Protein AF-A0A367J5D7-F1 (afdb_monomer_lite)

Radius of gyration: 29.41 Å; chains: 1; bounding box: 61×72×72 Å

Structure (mmCIF, N/CA/C/O backbone):
data_AF-A0A367J5D7-F1
#
_entry.id   AF-A0A367J5D7-F1
#
loop_
_atom_site.group_PDB
_atom_site.id
_atom_site.type_symbol
_atom_site.label_atom_id
_atom_site.label_alt_id
_atom_site.label_comp_id
_atom_site.label_asym_id
_atom_site.label_entity_id
_atom_site.label_seq_id
_atom_site.pdbx_PDB_ins_code
_atom_site.Cartn_x
_atom_site.Cartn_y
_atom_site.Cartn_z
_atom_site.occupancy
_atom_site.B_iso_or_equiv
_atom_site.auth_seq_id
_atom_site.auth_comp_id
_atom_site.auth_asym_id
_atom_site.auth_atom_id
_atom_site.pdbx_PDB_model_num
ATOM 1 N N . ASP A 1 1 ? -7.515 -23.662 38.109 1.00 44.34 1 ASP A N 1
ATOM 2 C CA . ASP A 1 1 ? -6.950 -22.324 37.866 1.00 44.34 1 ASP A CA 1
ATOM 3 C C . ASP A 1 1 ? -7.869 -21.268 38.439 1.00 44.34 1 ASP A C 1
ATOM 5 O O . ASP A 1 1 ? -8.990 -21.111 37.974 1.00 44.34 1 ASP A O 1
ATOM 9 N N . GLN A 1 2 ? -7.453 -20.647 39.543 1.00 42.06 2 GLN A N 1
ATOM 10 C CA . GLN A 1 2 ? -8.165 -19.498 40.099 1.00 42.06 2 GLN A CA 1
ATOM 11 C C . GLN A 1 2 ? -7.836 -18.271 39.236 1.00 42.06 2 GLN A C 1
ATOM 13 O O . GLN A 1 2 ? -6.663 -18.088 38.908 1.00 42.06 2 GLN A O 1
ATOM 18 N N . PRO A 1 3 ? -8.825 -17.446 38.852 1.00 50.94 3 PRO A N 1
ATOM 19 C CA . PRO A 1 3 ? -8.561 -16.214 38.120 1.00 50.94 3 PRO A CA 1
ATOM 20 C C . PRO A 1 3 ? -7.666 -15.308 38.971 1.00 50.94 3 PRO A C 1
ATOM 22 O O . PRO A 1 3 ? -7.971 -15.041 40.135 1.00 50.94 3 PRO A O 1
ATOM 25 N N . THR A 1 4 ? -6.545 -14.866 38.403 1.00 60.91 4 THR A N 1
ATOM 26 C CA . THR A 1 4 ? -5.667 -13.874 39.028 1.00 60.91 4 THR A CA 1
ATOM 27 C C . THR A 1 4 ? -6.478 -12.611 39.325 1.00 60.91 4 THR A C 1
ATOM 29 O O . THR A 1 4 ? -7.105 -12.079 38.405 1.00 60.91 4 THR A O 1
ATOM 32 N N . PRO A 1 5 ? -6.510 -12.129 40.580 1.00 58.34 5 PRO A N 1
ATOM 33 C CA . PRO A 1 5 ? -7.235 -10.914 40.916 1.00 58.34 5 PRO A CA 1
ATOM 34 C C . PRO A 1 5 ? -6.602 -9.730 40.177 1.00 58.34 5 PRO A C 1
ATOM 36 O O . PRO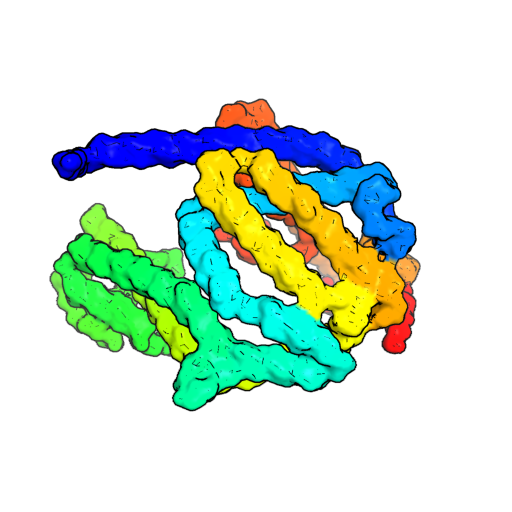 A 1 5 ? -5.398 -9.505 40.275 1.00 58.34 5 PRO A O 1
ATOM 39 N N . PHE A 1 6 ? -7.412 -8.993 39.415 1.00 57.31 6 PHE A N 1
ATOM 40 C CA . PHE A 1 6 ? -6.984 -7.773 38.735 1.00 57.31 6 PHE A CA 1
ATOM 41 C C . PHE A 1 6 ? -6.660 -6.702 39.782 1.00 57.31 6 PHE A C 1
ATOM 43 O O . PHE A 1 6 ? -7.541 -6.267 40.525 1.00 57.31 6 PHE A O 1
ATOM 50 N N . VAL A 1 7 ? -5.393 -6.295 39.850 1.00 73.25 7 VAL A N 1
ATOM 51 C CA . VAL A 1 7 ? -4.919 -5.202 40.705 1.00 73.25 7 VAL A CA 1
ATOM 52 C C . VAL A 1 7 ? -4.482 -4.064 39.776 1.00 73.25 7 VAL A C 1
ATOM 54 O O . VAL A 1 7 ? -3.451 -4.211 39.119 1.00 73.25 7 VAL A O 1
ATOM 57 N N . PRO A 1 8 ? -5.240 -2.951 39.688 1.00 71.62 8 PRO A N 1
ATOM 58 C CA . PRO A 1 8 ? -5.015 -1.896 38.694 1.00 71.62 8 PRO A CA 1
ATOM 59 C C . PRO A 1 8 ? -3.586 -1.337 38.675 1.00 71.62 8 PRO A C 1
ATOM 61 O O . PRO A 1 8 ? -3.011 -1.137 37.608 1.00 71.62 8 PRO A O 1
ATOM 64 N N . ASP A 1 9 ? -2.985 -1.141 39.851 1.00 74.94 9 ASP A N 1
ATOM 65 C CA . ASP A 1 9 ? -1.627 -0.598 39.970 1.00 74.94 9 ASP A CA 1
ATOM 66 C C . ASP A 1 9 ? -0.560 -1.576 39.463 1.00 74.94 9 ASP A C 1
ATOM 68 O O . ASP A 1 9 ? 0.440 -1.166 38.871 1.00 74.94 9 ASP A O 1
ATOM 72 N N . GLN A 1 10 ? -0.788 -2.877 39.659 1.00 76.81 10 GLN A N 1
ATOM 73 C CA . GLN A 1 10 ? 0.133 -3.925 39.238 1.00 76.81 10 GLN A CA 1
ATOM 74 C C . GLN A 1 10 ? 0.025 -4.188 37.732 1.00 76.81 10 GLN A C 1
ATOM 76 O O . GLN A 1 10 ? 1.051 -4.266 37.067 1.00 76.81 10 GLN A O 1
ATOM 81 N N . ASP A 1 11 ? -1.190 -4.189 37.171 1.00 77.25 11 ASP A N 1
ATOM 82 C CA . ASP A 1 11 ? -1.410 -4.257 35.717 1.00 77.25 11 ASP A CA 1
ATOM 83 C C . ASP A 1 11 ? -0.808 -3.036 34.998 1.00 77.25 11 ASP A C 1
ATOM 85 O O . ASP A 1 11 ? -0.134 -3.177 33.979 1.00 77.25 11 ASP A O 1
ATOM 89 N N . CYS A 1 12 ? -0.967 -1.831 35.557 1.00 75.25 12 CYS A N 1
ATOM 90 C CA . CYS A 1 12 ? -0.351 -0.612 35.025 1.00 75.25 12 CYS A CA 1
ATOM 91 C C . CYS A 1 12 ? 1.186 -0.686 35.040 1.00 75.25 12 CYS A C 1
ATOM 93 O O . CYS A 1 12 ? 1.841 -0.317 34.060 1.00 75.25 12 CYS A O 1
ATOM 95 N N . PHE A 1 13 ? 1.771 -1.185 36.134 1.00 80.25 13 PHE A N 1
ATOM 96 C CA . PHE A 1 13 ? 3.214 -1.387 36.243 1.00 80.25 13 PHE A CA 1
ATOM 97 C C . PHE A 1 13 ? 3.724 -2.436 35.247 1.00 80.25 13 PHE A C 1
ATOM 99 O O . PHE A 1 13 ? 4.722 -2.198 34.565 1.00 80.25 13 PHE A O 1
ATOM 106 N N . ASP A 1 14 ? 3.021 -3.561 35.122 1.00 76.94 14 ASP A N 1
ATOM 107 C CA . ASP A 1 14 ? 3.382 -4.647 34.215 1.00 76.94 14 ASP A CA 1
ATOM 108 C C . ASP A 1 14 ? 3.273 -4.214 32.745 1.00 76.94 14 ASP A C 1
ATOM 110 O O . ASP A 1 14 ? 4.181 -4.501 31.963 1.00 76.94 14 ASP A O 1
ATOM 114 N N . ARG A 1 15 ? 2.247 -3.430 32.376 1.00 77.81 15 ARG A N 1
ATOM 115 C CA . ARG A 1 15 ? 2.135 -2.808 31.043 1.00 77.81 15 ARG A CA 1
ATOM 116 C C . ARG A 1 15 ? 3.274 -1.838 30.773 1.00 77.81 15 ARG A C 1
ATOM 118 O O . ARG A 1 15 ? 3.954 -1.992 29.767 1.00 77.81 15 ARG A O 1
ATOM 125 N N . LYS A 1 16 ? 3.567 -0.913 31.695 1.00 76.44 16 LYS A N 1
ATOM 126 C CA . LYS A 1 16 ? 4.712 0.007 31.553 1.00 76.44 16 LYS A CA 1
ATOM 127 C C . LYS A 1 16 ? 6.033 -0.735 31.391 1.00 76.44 16 LYS A C 1
ATOM 129 O O . LYS A 1 16 ? 6.879 -0.318 30.606 1.00 76.44 16 LYS A O 1
ATOM 134 N N . LYS A 1 17 ? 6.228 -1.823 32.136 1.00 79.00 17 LYS A N 1
ATOM 135 C CA . LYS A 1 17 ? 7.427 -2.656 32.035 1.00 79.00 17 LYS A CA 1
ATOM 136 C C . LYS A 1 17 ? 7.499 -3.370 30.684 1.00 79.00 17 LYS A C 1
ATOM 138 O O . LYS A 1 17 ? 8.566 -3.375 30.079 1.00 79.00 17 LYS A O 1
ATOM 143 N N . ALA A 1 18 ? 6.389 -3.933 30.208 1.00 73.06 18 ALA A N 1
ATOM 144 C CA . ALA A 1 18 ? 6.308 -4.581 28.902 1.00 73.06 18 ALA A CA 1
ATOM 145 C C . ALA A 1 18 ? 6.503 -3.584 27.747 1.00 73.06 18 ALA A C 1
ATOM 147 O O . ALA A 1 18 ? 7.207 -3.889 26.790 1.00 73.06 18 ALA A O 1
ATOM 148 N N . ASP A 1 19 ? 5.932 -2.384 27.840 1.00 74.88 19 ASP A N 1
ATOM 149 C CA . ASP A 1 19 ? 6.116 -1.301 26.865 1.00 74.88 19 ASP A CA 1
ATOM 150 C C . ASP A 1 19 ? 7.576 -0.853 26.821 1.00 74.88 19 ASP A C 1
ATOM 152 O O . ASP A 1 19 ? 8.158 -0.737 25.745 1.00 74.88 19 ASP A O 1
ATOM 156 N N . LYS A 1 20 ? 8.207 -0.697 27.991 1.00 75.75 20 LYS A N 1
ATOM 157 C CA . LYS A 1 20 ? 9.628 -0.359 28.084 1.00 75.75 20 LYS A CA 1
ATOM 158 C C . LYS A 1 20 ? 10.516 -1.441 27.466 1.00 75.75 20 LYS A C 1
ATOM 160 O O . LYS A 1 20 ? 11.418 -1.120 26.706 1.00 75.75 20 LYS A O 1
ATOM 165 N N . GLN A 1 21 ? 10.246 -2.714 27.754 1.00 74.06 21 GLN A N 1
ATOM 166 C CA . GLN A 1 21 ? 10.983 -3.832 27.156 1.00 74.06 21 GLN A CA 1
ATOM 167 C C . GLN A 1 21 ? 10.821 -3.873 25.635 1.00 74.06 21 GLN A C 1
ATOM 169 O O . GLN A 1 21 ? 11.812 -4.039 24.931 1.00 74.06 21 GLN A O 1
ATOM 174 N N . ARG A 1 22 ? 9.603 -3.654 25.122 1.00 67.50 22 ARG A N 1
ATOM 175 C CA . ARG A 1 22 ? 9.342 -3.565 23.677 1.00 67.50 22 ARG A CA 1
ATOM 176 C C . ARG A 1 22 ? 10.128 -2.432 23.024 1.00 67.50 22 ARG A C 1
ATOM 178 O O . ARG A 1 22 ? 10.723 -2.643 21.971 1.00 67.50 22 ARG A O 1
ATOM 185 N N . PHE A 1 23 ? 10.164 -1.264 23.661 1.00 69.75 23 PHE A N 1
ATOM 186 C CA . PHE A 1 23 ? 10.916 -0.114 23.167 1.00 69.75 23 PHE A CA 1
ATOM 187 C C . PHE A 1 23 ? 12.429 -0.379 23.166 1.00 69.75 23 PHE A C 1
ATOM 189 O O . PHE A 1 23 ? 13.080 -0.197 22.143 1.00 69.75 23 PHE A O 1
ATOM 196 N N . GLU A 1 24 ? 12.975 -0.908 24.266 1.00 73.81 24 GLU A N 1
ATOM 197 C CA . GLU A 1 24 ? 14.397 -1.269 24.379 1.00 73.81 24 GLU A CA 1
ATOM 198 C C . GLU A 1 24 ? 14.800 -2.363 23.363 1.00 73.81 24 GLU A C 1
ATOM 200 O O . GLU A 1 24 ? 15.888 -2.321 22.789 1.00 73.81 24 GLU A O 1
ATOM 205 N N . GLU A 1 25 ? 13.938 -3.355 23.111 1.00 68.38 25 GLU A N 1
ATOM 206 C CA . GLU A 1 25 ? 14.156 -4.378 22.077 1.00 68.38 25 GLU A CA 1
ATOM 207 C C . GLU A 1 25 ? 14.100 -3.796 20.660 1.00 68.38 25 GLU A C 1
ATOM 209 O O . GLU A 1 25 ? 14.860 -4.226 19.783 1.00 68.38 25 GLU A O 1
ATOM 214 N N . GLN A 1 26 ? 13.210 -2.829 20.424 1.00 65.19 26 GLN A N 1
ATOM 215 C CA . GLN A 1 26 ? 13.093 -2.127 19.151 1.00 65.19 26 GLN A CA 1
ATOM 216 C C . GLN A 1 26 ? 14.323 -1.267 18.870 1.00 65.19 26 GLN A C 1
ATOM 218 O O . GLN A 1 26 ? 14.846 -1.323 17.759 1.00 65.19 26 GLN A O 1
ATOM 223 N N . GLU A 1 27 ? 14.805 -0.525 19.863 1.00 67.25 27 GLU A N 1
ATOM 224 C CA . GLU A 1 27 ? 15.982 0.332 19.743 1.00 67.25 27 GLU A CA 1
ATOM 225 C C . GLU A 1 27 ? 17.240 -0.497 19.455 1.00 67.25 27 GLU A C 1
ATOM 227 O O . GLU A 1 27 ? 17.909 -0.262 18.452 1.00 67.25 27 GLU A O 1
ATOM 232 N N . LYS A 1 28 ? 17.478 -1.568 20.225 1.00 71.25 28 LYS A N 1
ATOM 233 C CA . LYS A 1 28 ? 18.594 -2.501 19.976 1.00 71.25 28 LYS A CA 1
ATOM 234 C C . LYS A 1 28 ? 18.518 -3.147 18.595 1.00 71.25 28 LYS A C 1
ATOM 236 O O . LYS A 1 28 ? 19.514 -3.231 17.885 1.00 71.25 28 LYS A O 1
ATOM 241 N N . SER A 1 29 ? 17.322 -3.576 18.187 1.00 63.62 29 SER A N 1
ATOM 242 C CA . SER A 1 29 ? 17.093 -4.149 16.854 1.00 63.62 29 SER A CA 1
ATOM 243 C C . SER A 1 29 ? 17.395 -3.150 15.733 1.00 63.62 29 SER A C 1
ATOM 245 O O . SER A 1 29 ? 17.897 -3.536 14.678 1.00 63.62 29 SER A O 1
ATOM 247 N N . GLN A 1 30 ? 17.041 -1.880 15.938 1.00 64.88 30 GLN A N 1
ATOM 248 C CA . GLN A 1 30 ? 17.276 -0.805 14.983 1.00 64.88 30 GLN A CA 1
ATOM 249 C C . GLN A 1 30 ? 18.761 -0.444 14.913 1.00 64.88 30 GLN A C 1
ATOM 251 O O . GLN A 1 30 ? 19.272 -0.217 13.821 1.00 64.88 30 GLN A O 1
ATOM 256 N N . GLU A 1 31 ? 19.460 -0.428 16.046 1.00 70.19 31 GLU A N 1
ATOM 257 C CA . GLU A 1 31 ? 20.895 -0.158 16.123 1.00 70.19 31 GLU A CA 1
ATOM 258 C C . GLU A 1 31 ? 21.712 -1.254 15.420 1.00 70.19 31 GLU A C 1
ATOM 260 O O . GLU A 1 31 ? 22.493 -0.952 14.517 1.00 70.19 31 GLU A O 1
ATOM 265 N N . GLU A 1 32 ? 21.438 -2.532 15.714 1.00 68.00 32 GLU A N 1
ATOM 266 C CA . GLU A 1 32 ? 22.062 -3.676 15.030 1.00 68.00 32 GLU A CA 1
ATOM 267 C C . GLU A 1 32 ? 21.833 -3.643 13.509 1.00 68.00 32 GLU A C 1
ATOM 269 O O . GLU A 1 32 ? 22.708 -4.013 12.718 1.00 68.00 32 GLU A O 1
ATOM 274 N N . LEU A 1 33 ? 20.649 -3.195 13.076 1.00 66.25 33 LEU A N 1
ATOM 275 C CA . LEU A 1 33 ? 20.338 -3.025 11.662 1.00 66.25 33 LEU A CA 1
ATOM 276 C C . LEU A 1 33 ? 21.086 -1.841 11.059 1.00 66.25 33 LEU A C 1
ATOM 278 O O . LEU A 1 33 ? 21.666 -1.992 9.987 1.00 66.25 33 LEU A O 1
ATOM 282 N N . ASN A 1 34 ? 21.094 -0.689 11.729 1.00 66.19 34 ASN A N 1
ATOM 283 C CA . ASN A 1 34 ? 21.786 0.506 11.263 1.00 66.19 34 ASN A CA 1
ATOM 284 C C . ASN A 1 34 ? 23.273 0.217 11.058 1.00 66.19 34 ASN A C 1
ATOM 286 O O . ASN A 1 34 ? 23.825 0.612 10.035 1.00 66.19 34 ASN A O 1
ATOM 290 N N . GLU A 1 35 ? 23.909 -0.531 11.960 1.00 71.31 35 GLU A N 1
ATOM 291 C CA . GLU A 1 35 ? 25.297 -0.961 11.787 1.00 71.31 35 GLU A CA 1
ATOM 292 C C . GLU A 1 35 ? 25.484 -1.858 10.555 1.00 71.31 35 GLU A C 1
ATOM 294 O O . GLU A 1 35 ? 26.348 -1.581 9.717 1.00 71.31 35 GLU A O 1
ATOM 299 N N . ARG A 1 36 ? 24.646 -2.893 10.388 1.00 67.19 36 ARG A N 1
ATOM 300 C CA . ARG A 1 36 ? 24.725 -3.807 9.229 1.00 67.19 36 ARG A CA 1
ATOM 301 C C . ARG A 1 36 ? 24.447 -3.101 7.903 1.00 67.19 36 ARG A C 1
ATOM 303 O O . ARG A 1 36 ? 25.122 -3.347 6.906 1.00 67.19 36 ARG A O 1
ATOM 310 N N . VAL A 1 37 ? 23.455 -2.220 7.881 1.00 66.56 37 VAL A N 1
ATOM 311 C CA . VAL A 1 37 ? 23.028 -1.477 6.694 1.00 66.56 37 VAL A CA 1
ATOM 312 C C . VAL A 1 37 ? 24.035 -0.381 6.344 1.00 66.56 37 VAL A C 1
ATOM 314 O O . VAL A 1 37 ? 24.286 -0.149 5.165 1.00 66.56 37 VAL A O 1
ATOM 317 N N . LYS A 1 38 ? 24.687 0.245 7.330 1.00 69.38 38 LYS A N 1
ATOM 318 C CA . LYS A 1 38 ? 25.751 1.238 7.111 1.00 69.38 38 LYS A CA 1
ATOM 319 C C . LYS A 1 38 ? 26.972 0.647 6.403 1.00 69.38 38 LYS A C 1
ATOM 321 O O . LYS A 1 38 ? 27.526 1.307 5.525 1.00 69.38 38 LYS A O 1
ATOM 326 N N . ASP A 1 39 ? 27.365 -0.585 6.728 1.00 68.56 39 ASP A N 1
ATOM 327 C CA . ASP A 1 39 ? 28.465 -1.263 6.024 1.00 68.56 39 ASP A CA 1
ATOM 328 C C . ASP A 1 39 ? 28.098 -1.600 4.565 1.00 68.56 39 ASP A C 1
ATOM 330 O O . ASP A 1 39 ? 28.911 -1.455 3.647 1.00 68.56 39 ASP A O 1
ATOM 334 N N . LEU A 1 40 ? 26.830 -1.953 4.324 1.00 68.25 40 LEU A N 1
ATOM 335 C CA . LEU A 1 40 ? 26.301 -2.194 2.980 1.00 68.25 40 LEU A CA 1
ATOM 336 C C . LEU A 1 40 ? 26.128 -0.898 2.167 1.00 68.25 40 LEU A C 1
ATOM 338 O O . LEU A 1 40 ? 26.391 -0.904 0.966 1.00 68.25 40 LEU A O 1
ATOM 342 N N . HIS A 1 41 ? 25.775 0.228 2.799 1.00 68.06 41 HIS A N 1
ATOM 343 C CA . HIS A 1 41 ? 25.604 1.524 2.127 1.00 68.06 41 HIS A CA 1
ATOM 344 C C . HIS A 1 41 ? 26.873 2.004 1.425 1.00 68.06 41 HIS A C 1
ATOM 346 O O . HIS A 1 41 ? 26.815 2.390 0.261 1.00 68.06 41 HIS A O 1
ATOM 352 N N . LYS A 1 42 ? 28.038 1.883 2.073 1.00 68.94 42 LYS A N 1
ATOM 353 C CA . LYS A 1 42 ? 29.319 2.271 1.460 1.00 68.94 42 LYS A CA 1
ATOM 354 C C . LYS A 1 42 ? 29.584 1.539 0.138 1.00 68.94 42 LYS A C 1
ATOM 356 O O . LYS A 1 42 ? 30.301 2.038 -0.720 1.00 68.94 42 LYS A O 1
ATOM 361 N N . GLN A 1 43 ? 29.034 0.337 -0.007 1.00 67.12 43 GLN A N 1
ATOM 362 C CA . GLN A 1 43 ? 29.204 -0.515 -1.181 1.00 67.12 43 GLN A CA 1
ATOM 363 C C . GLN A 1 43 ? 28.090 -0.290 -2.217 1.00 67.12 43 GLN A C 1
ATOM 365 O O . GLN A 1 43 ? 28.288 -0.577 -3.396 1.00 67.12 43 GLN A O 1
ATOM 370 N N . LEU A 1 44 ? 26.944 0.250 -1.788 1.00 76.06 44 LEU A N 1
ATOM 371 C CA . LEU A 1 44 ? 25.856 0.695 -2.655 1.00 76.06 44 LEU A CA 1
ATOM 372 C C . LEU A 1 44 ? 26.134 2.037 -3.325 1.00 76.06 44 LEU A C 1
ATOM 374 O O . LEU A 1 44 ? 25.652 2.242 -4.433 1.00 76.06 44 LEU A O 1
ATOM 378 N N . ASP A 1 45 ? 26.923 2.921 -2.711 1.00 78.62 45 ASP A N 1
ATOM 379 C CA . ASP A 1 45 ? 27.261 4.227 -3.295 1.00 78.62 45 ASP A CA 1
ATOM 380 C C . ASP A 1 45 ? 27.896 4.101 -4.685 1.00 78.62 45 ASP A C 1
ATOM 382 O O . ASP A 1 45 ? 27.614 4.893 -5.588 1.00 78.62 45 ASP A O 1
ATOM 386 N N . ASP A 1 46 ? 28.737 3.086 -4.879 1.00 78.62 46 ASP A N 1
ATOM 387 C CA . ASP A 1 46 ? 29.380 2.827 -6.165 1.00 78.62 46 ASP A CA 1
ATOM 388 C C . ASP A 1 46 ? 28.374 2.312 -7.204 1.00 78.62 46 ASP A C 1
ATOM 390 O O . ASP A 1 46 ? 28.397 2.754 -8.352 1.00 78.62 46 ASP A O 1
ATOM 394 N N . LEU A 1 47 ? 27.429 1.462 -6.790 1.00 82.06 47 LEU A N 1
ATOM 395 C CA . LEU A 1 47 ? 26.339 0.988 -7.646 1.00 82.06 47 LEU A CA 1
ATOM 396 C C . LEU A 1 47 ? 25.344 2.111 -7.981 1.00 82.06 47 LEU A C 1
ATOM 398 O O . LEU A 1 47 ? 24.899 2.210 -9.120 1.00 82.06 47 LEU A O 1
ATOM 402 N N . LYS A 1 48 ? 25.042 3.006 -7.031 1.00 82.50 48 LYS A N 1
ATOM 403 C CA . LYS A 1 48 ? 24.222 4.204 -7.266 1.00 82.50 48 LYS A CA 1
ATOM 404 C C . LYS A 1 48 ? 24.873 5.087 -8.329 1.00 82.50 48 LYS A C 1
ATOM 406 O O . LYS A 1 48 ? 24.207 5.489 -9.278 1.00 82.50 48 LYS A O 1
ATOM 411 N N . LYS A 1 49 ? 26.180 5.347 -8.215 1.00 82.50 49 LYS A N 1
ATOM 412 C CA . LYS A 1 49 ? 26.933 6.102 -9.231 1.00 82.50 49 LYS A CA 1
ATOM 413 C C . LYS A 1 49 ? 26.933 5.404 -10.587 1.00 82.50 49 LYS A C 1
ATOM 415 O O . LYS A 1 49 ? 26.855 6.089 -11.597 1.00 82.50 49 LYS A O 1
ATOM 420 N N . GLU A 1 50 ? 27.037 4.078 -10.616 1.00 82.62 50 GLU A N 1
ATOM 421 C CA . GLU A 1 50 ? 26.998 3.302 -11.857 1.00 82.62 50 GLU A CA 1
ATOM 422 C C . GLU A 1 50 ? 25.625 3.384 -12.536 1.00 82.62 50 GLU A C 1
ATOM 424 O O . GLU A 1 50 ? 25.570 3.604 -13.741 1.00 82.62 50 GLU A O 1
ATOM 429 N N . ILE A 1 51 ? 24.529 3.282 -11.776 1.00 84.50 51 ILE A N 1
ATOM 430 C CA . ILE A 1 51 ? 23.154 3.375 -12.295 1.00 84.50 51 ILE A CA 1
ATOM 431 C C . ILE A 1 51 ? 22.822 4.784 -12.794 1.00 84.50 51 ILE A C 1
ATOM 433 O O . ILE A 1 51 ? 22.162 4.918 -13.820 1.00 84.50 51 ILE A O 1
ATOM 437 N N . LEU A 1 52 ? 23.261 5.820 -12.071 1.00 82.31 52 LEU A N 1
ATOM 438 C CA . LEU A 1 52 ? 22.971 7.221 -12.400 1.00 82.31 52 LEU A CA 1
ATOM 439 C C . LEU A 1 52 ? 23.761 7.748 -13.603 1.00 82.31 52 LEU A C 1
ATOM 441 O O . LEU A 1 52 ? 23.425 8.807 -14.129 1.00 82.31 52 LEU A O 1
ATOM 445 N N . GLN A 1 53 ? 24.817 7.054 -14.028 1.00 85.38 53 GLN A N 1
ATOM 446 C CA . GLN A 1 53 ? 25.521 7.415 -15.255 1.00 85.38 53 GLN A CA 1
ATOM 447 C C . GLN A 1 53 ? 24.634 7.162 -16.485 1.00 85.38 53 GLN A C 1
ATOM 449 O O . GLN A 1 53 ? 23.856 6.207 -16.479 1.00 85.38 53 GLN A O 1
ATOM 454 N N . PRO A 1 54 ? 24.790 7.941 -17.571 1.00 82.19 54 PRO A N 1
ATOM 455 C CA . PRO A 1 54 ? 24.074 7.701 -18.823 1.00 82.19 54 PRO A CA 1
ATOM 456 C C . PRO A 1 54 ? 24.255 6.258 -19.328 1.00 82.19 54 PRO A C 1
ATOM 458 O O . PRO A 1 54 ? 25.385 5.773 -19.474 1.00 82.19 54 PRO A O 1
ATOM 461 N N . GLY A 1 55 ? 23.151 5.546 -19.577 1.00 83.44 55 GLY A N 1
ATOM 462 C CA . GLY A 1 55 ? 23.149 4.130 -19.957 1.00 83.44 55 GLY A CA 1
ATOM 463 C C . GLY A 1 55 ? 23.509 3.154 -18.829 1.00 83.44 55 GLY A C 1
ATOM 464 O O . GLY A 1 55 ? 23.676 1.958 -19.082 1.00 83.44 55 GLY A O 1
ATOM 465 N N . GLY A 1 56 ? 23.674 3.630 -17.595 1.00 85.44 56 GLY A N 1
ATOM 466 C CA . GLY A 1 56 ? 24.018 2.832 -16.420 1.00 85.44 56 GLY A CA 1
ATOM 467 C C . GLY A 1 56 ? 22.922 1.843 -16.048 1.00 85.44 56 GLY A C 1
ATOM 468 O O . GLY A 1 56 ? 23.181 0.653 -15.853 1.00 85.44 56 GLY A O 1
ATOM 469 N N . LEU A 1 57 ? 21.673 2.311 -16.047 1.00 84.38 57 LEU A N 1
ATOM 470 C CA . LEU A 1 57 ? 20.508 1.475 -15.778 1.00 84.38 57 LEU A CA 1
ATOM 471 C C . LEU A 1 57 ? 20.362 0.365 -16.831 1.00 84.38 57 LEU A C 1
ATOM 473 O O . LEU A 1 57 ? 20.107 -0.790 -16.487 1.00 84.38 57 LEU A O 1
ATOM 477 N N . ILE A 1 58 ? 20.597 0.696 -18.105 1.00 86.38 58 ILE A N 1
ATOM 478 C CA . ILE A 1 58 ? 20.562 -0.266 -19.218 1.00 86.38 58 ILE A CA 1
ATOM 479 C C . ILE A 1 58 ? 21.587 -1.383 -18.991 1.00 86.38 58 ILE A C 1
ATOM 481 O O . ILE A 1 58 ? 21.233 -2.558 -19.074 1.00 86.38 58 ILE A O 1
ATOM 485 N N . LYS A 1 59 ? 22.828 -1.041 -18.613 1.00 87.50 59 LYS A N 1
ATOM 486 C CA . LYS A 1 59 ? 23.879 -2.031 -18.314 1.00 87.50 59 LYS A CA 1
ATOM 487 C C . LYS A 1 59 ? 23.487 -2.975 -17.181 1.00 87.50 59 LYS A C 1
ATOM 489 O O . LYS A 1 59 ? 23.725 -4.175 -17.286 1.00 87.50 59 LYS A O 1
ATOM 494 N N . VAL A 1 60 ? 22.884 -2.457 -16.109 1.00 87.50 60 VAL A N 1
ATOM 495 C CA . VAL A 1 60 ? 22.437 -3.287 -14.979 1.00 87.50 60 VAL A CA 1
ATOM 496 C C . VAL A 1 60 ? 21.382 -4.297 -15.425 1.00 87.50 60 VAL A C 1
ATOM 498 O O . VAL A 1 60 ? 21.502 -5.485 -15.118 1.00 87.50 60 VAL A O 1
ATOM 501 N N . PHE A 1 61 ? 20.382 -3.864 -16.194 1.00 83.00 61 PHE A N 1
ATOM 502 C CA . PHE A 1 61 ? 19.371 -4.782 -16.719 1.00 83.00 61 PHE A CA 1
ATOM 503 C C . PHE A 1 61 ? 19.940 -5.760 -17.749 1.00 83.00 61 PHE A C 1
ATOM 505 O O . PHE A 1 61 ? 19.532 -6.919 -17.759 1.00 83.00 61 PHE A O 1
ATOM 512 N N . ASP A 1 62 ? 20.916 -5.353 -18.560 1.00 87.06 62 ASP A N 1
ATOM 513 C CA . ASP A 1 62 ? 21.614 -6.263 -19.468 1.00 87.06 62 ASP A CA 1
ATOM 514 C C . ASP A 1 62 ? 22.393 -7.341 -18.703 1.00 87.06 62 ASP A C 1
ATOM 516 O O . ASP A 1 62 ? 22.354 -8.509 -19.090 1.00 87.06 62 ASP A O 1
ATOM 520 N N . ILE A 1 63 ? 23.035 -7.006 -17.580 1.00 89.25 63 ILE A N 1
ATOM 521 C CA . ILE A 1 63 ? 23.667 -8.004 -16.705 1.00 89.25 63 ILE A CA 1
ATOM 522 C C . ILE A 1 63 ? 22.622 -8.998 -16.190 1.00 89.25 63 ILE A C 1
ATOM 524 O O . ILE A 1 63 ? 22.842 -10.207 -16.273 1.00 89.25 63 ILE A O 1
ATOM 528 N N . ILE A 1 64 ? 21.475 -8.509 -15.704 1.00 87.69 64 ILE A N 1
ATOM 529 C CA . ILE A 1 64 ? 20.381 -9.362 -15.214 1.00 87.69 64 ILE A CA 1
ATOM 530 C C . ILE A 1 64 ? 19.886 -10.289 -16.332 1.00 87.69 64 ILE A C 1
ATOM 532 O O . ILE A 1 64 ? 19.772 -11.489 -16.109 1.00 87.69 64 ILE A O 1
ATOM 536 N N . LYS A 1 65 ? 19.689 -9.788 -17.560 1.00 86.12 65 LYS A N 1
ATOM 537 C CA . LYS A 1 65 ? 19.269 -10.600 -18.722 1.00 86.12 65 LYS A CA 1
ATOM 538 C C . LYS A 1 65 ? 20.210 -11.772 -19.018 1.00 86.12 65 LYS A C 1
ATOM 540 O O . LYS A 1 65 ? 19.761 -12.833 -19.446 1.00 86.12 65 LYS A O 1
ATOM 545 N N . HIS A 1 66 ? 21.509 -11.608 -18.786 1.00 89.31 66 HIS A N 1
ATOM 546 C CA . HIS A 1 66 ? 22.508 -12.644 -19.070 1.00 89.31 66 HIS A CA 1
ATOM 547 C C . HIS A 1 66 ? 22.854 -13.514 -17.857 1.00 89.31 66 HIS A C 1
ATOM 549 O O . HIS A 1 66 ? 23.608 -14.478 -17.992 1.00 89.31 66 HIS A O 1
ATOM 555 N N . THR A 1 67 ? 22.286 -13.218 -16.688 1.00 91.94 67 THR A N 1
ATOM 556 C CA . THR A 1 67 ? 22.622 -13.889 -15.431 1.00 91.94 67 THR A CA 1
ATOM 557 C C . THR A 1 67 ? 21.375 -14.543 -14.854 1.00 91.94 67 THR A C 1
ATOM 559 O O . THR A 1 67 ? 20.533 -13.871 -14.274 1.00 91.94 67 THR A O 1
ATOM 562 N N . ARG A 1 68 ? 21.229 -15.862 -15.012 1.00 89.38 68 ARG A N 1
ATOM 563 C CA . ARG A 1 68 ? 20.025 -16.582 -14.559 1.00 89.38 68 ARG A CA 1
ATOM 564 C C . ARG A 1 68 ? 19.987 -16.831 -13.051 1.00 89.38 68 ARG A C 1
ATOM 566 O O . ARG A 1 68 ? 18.912 -16.819 -12.460 1.00 89.38 68 ARG A O 1
ATOM 573 N N . ASP A 1 69 ? 21.135 -17.084 -12.435 1.00 91.69 69 ASP A N 1
ATOM 574 C CA . ASP A 1 69 ? 21.229 -17.333 -10.997 1.00 91.69 69 ASP A CA 1
ATOM 575 C C . ASP A 1 69 ? 21.659 -16.054 -10.273 1.00 91.69 69 ASP A C 1
ATOM 577 O O . ASP A 1 69 ? 22.622 -15.397 -10.674 1.00 91.69 69 ASP A O 1
ATOM 581 N N . ILE A 1 70 ? 20.982 -15.708 -9.176 1.00 91.44 70 ILE A N 1
ATOM 582 C CA . ILE A 1 70 ? 21.368 -14.561 -8.348 1.00 91.44 70 ILE A CA 1
ATOM 583 C C . ILE A 1 70 ? 22.803 -14.712 -7.810 1.00 91.44 70 ILE A C 1
ATOM 585 O O . ILE A 1 70 ? 23.516 -13.727 -7.601 1.00 91.44 70 ILE A O 1
ATOM 589 N N . GLN A 1 71 ? 23.263 -15.954 -7.626 1.00 91.12 71 GLN A N 1
ATOM 590 C CA . GLN A 1 71 ? 24.611 -16.279 -7.170 1.00 91.12 71 GLN A CA 1
ATOM 591 C C . GLN A 1 71 ? 25.684 -16.053 -8.235 1.00 91.12 71 GLN A C 1
ATOM 593 O O . GLN A 1 71 ? 26.865 -16.052 -7.888 1.00 91.12 71 GLN A O 1
ATOM 598 N N . ASP A 1 72 ? 25.318 -15.784 -9.485 1.00 93.44 72 ASP A N 1
ATOM 599 C CA . ASP A 1 72 ? 26.260 -15.474 -10.564 1.00 93.44 72 ASP A CA 1
ATOM 600 C C . ASP A 1 72 ? 26.387 -13.963 -10.817 1.00 93.44 72 ASP A C 1
ATOM 602 O O . ASP A 1 72 ? 27.250 -13.527 -11.577 1.00 93.44 72 ASP A O 1
ATOM 606 N N . LEU A 1 73 ? 25.595 -13.137 -10.119 1.00 91.81 73 LEU A N 1
ATOM 607 C CA . LEU A 1 73 ? 25.640 -11.682 -10.261 1.00 91.81 73 LEU A CA 1
ATOM 608 C C . LEU A 1 73 ? 27.010 -11.083 -9.881 1.00 91.81 73 LEU A C 1
ATOM 610 O O . LEU A 1 73 ? 27.716 -11.607 -9.003 1.00 91.81 73 LEU A O 1
ATOM 614 N N . PRO A 1 74 ? 27.380 -9.935 -10.475 1.00 91.12 74 PRO A N 1
ATOM 615 C CA . PRO A 1 74 ? 28.530 -9.156 -10.039 1.00 91.12 74 PRO A CA 1
ATOM 616 C C . PRO A 1 74 ? 28.465 -8.808 -8.543 1.00 91.12 74 PRO A C 1
ATOM 618 O O . PRO A 1 74 ? 27.371 -8.648 -7.993 1.00 91.12 74 PRO A O 1
ATOM 621 N N . PRO A 1 75 ? 29.619 -8.636 -7.870 1.00 87.69 75 PRO A N 1
ATOM 622 C CA . PRO A 1 75 ? 29.659 -8.353 -6.437 1.00 87.69 75 PRO A CA 1
ATOM 623 C C . PRO A 1 75 ? 28.815 -7.146 -6.011 1.00 87.69 75 PRO A C 1
ATOM 625 O O . PRO A 1 75 ? 28.179 -7.209 -4.964 1.00 87.69 75 PRO A O 1
ATOM 628 N N . SER A 1 76 ? 28.783 -6.072 -6.809 1.00 84.94 76 SER A N 1
ATOM 629 C CA . SER A 1 76 ? 27.982 -4.870 -6.536 1.00 84.94 76 SER A CA 1
ATOM 630 C C . SER A 1 76 ? 26.483 -5.184 -6.479 1.00 84.94 76 SER A C 1
ATOM 632 O O . SER A 1 76 ? 25.818 -4.850 -5.500 1.00 84.94 76 SER A O 1
ATOM 634 N N . LEU A 1 77 ? 25.965 -5.912 -7.471 1.00 87.56 77 LEU A N 1
ATOM 635 C CA . LEU A 1 77 ? 24.557 -6.307 -7.531 1.00 87.56 77 LEU A CA 1
ATOM 636 C C . LEU A 1 77 ? 24.194 -7.325 -6.446 1.00 87.56 77 LEU A C 1
ATOM 638 O O . LEU A 1 77 ? 23.157 -7.177 -5.806 1.00 87.56 77 LEU A O 1
ATOM 642 N N . LYS A 1 78 ? 25.060 -8.304 -6.152 1.00 89.38 78 LYS A N 1
ATOM 643 C CA . LYS A 1 78 ? 24.840 -9.243 -5.03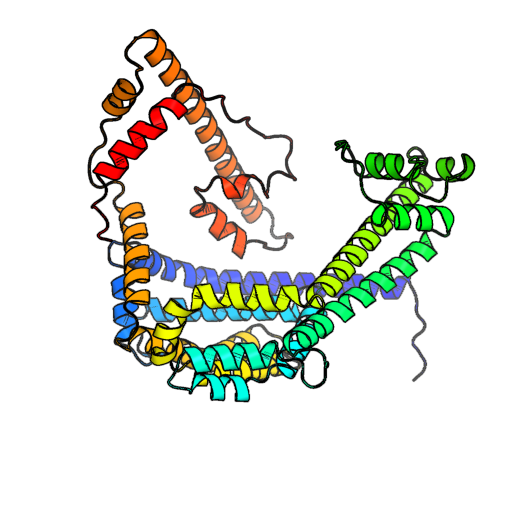2 1.00 89.38 78 LYS A CA 1
ATOM 644 C C . LYS A 1 78 ? 24.659 -8.529 -3.699 1.00 89.38 78 LYS A C 1
ATOM 646 O O . LYS A 1 78 ? 23.769 -8.877 -2.930 1.00 89.38 78 LYS A O 1
ATOM 651 N N . LYS A 1 79 ? 25.492 -7.520 -3.440 1.00 86.25 79 LYS A N 1
ATOM 652 C CA . LYS A 1 79 ? 25.416 -6.701 -2.225 1.00 86.25 79 LYS A CA 1
ATOM 653 C C . LYS A 1 79 ? 24.136 -5.874 -2.179 1.00 86.25 79 LYS A C 1
ATOM 655 O O . LYS A 1 79 ? 23.548 -5.740 -1.112 1.00 86.25 79 LYS A O 1
ATOM 660 N N . ALA A 1 80 ? 23.665 -5.382 -3.326 1.00 86.25 80 ALA A N 1
ATOM 661 C CA . ALA A 1 80 ? 22.380 -4.695 -3.409 1.00 86.25 80 ALA A CA 1
ATOM 662 C C . ALA A 1 80 ? 21.197 -5.618 -3.085 1.00 86.25 80 ALA A C 1
ATOM 664 O O . ALA A 1 80 ? 20.311 -5.231 -2.324 1.00 86.25 80 ALA A O 1
ATOM 665 N N . PHE A 1 81 ? 21.210 -6.855 -3.584 1.00 89.25 81 PHE A N 1
ATOM 666 C CA . PHE A 1 81 ? 20.213 -7.863 -3.217 1.00 89.25 81 PHE A CA 1
ATOM 667 C C . PHE A 1 81 ? 20.294 -8.249 -1.734 1.00 89.25 81 PHE A C 1
ATOM 669 O O . PHE A 1 81 ? 19.266 -8.314 -1.064 1.00 89.25 81 PHE A O 1
ATOM 676 N N . GLU A 1 82 ? 21.498 -8.404 -1.179 1.00 88.81 82 GLU A N 1
ATOM 677 C CA . GLU A 1 82 ? 21.690 -8.648 0.254 1.00 88.81 82 GLU A CA 1
ATOM 678 C C . GLU A 1 82 ? 21.150 -7.505 1.125 1.00 88.81 82 GLU A C 1
ATOM 680 O O . GLU A 1 82 ? 20.446 -7.758 2.107 1.00 88.81 82 GLU A O 1
ATOM 685 N N . TRP A 1 83 ? 21.420 -6.257 0.745 1.00 86.25 83 TRP A N 1
ATOM 686 C CA . TRP A 1 83 ? 20.856 -5.078 1.395 1.00 86.25 83 TRP A CA 1
ATOM 687 C C . TRP A 1 83 ? 19.327 -5.063 1.304 1.00 86.25 83 TRP A C 1
ATOM 689 O O . TRP A 1 83 ? 18.646 -4.908 2.320 1.00 86.25 83 TRP A O 1
ATOM 699 N N . GLY A 1 84 ? 18.776 -5.316 0.113 1.00 87.44 84 GLY A N 1
ATOM 700 C CA . GLY A 1 84 ? 17.333 -5.394 -0.111 1.00 87.44 84 GLY A CA 1
ATOM 701 C C . GLY A 1 84 ? 16.678 -6.487 0.734 1.00 87.44 84 GLY A C 1
ATOM 702 O O . GLY A 1 84 ? 15.637 -6.255 1.346 1.00 87.44 84 GLY A O 1
ATOM 703 N N . ARG A 1 85 ? 17.324 -7.651 0.852 1.00 90.69 85 ARG A N 1
ATOM 704 C CA . ARG A 1 85 ? 16.882 -8.768 1.694 1.00 90.69 85 ARG A CA 1
ATOM 705 C C . ARG A 1 85 ? 16.788 -8.373 3.165 1.00 90.69 85 ARG A C 1
ATOM 707 O O . ARG A 1 85 ? 15.777 -8.667 3.799 1.00 90.69 85 ARG A O 1
ATOM 714 N N . ILE A 1 86 ? 17.824 -7.732 3.708 1.00 85.75 86 ILE A N 1
ATOM 715 C CA . ILE A 1 86 ? 17.856 -7.314 5.119 1.00 85.75 86 ILE A CA 1
ATOM 716 C C . ILE A 1 86 ? 16.775 -6.264 5.389 1.00 85.75 86 ILE A C 1
ATOM 718 O O . ILE A 1 86 ? 16.018 -6.399 6.351 1.00 85.75 86 ILE A O 1
ATOM 722 N N . ASN A 1 87 ? 16.639 -5.269 4.510 1.00 84.94 87 ASN A N 1
ATOM 723 C CA . ASN A 1 87 ? 15.629 -4.224 4.668 1.00 84.94 87 ASN A CA 1
ATOM 724 C C . ASN A 1 87 ? 14.207 -4.758 4.544 1.00 84.94 87 ASN A C 1
ATOM 726 O O . ASN A 1 87 ? 13.344 -4.404 5.346 1.00 84.94 87 ASN A O 1
ATOM 730 N N . PHE A 1 88 ? 13.953 -5.644 3.582 1.00 89.94 88 PHE A N 1
ATOM 731 C CA . PHE A 1 88 ? 12.633 -6.240 3.427 1.00 89.94 88 PHE A CA 1
ATOM 732 C C . PHE A 1 88 ? 12.274 -7.129 4.622 1.00 89.94 88 PHE A C 1
ATOM 734 O O . PHE A 1 88 ? 11.166 -7.038 5.145 1.00 89.94 88 PHE A O 1
ATOM 741 N N . ALA A 1 89 ? 13.223 -7.926 5.124 1.00 88.94 89 ALA A N 1
ATOM 742 C CA . ALA A 1 89 ? 13.037 -8.717 6.339 1.00 88.94 89 ALA A CA 1
ATOM 743 C C . ALA A 1 89 ? 12.687 -7.840 7.552 1.00 88.94 89 ALA A C 1
ATOM 745 O O . ALA A 1 89 ? 11.772 -8.164 8.312 1.00 88.94 89 ALA A O 1
ATOM 746 N N . PHE A 1 90 ? 13.372 -6.706 7.708 1.00 84.50 90 PHE A N 1
ATOM 747 C CA . PHE A 1 90 ? 13.063 -5.748 8.760 1.00 84.50 90 PHE A CA 1
ATOM 748 C C . PHE A 1 90 ? 11.679 -5.123 8.593 1.00 84.50 90 PHE A C 1
ATOM 750 O O . PHE A 1 90 ? 10.925 -5.072 9.560 1.00 84.50 90 PHE A O 1
ATOM 757 N N . ALA A 1 91 ? 11.312 -4.705 7.380 1.00 86.56 91 ALA A N 1
ATOM 758 C CA . ALA A 1 91 ? 9.990 -4.152 7.103 1.00 86.56 91 ALA A CA 1
ATOM 759 C C . ALA A 1 91 ? 8.874 -5.149 7.460 1.00 86.56 91 ALA A C 1
ATOM 761 O O . ALA A 1 91 ? 7.899 -4.774 8.111 1.00 86.56 91 ALA A O 1
ATOM 762 N N . LEU A 1 92 ? 9.047 -6.433 7.123 1.00 90.56 92 LEU A N 1
ATOM 763 C CA . LEU A 1 92 ? 8.109 -7.499 7.491 1.00 90.56 92 LEU A CA 1
ATOM 764 C C . LEU A 1 92 ? 8.010 -7.675 9.009 1.00 90.56 92 LEU A C 1
ATOM 766 O O . LEU A 1 92 ? 6.906 -7.703 9.554 1.00 90.56 92 LEU A O 1
ATOM 770 N N . ARG A 1 93 ? 9.148 -7.762 9.707 1.00 86.75 93 ARG A N 1
ATOM 771 C CA . ARG A 1 93 ? 9.170 -7.878 11.171 1.00 86.75 93 ARG A CA 1
ATOM 772 C C . ARG A 1 93 ? 8.515 -6.662 11.821 1.00 86.75 93 ARG A C 1
ATOM 774 O O . ARG A 1 93 ? 7.646 -6.810 12.673 1.00 86.75 93 ARG A O 1
ATOM 781 N N . LYS A 1 94 ? 8.858 -5.452 11.380 1.00 84.00 94 LYS A N 1
ATOM 782 C CA . LYS A 1 94 ? 8.249 -4.214 11.870 1.00 84.00 94 LYS A CA 1
ATOM 783 C C . LYS A 1 94 ? 6.727 -4.275 11.733 1.00 84.00 94 LYS A C 1
ATOM 785 O O . LYS A 1 94 ? 6.027 -4.164 12.738 1.00 84.00 94 LYS A O 1
ATOM 790 N N . GLN A 1 95 ? 6.236 -4.556 10.526 1.00 86.69 95 GLN A N 1
ATOM 791 C CA . GLN A 1 95 ? 4.809 -4.566 10.204 1.00 86.69 95 GLN A CA 1
ATOM 792 C C . GLN A 1 95 ? 4.003 -5.618 10.980 1.00 86.69 95 GLN A C 1
ATOM 794 O O . GLN A 1 95 ? 2.858 -5.356 11.351 1.00 86.69 95 GLN A O 1
ATOM 799 N N . PHE A 1 96 ? 4.576 -6.805 11.208 1.00 89.12 96 PHE A N 1
ATOM 800 C CA . PHE A 1 96 ? 3.848 -7.953 11.761 1.00 89.12 96 PHE A CA 1
ATOM 801 C C . PHE A 1 96 ? 4.236 -8.344 13.191 1.00 89.12 96 PHE A C 1
ATOM 803 O O . PHE A 1 96 ? 3.593 -9.227 13.762 1.00 89.12 96 PHE A O 1
ATOM 810 N N . THR A 1 97 ? 5.249 -7.714 13.796 1.00 84.00 97 THR A N 1
ATOM 811 C CA . THR A 1 97 ? 5.633 -7.997 15.190 1.00 84.00 97 THR A CA 1
ATOM 812 C C . THR A 1 97 ? 5.923 -6.772 16.049 1.00 84.00 97 THR A C 1
ATOM 814 O O . THR A 1 97 ? 5.783 -6.891 17.261 1.00 84.00 97 THR A O 1
ATOM 817 N N . MET A 1 98 ? 6.366 -5.642 15.483 1.00 78.88 98 MET A N 1
ATOM 818 C CA . MET A 1 98 ? 6.869 -4.516 16.295 1.00 78.88 98 MET A CA 1
ATOM 819 C C . MET A 1 98 ? 5.857 -3.381 16.462 1.00 78.88 98 MET A C 1
ATOM 821 O O . MET A 1 98 ? 5.799 -2.785 17.528 1.00 78.88 98 MET A O 1
ATOM 825 N N . VAL A 1 99 ? 5.078 -3.067 15.423 1.00 79.25 99 VAL A N 1
ATOM 826 C CA . VAL A 1 99 ? 4.079 -1.986 15.480 1.00 79.25 99 VAL A CA 1
ATOM 827 C C . VAL A 1 99 ? 2.883 -2.413 16.338 1.00 79.25 99 VAL A C 1
ATOM 829 O O . VAL A 1 99 ? 2.510 -3.583 16.339 1.00 79.25 99 VAL A O 1
ATOM 832 N N . ASP A 1 100 ? 2.228 -1.470 17.018 1.00 75.94 100 ASP A N 1
ATOM 833 C CA . ASP A 1 100 ? 1.054 -1.749 17.864 1.00 75.94 100 ASP A CA 1
ATOM 834 C C . ASP A 1 100 ? -0.095 -2.434 17.103 1.00 75.94 100 ASP A C 1
ATOM 836 O O . ASP A 1 100 ? -0.804 -3.280 17.646 1.00 75.94 100 ASP A O 1
ATOM 840 N N . THR A 1 101 ? -0.231 -2.138 15.809 1.00 79.25 101 THR A N 1
ATOM 841 C CA . THR A 1 101 ? -1.220 -2.743 14.903 1.00 79.25 101 THR A CA 1
ATOM 842 C C . THR A 1 101 ? -0.787 -4.098 14.334 1.00 79.25 101 THR A C 1
ATOM 844 O O . THR A 1 101 ? -1.501 -4.680 13.519 1.00 79.25 101 THR A O 1
ATOM 847 N N . ALA A 1 102 ? 0.357 -4.652 14.754 1.00 85.06 102 ALA A N 1
ATOM 848 C CA . ALA A 1 102 ? 0.910 -5.902 14.228 1.00 85.06 102 ALA A CA 1
ATOM 849 C C . ALA A 1 102 ? -0.073 -7.081 14.288 1.00 85.06 102 ALA A C 1
ATOM 851 O O . ALA A 1 102 ? -0.164 -7.862 13.337 1.00 85.06 102 ALA A O 1
ATOM 852 N N . ALA A 1 103 ? -0.827 -7.207 15.385 1.00 86.25 103 ALA A N 1
ATOM 853 C CA . ALA A 1 103 ? -1.820 -8.268 15.542 1.00 86.25 103 ALA A CA 1
ATOM 854 C C . ALA A 1 103 ? -2.970 -8.134 14.529 1.00 86.25 103 ALA A C 1
ATOM 856 O O . ALA A 1 103 ? -3.380 -9.128 13.924 1.00 86.25 103 ALA A O 1
ATOM 857 N N . ASP A 1 104 ? -3.457 -6.915 14.298 1.00 84.12 104 ASP A N 1
ATOM 858 C CA . ASP A 1 104 ? -4.502 -6.642 13.310 1.00 84.12 104 ASP A CA 1
ATOM 859 C C . ASP A 1 104 ? -3.982 -6.840 11.882 1.00 84.12 104 ASP A C 1
ATOM 861 O O . ASP A 1 104 ? -4.619 -7.536 11.090 1.00 84.12 104 ASP A O 1
ATOM 865 N N . ASN A 1 105 ? -2.770 -6.361 11.582 1.00 88.69 105 ASN A N 1
ATOM 866 C CA . ASN A 1 105 ? -2.091 -6.585 10.303 1.00 88.69 105 ASN A CA 1
ATOM 867 C C . ASN A 1 105 ? -1.962 -8.081 9.986 1.00 88.69 105 ASN A C 1
ATOM 869 O O . ASN A 1 105 ? -2.267 -8.516 8.873 1.00 88.69 105 ASN A O 1
ATOM 873 N N . LEU A 1 106 ? -1.546 -8.885 10.970 1.00 90.62 106 LEU A N 1
ATOM 874 C CA . LEU A 1 106 ? -1.432 -10.336 10.836 1.00 90.62 106 LEU A CA 1
ATOM 875 C C . LEU A 1 106 ? -2.792 -10.982 10.548 1.00 90.62 106 LEU A C 1
ATOM 877 O O . LEU A 1 106 ? -2.904 -11.833 9.665 1.00 90.62 106 LEU A O 1
ATOM 881 N N . ASN A 1 107 ? -3.832 -10.588 11.284 1.00 88.88 107 ASN A N 1
ATOM 882 C CA . ASN A 1 107 ? -5.178 -11.127 11.107 1.00 88.88 107 ASN A CA 1
ATOM 883 C C . ASN A 1 107 ? -5.758 -10.778 9.728 1.00 88.88 107 ASN A C 1
ATOM 885 O O . ASN A 1 107 ? -6.334 -11.649 9.067 1.00 88.88 107 ASN A O 1
ATOM 889 N N . ASN A 1 108 ? -5.551 -9.545 9.265 1.00 89.31 108 ASN A N 1
ATOM 890 C CA . ASN A 1 108 ? -5.958 -9.085 7.938 1.00 89.31 108 ASN A CA 1
ATOM 891 C C . ASN A 1 108 ? -5.216 -9.842 6.829 1.00 89.31 108 ASN A C 1
ATOM 893 O O . ASN A 1 108 ? -5.838 -10.303 5.864 1.00 89.31 108 ASN A O 1
ATOM 897 N N . LEU A 1 109 ? -3.904 -10.059 6.995 1.00 92.50 109 LEU A N 1
ATOM 898 C CA . LEU A 1 109 ? -3.108 -10.874 6.080 1.00 92.50 109 LEU A CA 1
ATOM 899 C C . LEU A 1 109 ? -3.638 -12.312 6.019 1.00 92.50 109 LEU A C 1
ATOM 901 O O . LEU A 1 109 ? -3.901 -12.805 4.924 1.00 92.50 109 LEU A O 1
ATOM 905 N N . LYS A 1 110 ? -3.854 -12.971 7.168 1.00 92.69 110 LYS A N 1
ATOM 906 C CA . LYS A 1 110 ? -4.376 -14.350 7.231 1.00 92.69 110 LYS A CA 1
ATOM 907 C C . LYS A 1 110 ? -5.722 -14.484 6.526 1.00 92.69 110 LYS A C 1
ATOM 909 O O . LYS A 1 110 ? -5.904 -15.395 5.722 1.00 92.69 110 LYS A O 1
ATOM 914 N N . ARG A 1 111 ? -6.660 -13.571 6.788 1.00 90.56 111 ARG A N 1
ATOM 915 C CA . ARG A 1 111 ? -7.993 -13.576 6.163 1.00 90.56 111 ARG A CA 1
ATOM 916 C C . ARG A 1 111 ? -7.914 -13.387 4.661 1.00 90.56 111 ARG A C 1
ATOM 918 O O . ARG A 1 111 ? -8.427 -14.224 3.918 1.00 90.56 111 ARG A O 1
ATOM 925 N N . THR A 1 112 ? -7.229 -12.333 4.223 1.00 92.00 112 THR A N 1
ATOM 926 C CA . THR A 1 112 ? -7.059 -12.023 2.800 1.00 92.00 112 THR A CA 1
ATOM 927 C C . THR A 1 112 ? -6.390 -13.188 2.081 1.00 92.00 112 THR A C 1
ATOM 929 O O . THR A 1 112 ? -6.903 -13.665 1.071 1.00 92.00 112 THR A O 1
ATOM 932 N N . HIS A 1 113 ? -5.308 -13.721 2.651 1.00 94.38 113 HIS A N 1
ATOM 933 C CA . HIS A 1 113 ? -4.597 -14.870 2.110 1.00 94.38 113 HIS A CA 1
ATOM 934 C C . HIS A 1 113 ? -5.486 -16.123 2.030 1.00 94.38 113 HIS A C 1
ATOM 936 O O . HIS A 1 113 ? -5.492 -16.791 0.999 1.00 94.38 113 HIS A O 1
ATOM 942 N N . SER A 1 114 ? -6.287 -16.405 3.066 1.00 93.62 114 SER A N 1
ATOM 943 C CA . SER A 1 114 ? -7.189 -17.568 3.109 1.00 93.62 114 SER A CA 1
ATOM 944 C C . SER A 1 114 ? -8.321 -17.515 2.077 1.00 93.62 114 SER A C 1
ATOM 946 O O . SER A 1 114 ? -8.740 -18.549 1.560 1.00 93.62 114 SER A O 1
ATOM 948 N N . LEU A 1 115 ? -8.814 -16.313 1.763 1.00 93.19 115 LEU A N 1
ATOM 949 C CA . LEU A 1 115 ? -9.886 -16.104 0.789 1.00 93.19 115 LEU A CA 1
ATOM 950 C C . LEU A 1 115 ? -9.366 -16.104 -0.651 1.00 93.19 115 LEU A C 1
ATOM 952 O O . LEU A 1 115 ? -10.147 -16.304 -1.582 1.00 93.19 115 LEU A O 1
ATOM 956 N N . MET A 1 116 ? -8.067 -15.872 -0.849 1.00 94.25 116 MET A N 1
ATOM 957 C CA . MET A 1 116 ? -7.491 -15.658 -2.167 1.00 94.25 116 MET A CA 1
ATOM 958 C C . MET A 1 116 ? -7.404 -16.970 -2.973 1.00 94.25 116 MET A C 1
ATOM 960 O O . MET A 1 116 ? -6.666 -17.891 -2.612 1.00 94.25 116 MET A O 1
ATOM 964 N N . PRO A 1 117 ? -8.096 -17.086 -4.123 1.00 94.69 117 PRO A N 1
ATOM 965 C CA . PRO A 1 117 ? -8.164 -18.312 -4.916 1.00 94.69 117 PRO A CA 1
ATOM 966 C C . PRO A 1 117 ? -6.956 -18.434 -5.849 1.00 94.69 117 PRO A C 1
ATOM 968 O O . PRO A 1 117 ? -7.080 -18.547 -7.070 1.00 94.69 117 PRO A O 1
ATOM 971 N N . TYR A 1 118 ? -5.751 -18.404 -5.294 1.00 94.62 118 TYR A N 1
ATOM 972 C CA . TYR A 1 118 ? -4.552 -18.251 -6.102 1.00 94.62 118 TYR A CA 1
ATOM 973 C C . TYR A 1 118 ? -4.318 -19.369 -7.137 1.00 94.62 118 TYR A C 1
ATOM 975 O O . TYR A 1 118 ? -3.710 -19.128 -8.179 1.00 94.62 118 TYR A O 1
ATOM 983 N N . ARG A 1 119 ? -4.775 -20.603 -6.867 1.00 92.88 119 ARG A N 1
ATOM 984 C CA . ARG A 1 119 ? -4.714 -21.704 -7.849 1.00 92.88 119 ARG A CA 1
ATOM 985 C C . ARG A 1 119 ? -5.577 -21.395 -9.071 1.00 92.88 119 ARG A C 1
ATOM 987 O O . ARG A 1 119 ? -5.123 -21.586 -10.193 1.00 92.88 119 ARG A O 1
ATOM 994 N N . THR A 1 120 ?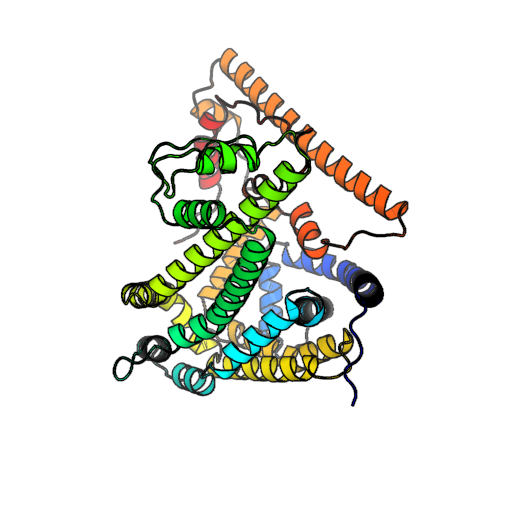 -6.785 -20.885 -8.849 1.00 92.88 120 THR A N 1
ATOM 995 C CA . THR A 1 120 ? -7.708 -20.474 -9.912 1.00 92.88 120 THR A CA 1
ATOM 996 C C . THR A 1 120 ? -7.137 -19.300 -10.697 1.00 92.88 120 THR A C 1
ATOM 998 O O . THR A 1 120 ? -7.146 -19.336 -11.921 1.00 92.88 120 THR A O 1
ATOM 1001 N N . ILE A 1 121 ? -6.557 -18.308 -10.014 1.00 91.56 121 ILE A N 1
ATOM 1002 C CA . ILE A 1 121 ? -5.893 -17.170 -10.668 1.00 91.56 121 ILE A CA 1
ATOM 1003 C C . ILE A 1 121 ? -4.736 -17.662 -11.544 1.00 91.56 121 ILE A C 1
ATOM 1005 O O . ILE A 1 121 ? -4.665 -17.314 -12.716 1.00 91.56 121 ILE A O 1
ATOM 1009 N N . SER A 1 122 ? -3.877 -18.534 -11.009 1.00 89.69 122 SER A N 1
ATOM 1010 C CA . SER A 1 122 ? -2.788 -19.162 -11.767 1.00 89.69 122 SER A CA 1
ATOM 1011 C C . SER A 1 122 ? -3.310 -19.906 -13.002 1.00 89.69 122 SER A C 1
ATOM 1013 O O . SER A 1 122 ? -2.740 -19.784 -14.080 1.00 89.69 122 SER A O 1
ATOM 1015 N N . MET A 1 123 ? -4.425 -20.633 -12.882 1.00 89.50 123 MET A N 1
ATOM 1016 C CA . MET A 1 123 ? -5.044 -21.340 -14.005 1.00 89.50 123 MET A CA 1
ATOM 1017 C C . MET A 1 123 ? -5.583 -20.386 -15.076 1.00 89.50 123 MET A C 1
ATOM 1019 O O . MET A 1 123 ? -5.366 -20.622 -16.261 1.00 89.50 123 MET A O 1
ATOM 1023 N N . ILE A 1 124 ? -6.245 -19.303 -14.667 1.00 88.81 124 ILE A N 1
ATOM 1024 C CA . ILE A 1 124 ? -6.763 -18.279 -15.578 1.00 88.81 124 ILE A CA 1
ATOM 1025 C C . ILE A 1 124 ? -5.615 -17.586 -16.318 1.00 88.81 124 ILE A C 1
ATOM 1027 O O . ILE A 1 124 ? -5.700 -17.396 -17.526 1.00 88.81 124 ILE A O 1
ATOM 1031 N N . LEU A 1 125 ? -4.517 -17.272 -15.628 1.00 84.50 125 LEU A N 1
ATOM 1032 C CA . LEU A 1 125 ? -3.341 -16.631 -16.227 1.00 84.50 125 LEU A CA 1
ATOM 1033 C C . LEU A 1 125 ? -2.603 -17.504 -17.248 1.00 84.50 125 LEU A C 1
ATOM 1035 O O . LEU A 1 125 ? -1.829 -16.984 -18.042 1.00 84.50 125 LEU A O 1
ATOM 1039 N N . LYS A 1 126 ? -2.837 -18.822 -17.258 1.00 83.06 126 LYS A N 1
ATOM 1040 C CA . LYS A 1 126 ? -2.301 -19.716 -18.298 1.00 83.06 126 LYS A CA 1
ATOM 1041 C C . LYS A 1 126 ? -3.070 -19.630 -19.617 1.00 83.06 126 LYS A C 1
ATOM 1043 O O . LYS A 1 126 ? -2.640 -20.223 -20.606 1.00 83.06 126 LYS A O 1
ATOM 1048 N N . LEU A 1 127 ? -4.210 -18.937 -19.654 1.00 78.75 127 LEU A N 1
ATOM 1049 C CA . LEU A 1 127 ? -4.968 -18.742 -20.885 1.00 78.75 127 LEU A CA 1
ATOM 1050 C C . LEU A 1 127 ? -4.160 -17.888 -21.866 1.00 78.75 127 LEU A C 1
ATOM 1052 O O . LEU A 1 127 ? -3.731 -16.785 -21.550 1.00 78.75 127 LEU A O 1
ATOM 1056 N N . SER A 1 128 ? -4.009 -18.371 -23.098 1.00 65.06 128 SER A N 1
ATOM 1057 C CA . SER A 1 128 ? -3.219 -17.677 -24.123 1.00 65.06 128 SER A CA 1
ATOM 1058 C C . SER A 1 128 ? -3.884 -16.409 -24.671 1.00 65.06 128 SER A C 1
ATOM 1060 O O . SER A 1 128 ? -3.219 -15.632 -25.349 1.00 65.06 128 SER A O 1
ATOM 1062 N N . ASN A 1 129 ? -5.186 -16.213 -24.422 1.00 81.38 129 ASN A N 1
ATOM 1063 C CA . ASN A 1 129 ? -5.936 -15.036 -24.860 1.00 81.38 129 ASN A CA 1
ATOM 1064 C C . ASN A 1 129 ? -6.069 -14.022 -23.705 1.00 81.38 129 ASN A C 1
ATOM 1066 O O . ASN A 1 129 ? -6.845 -14.283 -22.776 1.00 81.38 129 ASN A O 1
ATOM 1070 N N . PRO A 1 130 ? -5.401 -12.854 -23.779 1.00 76.75 130 PRO A N 1
ATOM 1071 C CA . PRO A 1 130 ? -5.438 -11.850 -22.719 1.00 76.75 130 PRO A CA 1
ATOM 1072 C C . PRO A 1 130 ? -6.841 -11.301 -22.423 1.00 76.75 130 PRO A C 1
ATOM 1074 O O . PRO A 1 130 ? -7.160 -11.066 -21.260 1.00 76.75 130 PRO A O 1
ATOM 1077 N N . MET A 1 131 ? -7.713 -11.159 -23.432 1.00 79.06 131 MET A N 1
ATOM 1078 C CA . MET A 1 131 ? -9.100 -10.705 -23.222 1.00 79.06 131 MET A CA 1
ATOM 1079 C C . MET A 1 131 ? -9.890 -11.707 -22.380 1.00 79.06 131 MET A C 1
ATOM 1081 O O . MET A 1 131 ? -10.564 -11.339 -21.419 1.00 79.06 131 MET A O 1
ATOM 1085 N N . SER A 1 132 ? -9.812 -12.992 -22.736 1.00 82.94 132 SER A N 1
ATOM 1086 C CA . SER A 1 132 ? -10.510 -14.058 -22.010 1.00 82.94 132 SER A CA 1
ATOM 1087 C C . SER A 1 132 ? -9.947 -14.243 -20.606 1.00 82.94 132 SER A C 1
ATOM 1089 O O . SER A 1 132 ? -10.713 -14.464 -19.671 1.00 82.94 132 SER A O 1
ATOM 1091 N N . MET A 1 133 ? -8.629 -14.117 -20.451 1.00 83.00 133 MET A N 1
ATOM 1092 C CA . MET A 1 133 ? -7.955 -14.134 -19.158 1.00 83.00 133 MET A CA 1
ATOM 1093 C C . MET A 1 133 ? -8.459 -13.003 -18.259 1.00 83.00 133 MET A C 1
ATOM 1095 O O . MET A 1 133 ? -8.920 -13.274 -17.155 1.00 83.00 133 MET A O 1
ATOM 1099 N N . MET A 1 134 ? -8.447 -11.758 -18.742 1.00 80.06 134 MET A N 1
ATOM 1100 C CA . MET A 1 134 ? -8.893 -10.604 -17.961 1.00 80.06 134 MET A CA 1
ATOM 1101 C C . MET A 1 134 ? -10.367 -10.715 -17.583 1.00 80.06 134 MET A C 1
ATOM 1103 O O . MET A 1 134 ? -10.715 -10.561 -16.416 1.00 80.06 134 MET A O 1
ATOM 1107 N N . LYS A 1 135 ? -11.228 -11.068 -18.545 1.00 83.88 135 LYS A N 1
ATOM 1108 C CA . LYS A 1 135 ? -12.644 -11.320 -18.267 1.00 83.88 135 LYS A CA 1
ATOM 1109 C C . LYS A 1 135 ? -12.815 -12.380 -17.180 1.00 83.88 135 LYS A C 1
ATOM 1111 O O . LYS A 1 135 ? -13.587 -12.177 -16.257 1.00 83.88 135 LYS A O 1
ATOM 1116 N N . SER A 1 136 ? -12.046 -13.464 -17.243 1.00 88.38 136 SER A N 1
ATOM 1117 C CA . SER A 1 136 ? -12.096 -14.527 -16.236 1.00 88.38 136 SER A CA 1
ATOM 1118 C C . SER A 1 136 ? -11.597 -14.065 -14.860 1.00 88.38 136 SER A C 1
ATOM 1120 O O . SER A 1 136 ? -12.145 -14.498 -13.851 1.00 88.38 136 SER A O 1
ATOM 1122 N N . ILE A 1 137 ? -10.590 -13.183 -14.792 1.00 87.44 137 ILE A N 1
ATOM 1123 C CA . ILE A 1 137 ? -10.137 -12.564 -13.532 1.00 87.44 137 ILE A CA 1
ATOM 1124 C C . ILE A 1 137 ? -11.234 -11.655 -12.969 1.00 87.44 137 ILE A C 1
ATOM 1126 O O . ILE A 1 137 ? -11.581 -11.775 -11.796 1.00 87.44 137 ILE A O 1
ATOM 1130 N N . LEU A 1 138 ? -11.808 -10.779 -13.795 1.00 87.06 138 LEU A N 1
ATOM 1131 C CA . LEU A 1 138 ? -12.899 -9.894 -13.389 1.00 87.06 138 LEU A CA 1
ATOM 1132 C C . LEU A 1 138 ? -14.106 -10.703 -12.910 1.00 87.06 138 LEU A C 1
ATOM 1134 O O . LEU A 1 138 ? -14.625 -10.430 -11.833 1.00 87.06 138 LEU A O 1
ATOM 1138 N N . ASP A 1 139 ? -14.497 -11.743 -13.644 1.00 88.12 139 ASP A N 1
ATOM 1139 C CA . ASP A 1 139 ? -15.584 -12.641 -13.260 1.00 88.12 139 ASP A CA 1
ATOM 1140 C C . ASP A 1 139 ? -15.257 -13.368 -11.944 1.00 88.12 139 ASP A C 1
ATOM 1142 O O . ASP A 1 139 ? -16.108 -13.459 -11.066 1.00 88.12 139 ASP A O 1
ATOM 1146 N N . LEU A 1 140 ? -14.016 -13.815 -11.726 1.00 91.19 140 LEU A N 1
ATOM 1147 C CA . LEU A 1 140 ? -13.616 -14.449 -10.464 1.00 91.19 140 LEU A CA 1
ATOM 1148 C C . LEU A 1 140 ? -13.787 -13.520 -9.249 1.00 91.19 140 LEU A C 1
ATOM 1150 O O . LEU A 1 140 ? -14.213 -13.976 -8.184 1.00 91.19 140 LEU A O 1
ATOM 1154 N N . PHE A 1 141 ? -13.453 -12.235 -9.391 1.00 89.25 141 PHE A N 1
ATOM 1155 C CA . PHE A 1 141 ? -13.516 -11.276 -8.286 1.00 89.25 141 PHE A CA 1
ATOM 1156 C C . PHE A 1 141 ? -14.884 -10.621 -8.114 1.00 89.25 141 PHE A C 1
ATOM 1158 O O . PHE A 1 141 ? -15.293 -10.370 -6.977 1.00 89.25 141 PHE A O 1
ATOM 1165 N N . LEU A 1 142 ? -15.588 -10.359 -9.214 1.00 88.50 142 LEU A N 1
ATOM 1166 C CA . LEU A 1 142 ? -16.793 -9.533 -9.249 1.00 88.50 142 LEU A CA 1
ATOM 1167 C C . LEU A 1 142 ? -18.082 -10.324 -9.474 1.00 88.50 142 LEU A C 1
ATOM 1169 O O . LEU A 1 142 ? -19.151 -9.773 -9.219 1.00 88.50 142 LEU A O 1
ATOM 1173 N N . ALA A 1 143 ? -18.029 -11.592 -9.901 1.00 87.38 143 ALA A N 1
ATOM 1174 C CA . ALA A 1 143 ? -19.250 -12.372 -10.081 1.00 87.38 143 ALA A CA 1
ATOM 1175 C C . ALA A 1 143 ? -20.009 -12.554 -8.759 1.00 87.38 143 ALA A C 1
ATOM 1177 O O . ALA A 1 143 ? -19.426 -12.798 -7.700 1.00 87.38 143 ALA A O 1
ATOM 1178 N N . GLN A 1 144 ? -21.335 -12.483 -8.863 1.00 88.06 144 GLN A N 1
ATOM 1179 C CA . GLN A 1 144 ? -22.287 -12.628 -7.764 1.00 88.06 144 GLN A CA 1
ATOM 1180 C C . GLN A 1 144 ? -23.222 -13.814 -8.047 1.00 88.06 144 GLN A C 1
ATOM 1182 O O . GLN A 1 144 ? -24.361 -13.630 -8.491 1.00 88.06 144 GLN A O 1
ATOM 1187 N N . PRO A 1 145 ? -22.758 -15.065 -7.865 1.00 82.31 145 PRO A N 1
ATOM 1188 C CA . PRO A 1 145 ? -23.579 -16.229 -8.174 1.00 82.31 145 PRO A CA 1
ATOM 1189 C C . PRO A 1 145 ? -24.810 -16.250 -7.262 1.00 82.31 145 PRO A C 1
ATOM 1191 O O . PRO A 1 145 ? -24.679 -16.154 -6.043 1.00 82.31 145 PRO A O 1
ATOM 1194 N N . PHE A 1 146 ? -26.004 -16.359 -7.850 1.00 82.31 146 PHE A N 1
ATOM 1195 C CA . PHE A 1 146 ? -27.289 -16.385 -7.131 1.00 82.31 146 PHE A CA 1
ATOM 1196 C C . PHE A 1 146 ? -27.526 -15.174 -6.208 1.00 82.31 146 PHE A C 1
ATOM 1198 O O . PHE A 1 146 ? -28.155 -15.306 -5.161 1.00 82.31 146 PHE A O 1
ATOM 1205 N N . GLY A 1 147 ? -26.989 -14.002 -6.569 1.00 77.75 147 GLY A N 1
ATOM 1206 C CA . GLY A 1 147 ? -27.094 -12.788 -5.751 1.00 77.75 147 GLY A CA 1
ATOM 1207 C C . GLY A 1 147 ? -26.238 -12.816 -4.479 1.00 77.75 147 GLY A C 1
ATOM 1208 O O . GLY A 1 147 ? -26.411 -11.976 -3.600 1.00 77.75 147 GLY A O 1
ATOM 1209 N N . SER A 1 148 ? -25.318 -13.780 -4.355 1.00 84.69 148 SER A N 1
ATOM 1210 C CA . SER A 1 148 ? -24.335 -13.793 -3.271 1.00 84.69 148 SER A CA 1
ATOM 1211 C C . SER A 1 148 ? -23.273 -12.708 -3.464 1.00 84.69 148 SER A C 1
ATOM 1213 O O . SER A 1 148 ? -23.008 -12.257 -4.578 1.00 84.69 148 SER A O 1
ATOM 1215 N N . ARG A 1 149 ? -22.639 -12.299 -2.361 1.00 85.81 149 ARG A N 1
ATOM 1216 C CA . ARG A 1 149 ? -21.551 -11.313 -2.376 1.00 85.81 149 ARG A CA 1
ATOM 1217 C C . ARG A 1 149 ? -20.381 -11.809 -3.226 1.00 85.81 149 ARG A C 1
ATOM 1219 O O . ARG A 1 149 ? -19.969 -12.968 -3.105 1.00 85.81 149 ARG A O 1
ATOM 1226 N N . SER A 1 150 ? -19.802 -10.911 -4.019 1.00 89.62 150 SER A N 1
ATOM 1227 C CA . SER A 1 150 ? -18.630 -11.228 -4.835 1.00 89.62 150 SER A CA 1
ATOM 1228 C C . SER A 1 150 ? -17.413 -11.571 -3.967 1.00 89.62 150 SER A C 1
ATOM 1230 O O . SER A 1 150 ? -17.397 -11.344 -2.753 1.00 89.62 150 SER A O 1
ATOM 1232 N N . LEU A 1 151 ? -16.373 -12.171 -4.552 1.00 89.75 151 LEU A N 1
ATOM 1233 C CA . LEU A 1 151 ? -15.135 -12.437 -3.813 1.00 89.75 151 LEU A CA 1
ATOM 1234 C C . LEU A 1 151 ? -14.481 -11.136 -3.324 1.00 89.75 151 LEU A C 1
ATOM 1236 O O . LEU A 1 151 ? -14.081 -11.068 -2.165 1.00 89.75 151 LEU A O 1
ATOM 1240 N N . PHE A 1 152 ? -14.436 -10.109 -4.174 1.00 87.88 152 PHE A N 1
ATOM 1241 C CA . PHE A 1 152 ? -13.932 -8.783 -3.820 1.00 87.88 152 PHE A CA 1
ATOM 1242 C C . PHE A 1 152 ? -14.673 -8.202 -2.611 1.00 87.88 152 PHE A C 1
ATOM 1244 O O . PHE A 1 152 ? -14.050 -7.834 -1.617 1.00 87.88 152 PHE A O 1
ATOM 1251 N N . GLN A 1 153 ? -16.010 -8.229 -2.649 1.00 87.25 153 GLN A N 1
ATOM 1252 C CA . GLN A 1 153 ? -16.842 -7.774 -1.537 1.00 87.25 153 GLN A CA 1
ATOM 1253 C C . GLN A 1 153 ? -16.553 -8.577 -0.264 1.00 87.25 153 GLN A C 1
ATOM 1255 O O . GLN A 1 153 ? -16.363 -7.997 0.798 1.00 87.25 153 GLN A O 1
ATOM 1260 N N . ARG A 1 154 ? -16.458 -9.910 -0.349 1.00 88.00 154 ARG A N 1
ATOM 1261 C CA . ARG A 1 154 ? -16.152 -10.762 0.813 1.00 88.00 154 ARG A CA 1
ATOM 1262 C C . ARG A 1 154 ? -14.803 -10.433 1.457 1.00 88.00 154 ARG A C 1
ATOM 1264 O O . ARG A 1 154 ? -14.739 -10.396 2.683 1.00 88.00 154 ARG A O 1
ATOM 1271 N N . ILE A 1 155 ? -13.761 -10.187 0.660 1.00 88.00 155 ILE A N 1
ATOM 1272 C CA . ILE A 1 155 ? -12.432 -9.811 1.167 1.00 88.00 155 ILE A CA 1
ATOM 1273 C C . ILE A 1 155 ? -12.500 -8.460 1.886 1.00 88.00 155 ILE A C 1
ATOM 1275 O O . ILE A 1 155 ? -12.052 -8.366 3.027 1.00 88.00 155 ILE A O 1
ATOM 1279 N N . LEU A 1 156 ? -13.114 -7.445 1.269 1.00 84.12 156 LEU A N 1
ATOM 1280 C CA . LEU A 1 156 ? -13.238 -6.119 1.879 1.00 84.12 156 LEU A CA 1
ATOM 1281 C C . LEU A 1 156 ? -14.017 -6.162 3.194 1.00 84.12 156 LEU A C 1
ATOM 1283 O O . LEU A 1 156 ? -13.514 -5.707 4.214 1.00 84.12 156 LEU A O 1
ATOM 1287 N N . ILE A 1 157 ? -15.184 -6.808 3.212 1.00 83.62 157 ILE A N 1
ATOM 1288 C CA . ILE A 1 157 ? -16.006 -6.952 4.425 1.00 83.62 157 ILE A CA 1
ATOM 1289 C C . ILE A 1 157 ? -15.234 -7.673 5.531 1.00 83.62 157 ILE A C 1
ATOM 1291 O O . ILE A 1 157 ? -15.355 -7.332 6.706 1.00 83.62 157 ILE A O 1
ATOM 1295 N N . SER A 1 158 ? -14.447 -8.691 5.177 1.00 83.69 158 SER A N 1
ATOM 1296 C CA . SER A 1 158 ? -13.686 -9.461 6.159 1.00 83.69 158 SER A CA 1
ATOM 1297 C C . SER A 1 158 ? -12.591 -8.642 6.850 1.00 83.69 158 SER A C 1
ATOM 1299 O O . SER A 1 158 ? -12.230 -8.983 7.979 1.00 83.69 158 SER A O 1
ATOM 1301 N N . ASN A 1 159 ? -12.059 -7.612 6.191 1.00 81.62 159 ASN A N 1
ATOM 1302 C CA . ASN A 1 159 ? -11.066 -6.709 6.771 1.00 81.62 159 ASN A CA 1
ATOM 1303 C C . ASN A 1 159 ? -11.753 -5.537 7.501 1.00 81.62 159 ASN A C 1
ATOM 1305 O O . ASN A 1 159 ? -11.447 -5.280 8.660 1.00 81.62 159 ASN A O 1
ATOM 1309 N N . LEU A 1 160 ? -12.774 -4.935 6.888 1.00 79.50 160 LEU A N 1
ATOM 1310 C CA . LEU A 1 160 ? -13.524 -3.786 7.418 1.00 79.50 160 LEU A CA 1
ATOM 1311 C C . LEU A 1 160 ? -14.375 -4.128 8.660 1.00 79.50 160 LEU A C 1
ATOM 1313 O O . LEU A 1 160 ? -14.448 -3.380 9.630 1.00 79.50 160 LEU A O 1
ATOM 1317 N N . SER A 1 161 ? -14.983 -5.316 8.716 1.00 76.69 161 SER A N 1
ATOM 1318 C CA . SER A 1 161 ? -15.869 -5.681 9.839 1.00 76.69 161 SER A CA 1
ATOM 1319 C C . SER A 1 161 ? -15.187 -5.748 11.213 1.00 76.69 161 SER A C 1
ATOM 1321 O O . SER A 1 161 ? -15.884 -5.712 12.227 1.00 76.69 161 SER A O 1
ATOM 1323 N N . GLN A 1 162 ? -13.857 -5.870 11.283 1.00 72.69 162 GLN A N 1
ATOM 1324 C CA . GLN A 1 162 ? -13.134 -5.852 12.558 1.00 72.69 162 GLN A CA 1
ATOM 1325 C C . GLN A 1 162 ? -12.866 -4.429 13.046 1.00 72.69 162 GLN A C 1
ATOM 1327 O O . GLN A 1 162 ? -13.053 -4.178 14.234 1.00 72.69 162 GLN A O 1
ATOM 1332 N N . GLU A 1 163 ? -12.508 -3.515 12.143 1.00 74.81 163 GLU A N 1
ATOM 1333 C CA . GLU A 1 163 ? -12.390 -2.087 12.461 1.00 74.81 163 GLU A CA 1
ATOM 1334 C C . GLU A 1 163 ? -13.732 -1.516 12.916 1.00 74.81 163 GLU A C 1
ATOM 1336 O O . GLU A 1 163 ? -13.810 -0.867 13.951 1.00 74.81 163 GLU A O 1
ATOM 1341 N N . SER A 1 164 ? -14.825 -1.864 12.234 1.00 80.62 164 SER A N 1
ATOM 1342 C CA . SER A 1 164 ? -16.171 -1.475 12.674 1.00 80.62 164 SER A CA 1
ATOM 1343 C C . SER A 1 164 ? -16.465 -1.903 14.123 1.00 80.62 164 SER A C 1
ATOM 1345 O O . SER A 1 164 ? -16.955 -1.107 14.922 1.00 80.62 164 SER A O 1
ATOM 1347 N N . LYS A 1 165 ? -16.096 -3.135 14.506 1.00 81.88 165 LYS A N 1
ATOM 1348 C CA . LYS A 1 165 ? -16.283 -3.630 15.881 1.00 81.88 165 LYS A CA 1
ATOM 1349 C C . LYS A 1 165 ? -15.387 -2.928 16.898 1.00 81.88 165 LYS A C 1
ATOM 1351 O O . LYS A 1 165 ? -15.814 -2.746 18.037 1.00 81.88 165 LYS A O 1
ATOM 1356 N N . SER A 1 166 ? -14.152 -2.580 16.532 1.00 81.00 166 SER A N 1
ATOM 1357 C CA . SER A 1 166 ? -13.258 -1.853 17.437 1.00 81.00 166 SER A CA 1
ATOM 1358 C C . SER A 1 166 ? -13.726 -0.412 17.639 1.00 81.00 166 SER A C 1
ATOM 1360 O O . SER A 1 166 ? -13.738 0.044 18.781 1.00 81.00 166 SER A O 1
ATOM 1362 N N . PHE A 1 167 ? -14.200 0.263 16.583 1.00 83.12 167 PHE A N 1
A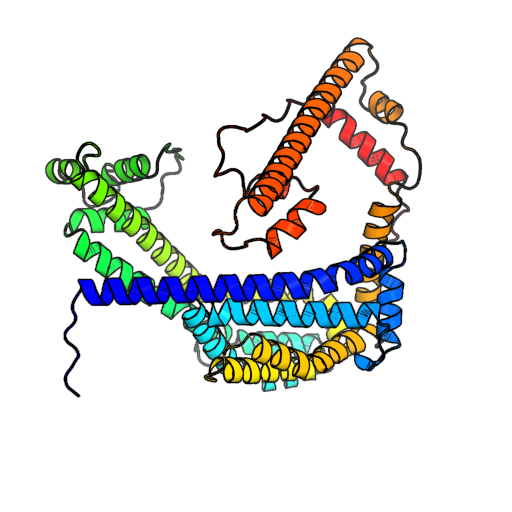TOM 1363 C CA . PHE A 1 167 ? -14.834 1.580 16.691 1.00 83.12 167 PHE A CA 1
ATOM 1364 C C . PHE A 1 167 ? -16.072 1.533 17.575 1.00 83.12 167 PHE A C 1
ATOM 1366 O O . PHE A 1 167 ? -16.186 2.337 18.493 1.00 83.12 167 PHE A O 1
ATOM 1373 N N . GLN A 1 168 ? -16.957 0.558 17.356 1.00 88.19 168 GLN A N 1
ATOM 1374 C CA . GLN A 1 168 ? -18.180 0.429 18.141 1.00 88.19 168 GLN A CA 1
ATOM 1375 C C . GLN A 1 168 ? -17.884 0.249 19.635 1.00 88.19 168 GLN A C 1
ATOM 1377 O O . GLN A 1 168 ? -18.477 0.934 20.460 1.00 88.19 168 GLN A O 1
ATOM 1382 N N . LYS A 1 169 ? -16.904 -0.590 19.984 1.00 88.56 169 LYS A N 1
ATOM 1383 C CA . LYS A 1 169 ? -16.488 -0.755 21.380 1.00 88.56 169 LYS A CA 1
ATOM 1384 C C . LYS A 1 169 ? -15.890 0.529 21.971 1.00 88.56 169 LYS A C 1
ATOM 1386 O O . LYS A 1 169 ? 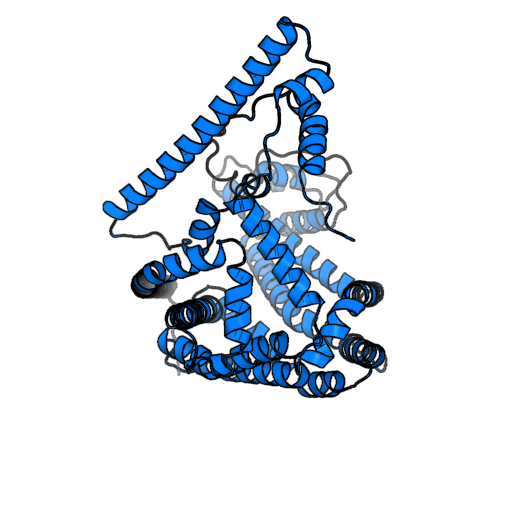-16.222 0.890 23.092 1.00 88.56 169 LYS A O 1
ATOM 1391 N N . ALA A 1 170 ? -15.027 1.224 21.228 1.00 87.56 170 ALA A N 1
ATOM 1392 C CA . ALA A 1 170 ? -14.428 2.477 21.690 1.00 87.56 170 ALA A CA 1
ATOM 1393 C C . ALA A 1 170 ? -15.477 3.584 21.902 1.00 87.56 170 ALA A C 1
ATOM 1395 O O . ALA A 1 170 ? -15.360 4.366 22.842 1.00 87.56 170 ALA A O 1
ATOM 1396 N N . ILE A 1 171 ? -16.503 3.631 21.048 1.00 92.94 171 ILE A N 1
ATOM 1397 C CA . ILE A 1 171 ? -17.657 4.523 21.192 1.00 92.94 171 ILE A CA 1
ATOM 1398 C C . ILE A 1 171 ? -18.429 4.172 22.465 1.00 92.94 171 ILE A C 1
ATOM 1400 O O . ILE A 1 171 ? -18.627 5.052 23.295 1.00 92.94 171 ILE A O 1
ATOM 1404 N N . GLU A 1 172 ? -18.793 2.901 22.661 1.00 93.62 172 GLU A N 1
ATOM 1405 C CA . GLU A 1 172 ? -19.522 2.441 23.853 1.00 93.62 172 GLU A CA 1
ATOM 1406 C C . GLU A 1 172 ? -18.771 2.768 25.157 1.00 93.62 172 GLU A C 1
ATOM 1408 O O . GLU A 1 172 ? -19.382 3.233 26.122 1.00 93.62 172 GLU A O 1
ATOM 1413 N N . ASP A 1 173 ? -17.448 2.573 25.181 1.00 91.19 173 ASP A N 1
ATOM 1414 C CA . ASP A 1 173 ? -16.600 2.906 26.330 1.00 91.19 173 ASP A CA 1
ATOM 1415 C C . ASP A 1 173 ? -16.590 4.433 26.591 1.00 91.19 173 ASP A C 1
ATOM 1417 O O . ASP A 1 173 ? -16.768 4.873 27.730 1.00 91.19 173 ASP A O 1
ATOM 1421 N N . LEU A 1 174 ? -16.457 5.261 25.544 1.00 91.38 174 LEU A N 1
ATOM 1422 C CA . LEU A 1 174 ? -16.484 6.728 25.659 1.00 91.38 174 LEU A CA 1
ATOM 1423 C C . LEU A 1 174 ? -17.853 7.265 26.098 1.00 91.38 174 LEU A C 1
ATOM 1425 O O . LEU A 1 174 ? -17.912 8.185 26.912 1.00 91.38 174 LEU A O 1
ATOM 1429 N N . GLU A 1 175 ? -18.953 6.706 25.594 1.00 92.81 175 GLU A N 1
ATOM 1430 C CA . GLU A 1 175 ? -20.307 7.095 26.005 1.00 92.81 175 GLU A CA 1
ATOM 1431 C C . GLU A 1 175 ? -20.552 6.815 27.491 1.00 92.81 175 GLU A C 1
ATOM 1433 O O . GLU A 1 175 ? -21.144 7.641 28.193 1.00 92.81 175 GLU A O 1
ATOM 1438 N N . GLN A 1 176 ? -20.050 5.680 27.990 1.00 92.50 176 GLN A N 1
ATOM 1439 C CA . GLN A 1 176 ? -20.108 5.341 29.412 1.00 92.50 176 GLN A CA 1
ATOM 1440 C C . GLN A 1 176 ? -19.265 6.293 30.266 1.00 92.50 176 GLN A C 1
ATOM 1442 O O . GLN A 1 176 ? -19.727 6.717 31.326 1.00 92.50 176 GLN A O 1
ATOM 1447 N N . GLU A 1 177 ? -18.061 6.660 29.814 1.00 89.94 177 GLU A N 1
ATOM 1448 C CA . GLU A 1 177 ? -17.204 7.630 30.509 1.00 89.94 177 GLU A CA 1
ATOM 1449 C C . GLU A 1 177 ? -17.805 9.042 30.538 1.00 89.94 177 GLU A C 1
ATOM 1451 O O . GLU A 1 177 ? -17.635 9.764 31.522 1.00 89.94 177 GLU A O 1
ATOM 1456 N N . ILE A 1 178 ? -18.493 9.452 29.469 1.00 91.88 178 ILE A N 1
ATOM 1457 C CA . ILE A 1 178 ? -19.141 10.765 29.374 1.00 91.88 178 ILE A CA 1
ATOM 1458 C C . ILE A 1 178 ? -20.394 10.820 30.253 1.00 91.88 178 ILE A C 1
ATOM 1460 O O . ILE A 1 178 ? -20.643 11.841 30.889 1.00 91.88 178 ILE A O 1
ATOM 1464 N N . GLY A 1 179 ? -21.202 9.755 30.290 1.00 88.25 179 GLY A N 1
ATOM 1465 C CA . GLY A 1 179 ? -22.362 9.646 31.184 1.00 88.25 179 GLY A CA 1
ATOM 1466 C C . GLY A 1 179 ? -23.521 10.614 30.893 1.00 88.25 179 GLY A C 1
ATOM 1467 O O . GLY A 1 179 ? -24.485 10.673 31.657 1.00 88.25 179 GLY A O 1
ATOM 1468 N N . HIS A 1 180 ? -23.462 11.360 29.786 1.00 90.31 180 HIS A N 1
ATOM 1469 C CA . HIS A 1 180 ? -24.456 12.355 29.378 1.00 90.31 180 HIS A CA 1
ATOM 1470 C C . HIS A 1 180 ? -25.037 12.015 27.998 1.00 90.31 180 HIS A C 1
ATOM 1472 O O . HIS A 1 180 ? -24.494 12.415 26.966 1.00 90.31 180 HIS A O 1
ATOM 1478 N N . ALA A 1 181 ? -26.170 11.305 27.982 1.00 89.69 181 ALA A N 1
ATOM 1479 C CA . ALA A 1 181 ? -26.796 10.797 26.756 1.00 89.69 181 ALA A CA 1
ATOM 1480 C C . ALA A 1 181 ? -27.123 11.898 25.731 1.00 89.69 181 ALA A C 1
ATOM 1482 O O . ALA A 1 181 ? -26.827 11.734 24.554 1.00 89.69 181 ALA A O 1
ATOM 1483 N N . ASN A 1 182 ? -27.642 13.049 26.174 1.00 91.31 182 ASN A N 1
ATOM 1484 C CA . ASN A 1 182 ? -28.005 14.151 25.274 1.00 91.31 182 ASN A CA 1
ATOM 1485 C C . ASN A 1 182 ? -26.784 14.763 24.566 1.00 91.31 182 ASN A C 1
ATOM 1487 O O . ASN A 1 182 ? -26.871 15.133 23.396 1.00 91.31 182 ASN A O 1
ATOM 1491 N N . LEU A 1 183 ? -25.636 14.847 25.253 1.00 90.50 183 LEU A N 1
ATOM 1492 C CA . LEU A 1 183 ? -24.386 15.327 24.656 1.00 90.50 183 LEU A CA 1
ATOM 1493 C C . LEU A 1 183 ? -23.846 14.313 23.639 1.00 90.50 183 LEU A C 1
ATOM 1495 O O . LEU A 1 183 ? -23.441 14.707 22.547 1.00 90.50 183 LEU A O 1
ATOM 1499 N N . CYS A 1 184 ? -23.898 13.018 23.966 1.00 93.25 184 CYS A N 1
ATOM 1500 C CA . CYS A 1 184 ? -23.485 11.944 23.057 1.00 93.25 184 CYS A CA 1
ATOM 1501 C C . CYS A 1 184 ? -24.368 11.906 21.800 1.00 93.25 184 CYS A C 1
ATOM 1503 O O . CYS A 1 184 ? -23.849 11.903 20.686 1.00 93.25 184 CYS A O 1
ATOM 1505 N N . GLU A 1 185 ? -25.694 11.974 21.967 1.00 92.94 185 GLU A N 1
ATOM 1506 C CA . GLU A 1 185 ? -26.662 11.995 20.866 1.00 92.94 185 GLU A CA 1
ATOM 1507 C C . GLU A 1 185 ? -26.477 13.229 19.976 1.00 92.94 185 GLU A C 1
ATOM 1509 O O . GLU A 1 185 ? -26.533 13.127 18.749 1.00 92.94 185 GLU A O 1
ATOM 1514 N N . LYS A 1 186 ? -26.195 14.398 20.568 1.00 92.69 186 LYS A N 1
ATOM 1515 C CA . LYS A 1 186 ? -25.951 15.614 19.785 1.00 92.69 186 LYS A CA 1
ATOM 1516 C C . LYS A 1 186 ? -24.715 15.483 18.910 1.00 92.69 186 LYS A C 1
ATOM 1518 O O . LYS A 1 186 ? -24.757 15.810 17.726 1.00 92.69 186 LYS A O 1
ATOM 1523 N N . VAL A 1 187 ? -23.627 14.976 19.480 1.00 92.44 187 VAL A N 1
ATOM 1524 C CA . VAL A 1 187 ? -22.378 14.741 18.751 1.00 92.44 187 VAL A CA 1
ATOM 1525 C C . VAL A 1 187 ? -22.561 13.673 17.667 1.00 92.44 187 VAL A C 1
ATOM 1527 O O . VAL A 1 187 ? -22.080 13.853 16.549 1.00 92.44 187 VAL A O 1
ATOM 1530 N N . TYR A 1 188 ? -23.314 12.605 17.939 1.00 93.38 188 TYR A N 1
ATOM 1531 C CA . TYR A 1 188 ? -23.686 11.607 16.933 1.00 93.38 188 TYR A CA 1
ATOM 1532 C C . TYR A 1 188 ? -24.440 12.244 15.755 1.00 93.38 188 TYR A C 1
ATOM 1534 O O . TYR A 1 188 ? -24.063 12.077 14.590 1.00 93.38 188 TYR A O 1
ATOM 1542 N N . ASN A 1 189 ? -25.474 13.034 16.047 1.00 92.44 189 ASN A N 1
ATOM 1543 C CA . ASN A 1 189 ? -26.279 13.706 15.030 1.00 92.44 189 ASN A CA 1
ATOM 1544 C C . ASN A 1 189 ? -25.481 14.761 14.259 1.00 92.44 189 ASN A C 1
ATOM 1546 O O . ASN A 1 189 ? -25.752 14.973 13.077 1.00 92.44 189 ASN A O 1
ATOM 1550 N N . ALA A 1 190 ? -24.469 15.377 14.871 1.00 90.38 190 ALA A N 1
ATOM 1551 C CA . ALA A 1 190 ? -23.587 16.323 14.192 1.00 90.38 190 ALA A CA 1
ATOM 1552 C C . ALA A 1 190 ? -22.832 15.688 13.021 1.00 90.38 190 ALA A C 1
ATOM 1554 O O . ALA A 1 190 ? -22.628 16.330 11.995 1.00 90.38 190 ALA A O 1
ATOM 1555 N N . VAL A 1 191 ? -22.455 14.412 13.142 1.00 90.25 191 VAL A N 1
ATOM 1556 C CA . VAL A 1 191 ? -21.824 13.667 12.045 1.00 90.25 191 VAL A CA 1
ATOM 1557 C C . VAL A 1 191 ? -22.846 13.316 10.959 1.00 90.25 191 VAL A C 1
ATOM 1559 O O . VAL A 1 191 ? -22.510 13.281 9.776 1.00 90.25 191 VAL A O 1
ATOM 1562 N N . HIS A 1 192 ? -24.098 13.040 11.326 1.00 87.44 192 HIS A N 1
ATOM 1563 C CA . HIS A 1 192 ? -25.136 12.556 10.405 1.00 87.44 192 HIS A CA 1
ATOM 1564 C C . HIS A 1 192 ? -25.893 13.672 9.679 1.00 87.44 192 HIS A C 1
ATOM 1566 O O . HIS A 1 192 ? -26.419 13.442 8.590 1.00 87.44 192 HIS A O 1
ATOM 1572 N N . THR A 1 193 ? -25.901 14.875 10.240 1.00 86.31 193 THR A N 1
ATOM 1573 C CA . THR A 1 193 ? -26.534 16.052 9.643 1.00 86.31 193 THR A CA 1
ATOM 1574 C C . THR A 1 193 ? -25.651 16.598 8.520 1.00 86.31 193 THR A C 1
ATOM 1576 O O . THR A 1 193 ? -24.433 16.692 8.660 1.00 86.31 193 THR A O 1
ATOM 1579 N N . SER A 1 194 ? -26.244 16.931 7.372 1.00 76.38 194 SER A N 1
ATOM 1580 C CA . SER A 1 194 ? -25.511 17.551 6.262 1.00 76.38 194 SER A CA 1
ATOM 1581 C C . SER A 1 194 ? -24.953 18.909 6.689 1.00 76.38 194 SER A C 1
ATOM 1583 O O . SER A 1 194 ? -25.702 19.727 7.224 1.00 76.38 194 SER A O 1
ATOM 1585 N N . LYS A 1 195 ? -23.664 19.163 6.429 1.00 72.62 195 LYS A N 1
ATOM 1586 C CA . LYS A 1 195 ? -23.068 20.488 6.643 1.00 72.62 195 LYS A CA 1
ATOM 1587 C C . LYS A 1 195 ? -23.766 21.522 5.748 1.00 72.62 195 LYS A C 1
ATOM 1589 O O . LYS A 1 195 ? -24.085 21.219 4.600 1.00 72.62 195 LYS A O 1
ATOM 1594 N N . SER A 1 196 ? -23.999 22.719 6.286 1.00 66.75 196 SER A N 1
ATOM 1595 C CA . SER A 1 196 ? -24.359 23.897 5.488 1.00 66.75 196 SER A CA 1
ATOM 1596 C C . SER A 1 196 ? -23.190 24.261 4.563 1.00 66.75 196 SER A C 1
ATOM 1598 O O . SER A 1 196 ? -22.036 24.031 4.926 1.00 66.75 196 SER A O 1
ATOM 1600 N N . ASP A 1 197 ? -23.471 24.840 3.393 1.00 59.88 197 ASP A N 1
ATOM 1601 C CA . ASP A 1 197 ? -22.454 25.256 2.408 1.00 59.88 197 ASP A CA 1
ATOM 1602 C C . ASP A 1 197 ? -21.533 26.387 2.918 1.00 59.88 197 ASP A C 1
ATOM 1604 O O . ASP A 1 197 ? -20.544 26.743 2.272 1.00 59.88 197 ASP A O 1
ATOM 1608 N N . GLU A 1 198 ? -21.836 26.964 4.082 1.00 64.50 198 GLU A N 1
ATOM 1609 C CA . GLU A 1 198 ? -21.021 27.984 4.735 1.00 64.50 198 GLU A CA 1
ATOM 1610 C C . GLU A 1 198 ? -19.836 27.351 5.478 1.00 64.50 198 GLU A C 1
ATOM 1612 O O . GLU A 1 198 ? -19.939 26.896 6.618 1.00 64.50 198 GLU A O 1
ATOM 1617 N N . TRP A 1 199 ? -18.679 27.339 4.817 1.00 55.97 199 TRP A N 1
ATOM 1618 C CA . TRP A 1 199 ? -17.409 26.934 5.415 1.00 55.97 199 TRP A CA 1
ATOM 1619 C C . TRP A 1 199 ? -16.943 27.980 6.436 1.00 55.97 199 TRP A C 1
ATOM 1621 O O . TRP A 1 199 ? -16.597 29.103 6.066 1.00 55.97 199 TRP A O 1
ATOM 1631 N N . GLN A 1 200 ? -16.917 27.610 7.718 1.00 69.69 200 GLN A N 1
ATOM 1632 C CA . GLN A 1 200 ? -16.265 28.383 8.776 1.00 69.69 200 GLN A CA 1
ATOM 1633 C C . GLN A 1 200 ? -14.957 27.708 9.180 1.00 69.69 200 GLN A C 1
ATOM 1635 O O . GLN A 1 200 ? -14.942 26.521 9.497 1.00 69.69 200 GLN A O 1
ATOM 1640 N N . ASP A 1 201 ? -13.874 28.482 9.175 1.00 70.69 201 ASP A N 1
ATOM 1641 C CA . ASP A 1 201 ? -12.574 28.048 9.678 1.00 70.69 201 ASP A CA 1
ATOM 1642 C C . ASP A 1 201 ? -12.524 28.304 11.189 1.00 70.69 201 ASP A C 1
ATOM 1644 O O . ASP A 1 201 ? -12.665 29.446 11.639 1.00 70.69 201 ASP A O 1
ATOM 1648 N N . TYR A 1 202 ? -12.355 27.244 11.978 1.00 77.69 202 TYR A N 1
ATOM 1649 C CA . TYR A 1 202 ? -12.208 27.342 13.430 1.00 77.69 202 TYR A CA 1
ATOM 1650 C C . TYR A 1 202 ? -10.728 27.327 13.810 1.00 77.69 202 TYR A C 1
ATOM 1652 O O . TYR A 1 202 ? -9.944 26.533 13.297 1.00 77.69 202 TYR A O 1
ATOM 1660 N N . THR A 1 203 ? -10.341 28.182 14.757 1.00 75.00 203 THR A N 1
ATOM 1661 C CA . THR A 1 203 ? -8.939 28.316 15.191 1.00 75.00 203 THR A CA 1
ATOM 1662 C C . THR A 1 203 ? -8.494 27.137 16.060 1.00 75.00 203 THR A C 1
ATOM 1664 O O . THR A 1 203 ? -7.302 26.849 16.164 1.00 75.00 203 THR A O 1
ATOM 1667 N N . SER A 1 204 ? -9.446 26.465 16.717 1.00 80.12 204 SER A N 1
ATOM 1668 C CA . SER A 1 204 ? -9.192 25.353 17.633 1.00 80.12 204 SER A CA 1
ATOM 1669 C C . SER A 1 204 ? -10.274 24.266 17.532 1.00 80.12 204 SER A C 1
ATOM 1671 O O . SER A 1 204 ? -11.459 24.603 17.460 1.00 80.12 204 SER A O 1
ATOM 1673 N N . PRO A 1 205 ? -9.913 22.972 17.672 1.00 78.38 205 PRO A N 1
ATOM 1674 C CA . PRO A 1 205 ? -10.867 21.857 17.748 1.00 78.38 205 PRO A CA 1
ATOM 1675 C C . PRO A 1 205 ? -11.943 22.020 18.834 1.00 78.38 205 PRO A C 1
ATOM 1677 O O . PRO A 1 205 ? -13.064 21.526 18.720 1.00 78.38 205 PRO A O 1
ATOM 1680 N N . THR A 1 206 ? -11.608 22.726 19.916 1.00 80.81 206 THR A N 1
ATOM 1681 C CA . THR A 1 206 ? -12.550 23.018 21.004 1.00 80.81 206 THR A CA 1
ATOM 1682 C C . THR A 1 206 ? -13.593 24.064 20.618 1.00 80.81 206 THR A C 1
ATOM 1684 O O . THR A 1 206 ? -14.733 23.969 21.066 1.00 80.81 206 THR A O 1
ATOM 1687 N N . GLU A 1 207 ? -13.225 25.054 19.804 1.00 82.25 207 GLU A N 1
ATOM 1688 C CA . GLU A 1 207 ? -14.156 26.074 19.308 1.00 82.25 207 GLU A CA 1
ATOM 1689 C C . GLU A 1 207 ? -15.149 25.455 18.328 1.00 82.25 207 GLU A C 1
ATOM 1691 O O . GLU A 1 207 ? -16.349 25.700 18.443 1.00 82.25 207 GLU A O 1
ATOM 1696 N N . GLU A 1 208 ? -14.656 24.590 17.440 1.00 85.62 208 GLU A N 1
ATOM 1697 C CA . GLU A 1 208 ? -15.476 23.834 16.495 1.00 85.62 208 GLU A CA 1
ATOM 1698 C C . GLU A 1 208 ? -16.510 22.964 17.224 1.00 85.62 208 GLU A C 1
ATOM 1700 O O . GLU A 1 208 ? -17.708 23.047 16.945 1.00 85.62 208 GLU A O 1
ATOM 1705 N N . LEU A 1 209 ? -16.083 22.190 18.229 1.00 86.69 209 LEU A N 1
ATOM 1706 C CA . LEU A 1 209 ? -17.007 21.364 19.006 1.00 86.69 209 LEU A CA 1
ATOM 1707 C C . LEU A 1 209 ? -18.065 22.209 19.730 1.00 86.69 209 LEU A C 1
ATOM 1709 O O . LEU A 1 209 ? -19.240 21.848 19.749 1.00 86.69 209 LEU A O 1
ATOM 1713 N N . LEU A 1 210 ? -17.681 23.339 20.328 1.00 85.81 210 LEU A N 1
ATOM 1714 C CA . LEU A 1 210 ? -18.639 24.215 21.008 1.00 85.81 210 LEU A CA 1
ATOM 1715 C C . LEU A 1 210 ? -19.637 24.847 20.032 1.00 85.81 210 LEU A C 1
ATOM 1717 O O . LEU A 1 210 ? -20.805 25.004 20.390 1.00 85.81 210 LEU A O 1
ATOM 1721 N N . ALA A 1 211 ? -19.208 25.181 18.812 1.00 86.31 211 ALA A N 1
ATOM 1722 C CA . ALA A 1 211 ? -20.102 25.641 17.755 1.00 86.31 211 ALA A CA 1
ATOM 1723 C C . ALA A 1 211 ? -21.115 24.550 17.376 1.00 86.31 211 ALA A C 1
ATOM 1725 O O . ALA A 1 211 ? -22.311 24.826 17.297 1.00 86.31 211 ALA A O 1
ATOM 1726 N N . VAL A 1 212 ? -20.666 23.296 17.254 1.00 87.44 212 VAL A N 1
ATOM 1727 C CA . VAL A 1 212 ? -21.533 22.132 17.008 1.00 87.44 212 VAL A CA 1
ATOM 1728 C C . VAL A 1 212 ? -22.544 21.921 18.139 1.00 87.44 212 VAL A C 1
ATOM 1730 O O . VAL A 1 212 ? -23.733 21.742 17.881 1.00 87.44 212 VAL A O 1
ATOM 1733 N N . LEU A 1 213 ? -22.114 21.985 19.402 1.00 87.44 213 LEU A N 1
ATOM 1734 C CA . LEU A 1 213 ? -23.005 21.804 20.556 1.00 87.44 213 LEU A CA 1
ATOM 1735 C C . LEU A 1 213 ? -24.060 22.919 20.669 1.00 87.44 213 LEU A C 1
ATOM 1737 O O . LEU A 1 213 ? -25.179 22.665 21.122 1.00 87.44 213 LEU A O 1
ATOM 1741 N N . ARG A 1 214 ? -23.726 24.137 20.231 1.00 87.00 214 ARG A N 1
ATOM 1742 C CA . ARG A 1 214 ? -24.631 25.298 20.201 1.00 87.00 214 ARG A CA 1
ATOM 1743 C C . ARG A 1 214 ? -25.490 25.383 18.942 1.00 87.00 214 ARG A C 1
ATOM 1745 O O . ARG A 1 214 ? -26.340 26.260 18.868 1.00 87.00 214 ARG A O 1
ATOM 1752 N N . ASN A 1 215 ? -25.270 24.514 17.962 1.00 86.06 215 ASN A N 1
ATOM 1753 C CA . ASN A 1 215 ? -26.064 24.513 16.747 1.00 86.06 215 ASN A CA 1
ATOM 1754 C C . ASN A 1 215 ? -27.461 23.933 17.033 1.00 86.06 215 ASN A C 1
ATOM 1756 O O . ASN A 1 215 ? -27.587 22.795 17.497 1.00 86.06 215 ASN A O 1
ATOM 1760 N N . ASP A 1 216 ? -28.499 24.722 16.761 1.00 85.88 216 ASP A N 1
ATOM 1761 C CA . ASP A 1 216 ? -29.900 24.350 16.975 1.00 85.88 216 ASP A CA 1
ATOM 1762 C C . ASP A 1 216 ? -30.452 23.430 15.872 1.00 85.88 216 ASP A C 1
ATOM 1764 O O . ASP A 1 216 ? -31.426 22.710 16.104 1.00 85.88 216 ASP A O 1
ATOM 1768 N N . ASP A 1 217 ? -29.804 23.384 14.703 1.00 84.56 217 ASP A N 1
ATOM 1769 C CA . ASP A 1 217 ? -30.168 22.478 13.606 1.00 84.56 217 ASP A CA 1
ATOM 1770 C C . ASP A 1 217 ? -29.814 21.016 13.930 1.00 84.56 217 ASP A C 1
ATOM 1772 O O . ASP A 1 217 ? -30.400 20.079 13.379 1.00 84.56 217 ASP A O 1
ATOM 1776 N N . ILE A 1 218 ? -28.876 20.807 14.860 1.00 86.94 218 ILE A N 1
ATOM 1777 C CA . ILE A 1 218 ? -28.427 19.489 15.308 1.00 86.94 218 ILE A CA 1
ATOM 1778 C C . ILE A 1 218 ? -29.173 19.124 16.593 1.00 86.94 218 ILE A C 1
ATOM 1780 O O . ILE A 1 218 ? -28.976 19.720 17.653 1.00 86.94 218 ILE A O 1
ATOM 1784 N N . LYS A 1 219 ? -30.026 18.102 16.510 1.00 88.31 219 LYS A N 1
ATOM 1785 C CA . LYS A 1 219 ? -30.771 17.582 17.665 1.00 88.31 219 LYS A CA 1
ATOM 1786 C C . LYS A 1 219 ? -29.874 16.724 18.572 1.00 88.31 219 LYS A C 1
ATOM 1788 O O . LYS A 1 219 ? -28.950 16.100 18.058 1.00 88.31 219 LYS A O 1
ATOM 1793 N N . PRO A 1 220 ? -30.182 16.593 19.874 1.00 88.44 220 PRO A N 1
ATOM 1794 C CA . PRO A 1 220 ? -31.162 17.365 20.640 1.00 88.44 220 PRO A CA 1
ATOM 1795 C C . PRO A 1 220 ? -30.720 18.822 20.872 1.00 88.44 220 PRO A C 1
ATOM 1797 O O . PRO A 1 220 ? -29.538 19.157 20.843 1.00 88.44 220 PRO A O 1
ATOM 1800 N N . ILE A 1 221 ? -31.685 19.710 21.117 1.00 86.69 221 ILE A N 1
ATOM 1801 C CA . ILE A 1 221 ? -31.386 21.070 21.585 1.00 86.69 221 ILE A CA 1
ATOM 1802 C C . ILE A 1 221 ? -30.956 20.949 23.048 1.00 86.69 221 ILE A C 1
ATOM 1804 O O . ILE A 1 221 ? -31.709 20.418 23.865 1.00 86.69 221 ILE A O 1
ATOM 1808 N N . LEU A 1 222 ? -29.737 21.393 23.355 1.00 87.56 222 LEU A N 1
ATOM 1809 C CA . LEU A 1 222 ? -29.177 21.300 24.701 1.00 87.56 222 LEU A CA 1
ATOM 1810 C C . LEU A 1 222 ? -29.724 22.422 25.577 1.00 87.56 222 LEU A C 1
ATOM 1812 O O . LEU A 1 222 ? -29.873 23.559 25.135 1.00 87.56 222 LEU A O 1
ATOM 1816 N N . SER A 1 223 ? -29.988 22.099 26.836 1.00 85.81 223 SER A N 1
ATOM 1817 C CA . SER A 1 223 ? -30.323 23.084 27.860 1.00 85.81 223 SER A CA 1
ATOM 1818 C C . SER A 1 223 ? -29.097 23.905 28.275 1.00 85.81 223 SER A C 1
ATOM 1820 O O . SER A 1 223 ? -27.959 23.434 28.204 1.00 85.81 223 SER A O 1
ATOM 1822 N N . ASP A 1 224 ? -29.324 25.105 28.814 1.00 80.56 224 ASP A N 1
ATOM 1823 C CA . ASP A 1 224 ? -28.252 25.947 29.369 1.00 80.56 224 ASP A CA 1
ATOM 1824 C C . ASP A 1 224 ? -27.452 25.222 30.465 1.00 80.56 224 ASP A C 1
ATOM 1826 O O . ASP A 1 224 ? -26.243 25.417 30.601 1.00 80.56 224 ASP A O 1
ATOM 1830 N N . THR A 1 225 ? -28.105 24.327 31.214 1.00 80.31 225 THR A N 1
ATOM 1831 C CA . THR A 1 225 ? -27.449 23.474 32.210 1.00 80.31 225 THR A CA 1
ATOM 1832 C C . THR A 1 225 ? -26.469 22.488 31.580 1.00 80.31 225 THR A C 1
ATOM 1834 O O . THR A 1 225 ? -25.382 22.304 32.116 1.00 80.31 225 THR A O 1
ATOM 1837 N N . GLU A 1 226 ? -26.789 21.902 30.427 1.00 82.12 226 GLU A N 1
ATOM 1838 C CA . GLU A 1 226 ? -25.908 20.953 29.730 1.00 82.12 226 GLU A CA 1
ATOM 1839 C C . GLU A 1 226 ? -24.753 21.659 29.020 1.00 82.12 226 GLU A C 1
ATOM 1841 O O . GLU A 1 226 ? -23.621 21.178 29.049 1.00 82.12 226 GLU A O 1
ATOM 1846 N N . LEU A 1 227 ? -25.006 22.837 28.445 1.00 82.12 227 LEU A N 1
ATOM 1847 C CA . LEU A 1 227 ? -23.957 23.669 27.854 1.00 82.12 227 LEU A CA 1
ATOM 1848 C C . LEU A 1 227 ? -22.976 24.186 28.914 1.00 82.12 227 LEU A C 1
ATOM 1850 O O . LEU A 1 227 ? -21.781 24.274 28.639 1.00 82.12 227 LEU A O 1
ATOM 1854 N N . SER A 1 228 ? -23.451 24.469 30.133 1.00 80.56 228 SER A N 1
ATOM 1855 C CA . SER A 1 228 ? -22.592 24.905 31.243 1.00 80.56 228 SER A CA 1
ATOM 1856 C C . SER A 1 228 ? -21.625 23.824 31.741 1.00 80.56 228 SER A C 1
ATOM 1858 O O . SER A 1 228 ? -20.567 24.157 32.270 1.00 80.56 228 SER A O 1
ATOM 1860 N N . LEU A 1 229 ? -21.932 22.537 31.522 1.00 79.62 229 LEU A N 1
ATOM 1861 C CA . LEU A 1 229 ? -21.007 21.432 31.817 1.00 79.62 229 LEU A CA 1
ATOM 1862 C C . LEU A 1 229 ? -19.778 21.465 30.897 1.00 79.62 229 LEU A C 1
ATOM 1864 O O . LEU A 1 229 ? -18.696 21.033 31.287 1.00 79.62 229 LEU A O 1
ATOM 1868 N N . CYS A 1 230 ? -19.929 22.020 29.692 1.00 78.25 230 CYS A N 1
ATOM 1869 C CA . CYS A 1 230 ? -18.862 22.200 28.709 1.00 78.25 230 CYS A CA 1
ATOM 1870 C C . CYS A 1 230 ? -18.191 23.583 28.846 1.00 78.25 230 CYS A C 1
ATOM 1872 O O . CYS A 1 230 ? -17.897 24.241 27.847 1.00 78.25 230 CYS A O 1
ATOM 1874 N N . ASP A 1 231 ? -17.959 24.053 30.077 1.00 78.38 231 ASP A N 1
ATOM 1875 C CA . ASP A 1 231 ? -17.210 25.289 30.320 1.00 78.38 231 ASP A CA 1
ATOM 1876 C C . ASP A 1 231 ? -15.694 25.035 30.251 1.00 78.38 231 ASP A C 1
ATOM 1878 O O . ASP A 1 231 ? -15.111 24.337 31.086 1.00 78.38 231 ASP A O 1
ATOM 1882 N N . ASN A 1 232 ? -15.039 25.661 29.269 1.00 73.94 232 ASN A N 1
ATOM 1883 C CA . ASN A 1 232 ? -13.588 25.618 29.071 1.00 73.94 232 ASN A CA 1
ATOM 1884 C C . ASN A 1 232 ? -12.782 26.181 30.254 1.00 73.94 232 ASN A C 1
ATOM 1886 O O . ASN A 1 232 ? -11.567 25.984 30.299 1.00 73.94 232 ASN A O 1
ATOM 1890 N N . ASN A 1 233 ? -13.408 26.885 31.199 1.00 75.75 233 ASN A N 1
ATOM 1891 C CA . ASN A 1 233 ? -12.720 27.434 32.367 1.00 75.75 233 ASN A CA 1
ATOM 1892 C C . ASN A 1 233 ? -12.535 26.413 33.504 1.00 75.75 233 ASN A C 1
ATOM 1894 O O . ASN A 1 233 ? -11.630 26.584 34.320 1.00 75.75 233 ASN A O 1
ATOM 1898 N N . SER A 1 234 ? -13.339 25.343 33.547 1.00 81.94 234 SER A N 1
ATOM 1899 C CA . SER A 1 234 ? -13.235 24.272 34.549 1.00 81.94 234 SER A CA 1
ATOM 1900 C C . SER A 1 234 ? -12.381 23.108 34.040 1.00 81.94 234 SER A C 1
ATOM 1902 O O . SER A 1 234 ? -12.475 22.714 32.878 1.00 81.94 234 SER A O 1
ATOM 1904 N N . ASP A 1 235 ? -11.576 22.498 34.914 1.00 81.00 235 ASP A N 1
ATOM 1905 C CA . ASP A 1 235 ? -10.799 21.298 34.568 1.00 81.00 235 ASP A CA 1
ATOM 1906 C C . ASP A 1 235 ? -11.691 20.091 34.235 1.00 81.00 235 ASP A C 1
ATOM 1908 O O . ASP A 1 235 ? -11.316 19.255 33.410 1.00 81.00 235 ASP A O 1
ATOM 1912 N N . GLU A 1 236 ? -12.883 20.002 34.831 1.00 83.06 236 GLU A N 1
ATOM 1913 C CA . GLU A 1 236 ? -13.871 18.967 34.499 1.00 83.06 236 GLU A CA 1
ATOM 1914 C C . GLU A 1 236 ? -14.484 19.211 33.114 1.00 83.06 236 GLU A C 1
ATOM 1916 O O . GLU A 1 236 ? -14.550 18.287 32.302 1.00 83.06 236 GLU A O 1
ATOM 1921 N N . GLY A 1 237 ? -14.820 20.466 32.797 1.00 83.12 237 GLY A N 1
ATOM 1922 C CA . GLY A 1 237 ? -15.351 20.855 31.489 1.00 83.12 237 GLY A CA 1
ATOM 1923 C C . GLY A 1 237 ? -14.345 20.635 30.358 1.00 83.12 237 GLY A C 1
ATOM 1924 O O . GLY A 1 237 ? -14.690 20.069 29.323 1.00 83.12 237 GLY A O 1
ATOM 1925 N N . LYS A 1 238 ? -13.060 20.954 30.574 1.00 84.44 238 LYS A N 1
ATOM 1926 C CA . LYS A 1 238 ? -11.983 20.648 29.610 1.00 84.44 238 LYS A CA 1
ATOM 1927 C C . LYS A 1 238 ? -11.847 19.149 29.333 1.00 84.44 238 LYS A C 1
ATOM 1929 O O . LYS A 1 238 ? -11.632 18.753 28.186 1.00 84.44 238 LYS A O 1
ATOM 1934 N N . LYS A 1 239 ? -11.948 18.305 30.369 1.00 86.06 239 LYS A N 1
ATOM 1935 C CA . LYS A 1 239 ? -11.913 16.841 30.207 1.00 86.06 239 LYS A CA 1
ATOM 1936 C C . LYS A 1 239 ? -13.120 16.347 29.414 1.00 86.06 239 LYS A C 1
ATOM 1938 O O . LYS A 1 239 ? -12.934 15.583 28.470 1.00 86.06 239 LYS A O 1
ATOM 1943 N N . LEU A 1 240 ? -14.316 16.833 29.747 1.00 88.12 240 LEU A N 1
ATOM 1944 C CA . LEU A 1 240 ? -15.551 16.490 29.047 1.00 88.12 240 LEU A CA 1
ATOM 1945 C C . LEU A 1 240 ? -15.487 16.879 27.565 1.00 88.12 240 LEU A C 1
ATOM 1947 O O . LEU A 1 240 ? -15.767 16.050 26.707 1.00 88.12 240 LEU A O 1
ATOM 1951 N N . ILE A 1 241 ? -15.027 18.092 27.253 1.00 88.19 241 ILE A N 1
ATOM 1952 C CA . ILE A 1 241 ? -14.825 18.570 25.876 1.00 88.19 241 ILE A CA 1
ATOM 1953 C C . ILE A 1 241 ? -13.851 17.670 25.119 1.00 88.19 241 ILE A C 1
ATOM 1955 O O . ILE A 1 241 ? -14.113 17.292 23.980 1.00 88.19 241 ILE A O 1
ATOM 1959 N N . LYS A 1 242 ? -12.746 17.262 25.753 1.00 88.06 242 LYS A N 1
ATOM 1960 C CA . LYS A 1 242 ? -11.789 16.333 25.141 1.00 88.06 242 LYS A CA 1
ATOM 1961 C C . LYS A 1 242 ? -12.415 14.963 24.861 1.00 88.06 242 LYS A C 1
ATOM 1963 O O . LYS A 1 242 ? -12.124 14.372 23.823 1.00 88.06 242 LYS A O 1
ATOM 1968 N N . HIS A 1 243 ? -13.240 14.444 25.770 1.00 89.31 243 HIS A N 1
ATOM 1969 C CA . HIS A 1 243 ? -13.932 13.165 25.586 1.00 89.31 243 HIS A CA 1
ATOM 1970 C C . HIS A 1 243 ? -15.002 13.258 24.494 1.00 89.31 243 HIS A C 1
ATOM 1972 O O . HIS A 1 243 ? -15.033 12.405 23.613 1.00 89.31 243 HIS A O 1
ATOM 1978 N N . LEU A 1 244 ? -15.803 14.326 24.480 1.00 91.56 244 LEU A N 1
ATOM 1979 C CA . LEU A 1 244 ? -16.798 14.589 23.439 1.00 91.56 244 LEU A CA 1
ATOM 1980 C C . LEU A 1 244 ? -16.157 14.774 22.064 1.00 91.56 244 LEU A C 1
ATOM 1982 O O . LEU A 1 244 ? -16.673 14.248 21.087 1.00 91.56 244 LEU A O 1
ATOM 1986 N N . TYR A 1 245 ? -15.013 15.456 21.981 1.00 90.88 245 TYR A N 1
ATOM 1987 C CA . TYR A 1 245 ? -14.275 15.586 20.726 1.00 90.88 245 TYR A CA 1
ATOM 1988 C C . TYR A 1 245 ? -13.779 14.224 20.217 1.00 90.88 245 TYR A C 1
ATOM 1990 O O . TYR A 1 245 ? -13.949 13.895 19.047 1.00 90.88 245 TYR A O 1
ATOM 1998 N N . ARG A 1 246 ? -13.221 13.386 21.102 1.00 90.12 246 ARG A N 1
ATOM 1999 C CA . ARG A 1 246 ? -12.817 12.011 20.752 1.00 90.12 246 ARG A CA 1
ATOM 2000 C C . ARG A 1 246 ? -14.002 11.150 20.323 1.00 90.12 246 ARG A C 1
ATOM 2002 O O . ARG A 1 246 ? -13.868 10.354 19.395 1.00 90.12 246 ARG A O 1
ATOM 2009 N N . LEU A 1 247 ? -15.147 11.303 20.987 1.00 92.88 247 LEU A N 1
ATOM 2010 C CA . LEU A 1 247 ? -16.386 10.626 20.616 1.00 92.88 247 LEU A CA 1
ATOM 2011 C C . LEU A 1 247 ? -16.857 11.093 19.234 1.00 92.88 247 LEU A C 1
ATOM 2013 O O . LEU A 1 247 ? -17.208 10.267 18.398 1.00 92.88 247 LEU A O 1
ATOM 2017 N N . TRP A 1 248 ? -16.785 12.397 18.963 1.00 92.25 248 TRP A N 1
ATOM 2018 C CA . TRP A 1 248 ? -17.132 12.974 17.669 1.00 92.25 248 TRP A CA 1
ATOM 2019 C C . TRP A 1 248 ? -16.274 12.412 16.536 1.00 92.25 248 TRP A C 1
ATOM 2021 O O . TRP A 1 248 ? -16.806 11.943 15.531 1.00 92.25 248 TRP A O 1
ATOM 2031 N N . GLU A 1 249 ? -14.956 12.381 16.733 1.00 90.44 249 GLU A N 1
ATOM 2032 C CA . GLU A 1 249 ? -14.006 11.791 15.789 1.00 90.44 249 GLU A CA 1
ATOM 2033 C C . GLU A 1 249 ? -14.281 10.293 15.576 1.00 90.44 249 GLU A C 1
ATOM 2035 O O . GLU A 1 249 ? -14.224 9.796 14.452 1.00 90.44 249 GLU A O 1
ATOM 2040 N N . SER A 1 250 ? -14.625 9.568 16.643 1.00 89.69 250 SER A N 1
ATOM 2041 C CA . SER A 1 250 ? -14.952 8.139 16.567 1.00 89.69 250 SER A CA 1
ATOM 2042 C C . SER A 1 250 ? -16.242 7.892 15.779 1.00 89.69 250 SER A C 1
ATOM 2044 O O . SER A 1 250 ? -16.275 6.997 14.934 1.00 89.69 250 SER A O 1
ATOM 2046 N N . TYR A 1 251 ? -17.270 8.723 15.973 1.00 93.31 251 TYR A N 1
ATOM 2047 C CA . TYR A 1 251 ? -18.495 8.678 15.175 1.00 93.31 251 TYR A CA 1
ATOM 2048 C C .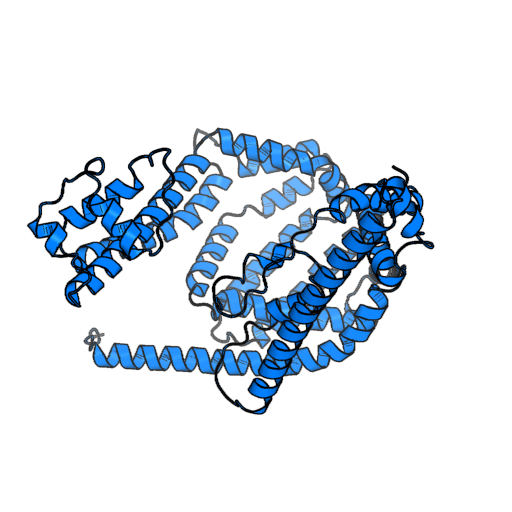 TYR A 1 251 ? -18.262 9.031 13.707 1.00 93.31 251 TYR A C 1
ATOM 2050 O O . TYR A 1 251 ? -18.836 8.386 12.829 1.00 93.31 251 TYR A O 1
ATOM 2058 N N . ALA A 1 252 ? -17.400 10.010 13.422 1.00 90.56 252 ALA A N 1
ATOM 2059 C CA . ALA A 1 252 ? -17.007 10.343 12.056 1.00 90.56 252 ALA A CA 1
ATOM 2060 C C . ALA A 1 252 ? -16.326 9.156 11.366 1.00 90.56 252 ALA A C 1
ATOM 2062 O O . ALA A 1 252 ? -16.763 8.752 10.290 1.00 90.56 252 ALA A O 1
ATOM 2063 N N . LYS A 1 253 ? -15.348 8.525 12.028 1.00 89.69 253 LYS A N 1
ATOM 2064 C CA . LYS A 1 253 ? -14.669 7.322 11.520 1.00 89.69 253 LYS A CA 1
ATOM 2065 C C . LYS A 1 253 ? -15.638 6.167 11.278 1.00 89.69 253 LYS A C 1
ATOM 2067 O O . LYS A 1 253 ? -15.556 5.513 10.241 1.00 89.69 253 LYS A O 1
ATOM 2072 N N . GLN A 1 254 ? -16.576 5.930 12.198 1.00 89.88 254 GLN A N 1
ATOM 2073 C CA . GLN A 1 254 ? -17.598 4.896 12.023 1.00 89.88 254 GLN A CA 1
ATOM 2074 C C . GLN A 1 254 ? -18.490 5.189 10.810 1.00 89.88 254 GLN A C 1
ATOM 2076 O O . GLN A 1 254 ? -18.698 4.306 9.981 1.00 89.88 254 GLN A O 1
ATOM 2081 N N . LYS A 1 255 ? -18.961 6.433 10.652 1.00 89.56 255 LYS A N 1
ATOM 2082 C CA . LYS A 1 255 ? -19.793 6.822 9.508 1.00 89.56 255 LYS A CA 1
ATOM 2083 C C . LYS A 1 255 ? -19.039 6.709 8.183 1.00 89.56 255 LYS A C 1
ATOM 2085 O O . LYS A 1 255 ? -19.591 6.190 7.220 1.00 89.56 255 LYS A O 1
ATOM 2090 N N . GLU A 1 256 ? -17.797 7.184 8.110 1.00 88.38 256 GLU A N 1
ATOM 2091 C CA . GLU A 1 256 ? -16.957 7.050 6.911 1.00 88.38 256 GLU A CA 1
ATOM 2092 C C . GLU A 1 256 ? -16.767 5.584 6.528 1.00 88.38 256 GLU A C 1
ATOM 2094 O O . GLU A 1 256 ? -16.903 5.214 5.360 1.00 88.38 256 GLU A O 1
ATOM 2099 N N . HIS A 1 257 ? -16.517 4.739 7.525 1.00 86.06 257 HIS A N 1
ATOM 2100 C CA . HIS A 1 257 ? -16.400 3.304 7.344 1.00 86.06 257 HIS A CA 1
ATOM 2101 C C . HIS A 1 257 ? -17.709 2.679 6.824 1.00 86.06 257 HIS A C 1
ATOM 2103 O O . HIS A 1 257 ? -17.684 1.861 5.900 1.00 86.06 257 HIS A O 1
ATOM 2109 N N . ASP A 1 258 ? -18.860 3.071 7.372 1.00 86.12 258 ASP A N 1
ATOM 2110 C CA . ASP A 1 258 ? -20.170 2.577 6.938 1.00 86.12 258 ASP A CA 1
ATOM 2111 C C . ASP A 1 258 ? -20.515 3.040 5.516 1.00 86.12 258 ASP A C 1
ATOM 2113 O O . ASP A 1 258 ? -20.959 2.232 4.699 1.00 86.12 258 ASP A O 1
ATOM 2117 N N . ILE A 1 259 ? -20.207 4.293 5.166 1.00 87.25 259 ILE A N 1
ATOM 2118 C CA . ILE A 1 259 ? -20.330 4.808 3.794 1.00 87.25 259 ILE A CA 1
ATOM 2119 C C . ILE A 1 259 ? -19.426 4.017 2.845 1.00 87.25 259 ILE A C 1
ATOM 2121 O O . ILE A 1 259 ? -19.867 3.605 1.773 1.00 87.25 259 ILE A O 1
ATOM 2125 N N . ALA A 1 260 ? -18.168 3.771 3.220 1.00 83.38 260 ALA A N 1
ATOM 2126 C CA . ALA A 1 260 ? -17.249 2.978 2.408 1.00 83.38 260 ALA A CA 1
ATOM 2127 C C . ALA A 1 260 ? -17.795 1.560 2.177 1.00 83.38 260 ALA A C 1
ATOM 2129 O O . ALA A 1 260 ? -17.745 1.044 1.058 1.00 83.38 260 ALA A O 1
ATOM 2130 N N . MET A 1 261 ? -18.379 0.951 3.211 1.00 82.00 261 MET A N 1
ATOM 2131 C CA . MET A 1 261 ? -19.062 -0.334 3.098 1.00 82.00 261 MET A CA 1
ATOM 2132 C C . MET A 1 261 ? -20.247 -0.257 2.134 1.00 82.00 261 MET A C 1
ATOM 2134 O O . MET A 1 261 ? -20.320 -1.071 1.214 1.00 82.00 261 MET A O 1
ATOM 2138 N N . GLU A 1 262 ? -21.137 0.726 2.276 1.00 84.38 262 GLU A N 1
ATOM 2139 C CA . GLU A 1 262 ? -22.264 0.933 1.360 1.00 84.38 262 GLU A CA 1
ATOM 2140 C C . GLU A 1 262 ? -21.807 1.098 -0.093 1.00 84.38 262 GLU A C 1
ATOM 2142 O O . GLU A 1 262 ? -22.343 0.427 -0.978 1.00 84.38 262 GLU A O 1
ATOM 2147 N N . LEU A 1 263 ? -20.776 1.909 -0.345 1.00 82.75 263 LEU A N 1
ATOM 2148 C CA . LEU A 1 263 ? -20.199 2.116 -1.676 1.00 82.75 263 LEU A CA 1
ATOM 2149 C C . LEU A 1 263 ? -19.697 0.804 -2.291 1.00 82.75 263 LEU A C 1
ATOM 2151 O O . LEU A 1 263 ? -19.957 0.529 -3.460 1.00 82.75 263 LEU A O 1
ATOM 2155 N N . VAL A 1 264 ? -19.038 -0.061 -1.518 1.00 77.06 264 VAL A N 1
ATOM 2156 C CA . VAL A 1 264 ? -18.581 -1.384 -1.989 1.00 77.06 264 VAL A CA 1
ATOM 2157 C C . VAL A 1 264 ? -19.753 -2.298 -2.382 1.00 77.06 264 VAL A C 1
ATOM 2159 O O . VAL A 1 264 ? -19.611 -3.176 -3.245 1.00 77.06 264 VAL A O 1
ATOM 2162 N N . PHE A 1 265 ? -20.924 -2.107 -1.771 1.00 74.38 265 PHE A N 1
ATOM 2163 C CA . PHE A 1 265 ? -22.143 -2.849 -2.098 1.00 74.38 265 PHE A CA 1
ATOM 2164 C C . PHE A 1 265 ? -22.958 -2.241 -3.236 1.00 74.38 265 PHE A C 1
ATOM 2166 O O . PHE A 1 265 ? -23.806 -2.938 -3.801 1.00 74.38 265 PHE A O 1
ATOM 2173 N N . GLN A 1 266 ? -22.696 -0.992 -3.620 1.00 77.62 266 GLN A N 1
ATOM 2174 C CA . GLN A 1 266 ? -23.298 -0.416 -4.813 1.00 77.62 266 GLN A CA 1
ATOM 2175 C C . GLN A 1 266 ? -22.760 -1.137 -6.054 1.00 77.62 266 GLN A C 1
ATOM 2177 O O . GLN A 1 266 ? -21.552 -1.291 -6.239 1.00 77.62 266 GLN A O 1
ATOM 2182 N N . GLY A 1 267 ? -23.665 -1.578 -6.936 1.00 69.56 267 GLY A N 1
ATOM 2183 C CA . GLY A 1 267 ? -23.293 -2.281 -8.173 1.00 69.56 267 GLY A CA 1
ATOM 2184 C C . GLY A 1 267 ? -22.334 -1.479 -9.065 1.00 69.56 267 GLY A C 1
ATOM 2185 O O . GLY A 1 267 ? -21.504 -2.066 -9.754 1.00 69.56 267 GLY A O 1
ATOM 2186 N N . VAL A 1 268 ? -22.383 -0.146 -8.966 1.00 77.12 268 VAL A N 1
ATOM 2187 C CA . VAL A 1 268 ? -21.561 0.802 -9.733 1.00 77.12 268 VAL A CA 1
ATOM 2188 C C . VAL A 1 268 ? -20.064 0.642 -9.449 1.00 77.12 268 VAL A C 1
ATOM 2190 O O . VAL A 1 268 ? -19.258 0.702 -10.372 1.00 77.12 268 VAL A O 1
ATOM 2193 N N . THR A 1 269 ? -19.667 0.365 -8.204 1.00 76.62 269 THR A N 1
ATOM 2194 C CA . THR A 1 269 ? -18.249 0.239 -7.818 1.00 76.62 269 THR A CA 1
ATOM 2195 C C . THR A 1 269 ? -17.559 -0.915 -8.542 1.00 76.62 269 THR A C 1
ATOM 2197 O O . THR A 1 269 ? -16.401 -0.805 -8.946 1.00 76.62 269 THR A O 1
ATOM 2200 N N . GLY A 1 270 ? -18.282 -2.017 -8.761 1.00 77.19 270 GLY A N 1
ATOM 2201 C CA . GLY A 1 270 ? -17.778 -3.144 -9.543 1.00 77.19 270 GLY A CA 1
ATOM 2202 C C . GLY A 1 270 ? -17.565 -2.788 -11.014 1.00 77.19 270 GLY A C 1
ATOM 2203 O O . GLY A 1 270 ? -16.605 -3.264 -11.616 1.00 77.19 270 GLY A O 1
ATOM 2204 N N . ASP A 1 271 ? -18.420 -1.943 -11.587 1.00 78.75 271 ASP A N 1
ATOM 2205 C CA . ASP A 1 271 ? -18.295 -1.508 -12.979 1.00 78.75 271 ASP A CA 1
ATOM 2206 C C . ASP A 1 271 ? -17.169 -0.482 -13.162 1.00 78.75 271 ASP A C 1
ATOM 2208 O O . ASP A 1 271 ? -16.366 -0.637 -14.082 1.00 78.75 271 ASP A O 1
ATOM 2212 N N . ILE A 1 272 ? -17.003 0.459 -12.224 1.00 83.88 272 ILE A N 1
ATOM 2213 C CA . ILE A 1 272 ? -15.840 1.364 -12.190 1.00 83.88 272 ILE A CA 1
ATOM 2214 C C . ILE A 1 272 ? -14.541 0.556 -12.119 1.00 83.88 272 ILE A C 1
ATOM 2216 O O . ILE A 1 272 ? -13.609 0.812 -12.877 1.00 83.88 272 ILE A O 1
ATOM 2220 N N . LEU A 1 273 ? -14.477 -0.468 -11.259 1.00 79.81 273 LEU A N 1
ATOM 2221 C CA . LEU A 1 273 ? -13.285 -1.310 -11.152 1.00 79.81 273 LEU A CA 1
ATOM 2222 C C . LEU A 1 273 ? -12.954 -2.004 -12.485 1.00 79.81 273 LEU A C 1
ATOM 2224 O O . LEU A 1 273 ? -11.783 -2.089 -12.858 1.00 79.81 273 LEU A O 1
ATOM 2228 N N . LYS A 1 274 ? -13.968 -2.480 -13.224 1.00 79.50 274 LYS A N 1
ATOM 2229 C CA . LYS A 1 274 ? -13.768 -3.062 -14.562 1.00 79.50 274 LYS A CA 1
ATOM 2230 C C . LYS A 1 274 ? -13.195 -2.034 -15.531 1.00 79.50 274 LYS A C 1
ATOM 2232 O O . LYS A 1 274 ? -12.272 -2.377 -16.268 1.00 79.50 274 LYS A O 1
ATOM 2237 N N . GLU A 1 275 ? -13.705 -0.804 -15.536 1.00 82.50 275 GLU A N 1
ATOM 2238 C CA . GLU A 1 275 ? -13.183 0.272 -16.386 1.00 82.50 275 GLU A CA 1
ATOM 2239 C C . GLU A 1 275 ? -11.738 0.626 -16.017 1.00 82.50 275 GLU A C 1
ATOM 2241 O O . GLU A 1 275 ? -10.872 0.618 -16.893 1.00 82.50 275 GLU A O 1
ATOM 2246 N N . CYS A 1 276 ? -11.438 0.819 -14.728 1.00 81.94 276 CYS A N 1
ATOM 2247 C CA . CYS A 1 276 ? -10.086 1.107 -14.245 1.00 81.94 276 CYS A CA 1
ATOM 2248 C C . CYS A 1 276 ? -9.084 0.017 -14.648 1.00 81.94 276 CYS A C 1
ATOM 2250 O O . CYS A 1 276 ? -8.020 0.319 -15.182 1.00 81.94 276 CYS A O 1
ATOM 2252 N N . ILE A 1 277 ? -9.424 -1.259 -14.437 1.00 74.88 277 ILE A N 1
ATOM 2253 C CA . ILE A 1 277 ? -8.551 -2.383 -14.807 1.00 74.88 277 ILE A CA 1
ATOM 2254 C C . ILE A 1 277 ? -8.399 -2.484 -16.334 1.00 74.88 277 ILE A C 1
ATOM 2256 O O . ILE A 1 277 ? -7.330 -2.852 -16.826 1.00 74.88 277 ILE A O 1
ATOM 2260 N N . SER A 1 278 ? -9.431 -2.112 -17.097 1.00 75.75 278 SER A N 1
ATOM 2261 C CA . SER A 1 278 ? -9.392 -2.130 -18.564 1.00 75.75 278 SER A CA 1
ATOM 2262 C C . SER A 1 278 ? -8.416 -1.106 -19.150 1.00 75.75 278 SER A C 1
ATOM 2264 O O . SER A 1 278 ? -7.851 -1.370 -20.206 1.00 75.75 278 SER A O 1
ATOM 2266 N N . VAL A 1 279 ? -8.140 0.015 -18.472 1.00 79.75 279 VAL A N 1
ATOM 2267 C CA . VAL A 1 279 ? -7.120 0.989 -18.919 1.00 79.75 279 VAL A CA 1
ATOM 2268 C C . VAL A 1 279 ? -5.724 0.357 -18.954 1.00 79.75 279 VAL A C 1
ATOM 2270 O O . VAL A 1 279 ? -4.951 0.586 -19.882 1.00 79.75 279 VAL A O 1
ATOM 2273 N N . PHE A 1 280 ? -5.418 -0.510 -17.990 1.00 70.56 280 PHE A N 1
ATOM 2274 C CA . PHE A 1 280 ? -4.127 -1.198 -17.907 1.00 70.56 280 PHE A CA 1
ATOM 2275 C C . PHE A 1 280 ? -4.052 -2.462 -18.778 1.00 70.56 280 PHE A C 1
ATOM 2277 O O . PHE A 1 280 ? -3.008 -3.113 -18.830 1.00 70.56 280 PHE A O 1
ATOM 2284 N N . TYR A 1 281 ? -5.133 -2.814 -19.483 1.00 72.25 281 TYR A N 1
ATOM 2285 C CA . TYR A 1 281 ? -5.251 -4.059 -20.243 1.00 72.25 281 TYR A CA 1
ATOM 2286 C C . TYR A 1 281 ? -4.155 -4.229 -21.299 1.00 72.25 281 TYR A C 1
ATOM 2288 O O . TYR A 1 281 ? -3.502 -5.271 -21.337 1.00 72.25 281 TYR A O 1
ATOM 2296 N N . GLY A 1 282 ? -3.963 -3.223 -22.157 1.00 69.94 282 GLY A N 1
ATOM 2297 C CA . GLY A 1 282 ? -3.026 -3.300 -23.281 1.00 69.94 282 GLY A CA 1
ATOM 2298 C C . GLY A 1 282 ? -1.594 -3.590 -22.822 1.00 69.94 282 GLY A C 1
ATOM 2299 O O . GLY A 1 282 ? -1.026 -4.598 -23.247 1.00 69.94 282 GLY A O 1
ATOM 2300 N N . PRO A 1 283 ? -1.040 -2.776 -21.906 1.00 70.00 283 PRO A N 1
ATOM 2301 C CA . PRO A 1 283 ? 0.296 -3.001 -21.367 1.00 70.00 283 PRO A CA 1
ATOM 2302 C C . PRO A 1 283 ? 0.430 -4.327 -20.614 1.00 70.00 283 PRO A C 1
ATOM 2304 O O . PRO A 1 283 ? 1.368 -5.086 -20.851 1.00 70.00 283 PRO A O 1
ATOM 2307 N N . LEU A 1 284 ? -0.531 -4.662 -19.746 1.00 68.31 284 LEU A N 1
ATOM 2308 C CA . LEU A 1 284 ? -0.460 -5.882 -18.945 1.00 68.31 284 LEU A CA 1
ATOM 2309 C C . LEU A 1 284 ? -0.515 -7.152 -19.813 1.00 68.31 284 LEU A C 1
ATOM 2311 O O . LEU A 1 284 ? 0.222 -8.104 -19.561 1.00 68.31 284 LEU A O 1
ATOM 2315 N N . ALA A 1 285 ? -1.342 -7.167 -20.864 1.00 67.44 285 ALA A N 1
ATOM 2316 C CA . ALA A 1 285 ? -1.473 -8.292 -21.793 1.00 67.44 285 ALA A CA 1
ATOM 2317 C C . ALA A 1 285 ? -0.151 -8.675 -22.478 1.00 67.44 285 ALA A C 1
ATOM 2319 O O . ALA A 1 285 ? 0.106 -9.865 -22.678 1.00 67.44 285 ALA A O 1
ATOM 2320 N N . GLN A 1 286 ? 0.683 -7.688 -22.817 1.00 67.12 286 GLN A N 1
ATOM 2321 C CA . GLN A 1 286 ? 1.995 -7.923 -23.428 1.00 67.12 286 GLN A CA 1
ATOM 2322 C C . GLN A 1 286 ? 2.963 -8.573 -22.427 1.00 67.12 286 GLN A C 1
ATOM 2324 O O . GLN A 1 286 ? 3.678 -9.514 -22.767 1.00 67.12 286 GLN A O 1
ATOM 2329 N N . VAL A 1 287 ? 2.894 -8.161 -21.160 1.00 67.00 287 VAL A N 1
ATOM 2330 C CA . VAL A 1 287 ? 3.756 -8.656 -20.077 1.00 67.00 287 VAL A CA 1
ATOM 2331 C C . VAL A 1 287 ? 3.356 -10.056 -19.587 1.00 67.00 287 VAL A C 1
ATOM 2333 O O . VAL A 1 287 ? 4.221 -10.882 -19.291 1.00 67.00 287 VAL A O 1
ATOM 2336 N N . TYR A 1 288 ? 2.058 -10.380 -19.532 1.00 67.62 288 TYR A N 1
ATOM 2337 C CA . TYR A 1 288 ? 1.577 -11.667 -19.001 1.00 67.62 288 TYR A CA 1
ATOM 2338 C C . TYR A 1 288 ? 2.081 -12.886 -19.770 1.00 67.62 288 TYR A C 1
ATOM 2340 O O . TYR A 1 288 ? 2.331 -13.931 -19.167 1.00 67.62 288 TYR A O 1
ATOM 2348 N N . LYS A 1 289 ? 2.255 -12.756 -21.088 1.00 60.94 289 LYS A N 1
ATOM 2349 C CA . LYS A 1 289 ? 2.769 -13.840 -21.931 1.00 60.94 289 LYS A CA 1
ATOM 2350 C C . LYS A 1 289 ? 4.274 -14.072 -21.728 1.00 60.94 289 LYS A C 1
ATOM 2352 O O . LYS A 1 289 ? 4.740 -15.174 -21.994 1.00 60.94 289 LYS A O 1
ATOM 2357 N N . ALA A 1 290 ? 4.988 -13.050 -21.249 1.00 59.88 290 ALA A N 1
ATOM 2358 C CA . ALA A 1 290 ? 6.444 -12.993 -21.149 1.00 59.88 290 ALA A CA 1
ATOM 2359 C C . ALA A 1 290 ? 7.006 -13.430 -19.781 1.00 59.88 290 ALA A C 1
ATOM 2361 O O . ALA A 1 290 ? 8.151 -13.835 -19.662 1.00 59.88 290 ALA A O 1
ATOM 2362 N N . ALA A 1 291 ? 6.233 -13.310 -18.703 1.00 64.50 291 ALA A N 1
ATOM 2363 C CA . ALA A 1 291 ? 6.806 -13.360 -17.352 1.00 64.50 291 ALA A CA 1
ATOM 2364 C C . ALA A 1 291 ? 6.436 -14.609 -16.532 1.00 64.50 291 ALA A C 1
ATOM 2366 O O . ALA A 1 291 ? 6.728 -14.658 -15.342 1.00 64.50 291 ALA A O 1
ATOM 2367 N N . ASP A 1 292 ? 5.760 -15.596 -17.139 1.00 75.81 292 ASP A N 1
ATOM 2368 C CA . ASP A 1 292 ? 5.154 -16.746 -16.441 1.00 75.81 292 ASP A CA 1
ATOM 2369 C C . ASP A 1 292 ? 4.463 -16.345 -15.120 1.00 75.81 292 ASP A C 1
ATOM 2371 O O . ASP A 1 292 ? 4.607 -16.962 -14.067 1.00 75.81 292 ASP A O 1
ATOM 2375 N N . ILE A 1 293 ? 3.658 -15.280 -15.176 1.00 81.31 293 ILE A N 1
ATOM 2376 C CA . ILE A 1 293 ? 2.996 -14.702 -13.992 1.00 81.31 293 ILE A CA 1
ATOM 2377 C C . ILE A 1 293 ? 2.102 -15.740 -13.290 1.00 81.31 293 ILE A C 1
ATOM 2379 O O . ILE A 1 293 ? 1.851 -15.678 -12.081 1.00 81.31 293 ILE A O 1
ATOM 2383 N N . SER A 1 294 ? 1.670 -16.757 -14.042 1.00 84.25 294 SER A N 1
ATOM 2384 C CA . SER A 1 294 ? 0.937 -17.906 -13.531 1.00 84.25 294 SER A CA 1
ATOM 2385 C C . SER A 1 294 ? 1.674 -18.633 -12.399 1.00 84.25 294 SER A C 1
ATOM 2387 O O . SER A 1 294 ? 1.033 -19.017 -11.413 1.00 84.25 294 SER A O 1
ATOM 2389 N N . THR A 1 295 ? 2.996 -18.807 -12.495 1.00 87.38 295 THR A N 1
ATOM 2390 C CA . THR A 1 295 ? 3.814 -19.458 -11.464 1.00 87.38 295 THR A CA 1
ATOM 2391 C C . THR A 1 295 ? 4.243 -18.473 -10.386 1.00 87.38 295 THR A C 1
ATOM 2393 O O . THR A 1 295 ? 4.199 -18.827 -9.205 1.00 87.38 295 THR A O 1
ATOM 2396 N N . THR A 1 296 ? 4.509 -17.209 -10.731 1.00 88.50 296 THR A N 1
ATOM 2397 C CA . THR A 1 296 ? 4.840 -16.146 -9.764 1.00 88.50 296 THR A CA 1
ATOM 2398 C C . THR A 1 296 ? 3.770 -15.996 -8.682 1.00 88.50 296 THR A C 1
ATOM 2400 O O . THR A 1 296 ? 4.085 -15.952 -7.495 1.00 88.50 296 THR A O 1
ATOM 2403 N N . ILE A 1 297 ? 2.484 -16.040 -9.042 1.00 90.50 297 ILE A N 1
ATOM 2404 C CA . ILE A 1 297 ? 1.378 -15.986 -8.065 1.00 90.50 297 ILE A CA 1
ATOM 2405 C C . ILE A 1 297 ? 1.362 -17.202 -7.121 1.00 90.50 297 ILE A C 1
ATOM 2407 O O . ILE A 1 297 ? 0.826 -17.156 -6.007 1.00 90.50 297 ILE A O 1
ATOM 2411 N N . ARG A 1 298 ? 1.946 -18.332 -7.530 1.00 93.00 298 ARG A N 1
ATOM 2412 C CA . ARG A 1 298 ? 2.171 -19.481 -6.641 1.00 93.00 298 ARG A CA 1
ATOM 2413 C C . ARG A 1 298 ? 3.345 -19.250 -5.705 1.00 93.00 298 ARG A C 1
ATOM 2415 O O . ARG A 1 298 ? 3.201 -19.543 -4.522 1.00 93.00 298 ARG A O 1
ATOM 2422 N N . HIS A 1 299 ? 4.426 -18.646 -6.182 1.00 93.50 299 HIS A N 1
ATOM 2423 C CA . HIS A 1 299 ? 5.542 -18.242 -5.327 1.00 93.50 299 HIS A CA 1
ATOM 2424 C C . HIS A 1 299 ? 5.125 -17.227 -4.257 1.00 93.50 299 HIS A C 1
ATOM 2426 O O . HIS A 1 299 ? 5.472 -17.428 -3.099 1.00 93.50 299 HIS A O 1
ATOM 2432 N N . VAL A 1 300 ? 4.297 -16.232 -4.597 1.00 94.31 300 VAL A N 1
ATOM 2433 C CA . VAL A 1 300 ? 3.767 -15.250 -3.626 1.00 94.31 300 VAL A CA 1
ATOM 2434 C C . VAL A 1 300 ? 2.984 -15.926 -2.502 1.00 94.31 300 VAL A C 1
ATOM 2436 O O . VAL A 1 300 ? 3.170 -15.611 -1.333 1.00 94.31 300 VAL A O 1
ATOM 2439 N N . SER A 1 301 ? 2.126 -16.889 -2.827 1.00 95.81 301 SER A N 1
ATOM 2440 C CA . SER A 1 301 ? 1.380 -17.615 -1.794 1.00 95.81 301 SER A CA 1
ATOM 2441 C C . SER A 1 301 ? 2.280 -18.441 -0.902 1.00 95.81 301 SER A C 1
ATOM 2443 O O . SER A 1 301 ? 2.109 -18.366 0.301 1.00 95.81 301 SER A O 1
ATOM 2445 N N . LEU A 1 302 ? 3.248 -19.167 -1.472 1.00 96.25 302 LEU A N 1
ATOM 2446 C CA . LEU A 1 302 ? 4.213 -19.931 -0.679 1.00 96.25 302 LEU A CA 1
ATOM 2447 C C . LEU A 1 302 ? 5.039 -19.017 0.233 1.00 96.25 302 LEU A C 1
ATOM 2449 O O . LEU A 1 302 ? 5.355 -19.394 1.354 1.00 96.25 302 LEU A O 1
ATOM 2453 N N . PHE A 1 303 ? 5.383 -17.818 -0.241 1.00 97.06 303 PHE A N 1
ATOM 2454 C CA . PHE A 1 303 ? 6.052 -16.812 0.572 1.00 97.06 303 PHE A CA 1
ATOM 2455 C C . PHE A 1 303 ? 5.174 -16.349 1.740 1.00 97.06 303 PHE A C 1
ATOM 2457 O O . PHE A 1 303 ? 5.657 -16.299 2.866 1.00 97.06 303 PHE A O 1
ATOM 2464 N N . ILE A 1 304 ? 3.891 -16.054 1.500 1.00 96.38 304 ILE A N 1
ATOM 2465 C CA . ILE A 1 304 ? 2.966 -15.659 2.572 1.00 96.38 304 ILE A CA 1
ATOM 2466 C C . ILE A 1 304 ? 2.731 -16.821 3.552 1.00 96.38 304 ILE A C 1
ATOM 2468 O O . ILE A 1 304 ? 2.727 -16.586 4.755 1.00 96.38 304 ILE A O 1
ATOM 2472 N N . ASP A 1 305 ? 2.594 -18.060 3.070 1.00 96.44 305 ASP A N 1
ATOM 2473 C CA . ASP A 1 305 ? 2.486 -19.258 3.915 1.00 96.44 305 ASP A CA 1
ATOM 2474 C C . ASP A 1 305 ? 3.701 -19.374 4.854 1.00 96.44 305 ASP A C 1
ATOM 2476 O O . ASP A 1 305 ? 3.555 -19.510 6.070 1.00 96.44 305 ASP A O 1
ATOM 2480 N N . ASP A 1 306 ? 4.915 -19.258 4.306 1.00 96.19 306 ASP A N 1
ATOM 2481 C CA . ASP A 1 306 ? 6.147 -19.297 5.095 1.00 96.19 306 ASP A CA 1
ATOM 2482 C C . ASP A 1 306 ? 6.280 -18.093 6.040 1.00 96.19 306 ASP A C 1
ATOM 2484 O O . ASP A 1 306 ? 6.756 -18.263 7.160 1.00 96.19 306 ASP A O 1
ATOM 2488 N N . LEU A 1 307 ? 5.836 -16.900 5.632 1.00 95.69 307 LEU A N 1
ATOM 2489 C CA . LEU A 1 307 ? 5.810 -15.702 6.474 1.00 95.69 307 LEU A CA 1
ATOM 2490 C C . LEU A 1 307 ? 4.906 -15.900 7.693 1.00 95.69 307 LEU A C 1
ATOM 2492 O O . LEU A 1 307 ? 5.319 -15.615 8.816 1.00 95.69 307 LEU A O 1
ATOM 2496 N N . LEU A 1 308 ? 3.692 -16.415 7.484 1.00 94.69 308 LEU A N 1
ATOM 2497 C CA . LEU A 1 308 ? 2.758 -16.713 8.568 1.00 94.69 308 LEU A CA 1
ATOM 2498 C C . LEU A 1 308 ? 3.356 -17.736 9.539 1.00 94.69 308 LEU A C 1
ATOM 2500 O O . LEU A 1 308 ? 3.317 -17.514 10.748 1.00 94.69 308 LEU A O 1
ATOM 2504 N N . ASN A 1 309 ? 3.990 -18.791 9.019 1.00 93.44 309 ASN A N 1
ATOM 2505 C CA . ASN A 1 309 ? 4.684 -19.786 9.837 1.00 93.44 309 ASN A CA 1
ATOM 2506 C C . ASN A 1 309 ? 5.841 -19.171 10.643 1.00 93.44 309 ASN A C 1
ATOM 2508 O O . ASN A 1 309 ? 5.986 -19.472 11.826 1.00 93.44 309 ASN A O 1
ATOM 2512 N N . THR A 1 310 ? 6.652 -18.297 10.039 1.00 92.19 310 THR A N 1
ATOM 2513 C CA . THR A 1 310 ? 7.750 -17.600 10.732 1.00 92.19 310 THR A CA 1
ATOM 2514 C C . THR A 1 310 ? 7.232 -16.697 11.855 1.00 92.19 310 THR A C 1
ATOM 2516 O O . THR A 1 310 ? 7.841 -16.643 12.918 1.00 92.19 310 THR A O 1
ATOM 2519 N N . ILE A 1 311 ? 6.086 -16.032 11.673 1.00 90.38 311 ILE A N 1
ATOM 2520 C CA . ILE A 1 311 ? 5.493 -15.172 12.711 1.00 90.38 311 ILE A CA 1
ATOM 2521 C C . ILE A 1 311 ? 4.845 -15.990 13.844 1.00 90.38 311 ILE A C 1
ATOM 2523 O O . ILE A 1 311 ? 4.780 -15.523 14.982 1.00 90.38 311 ILE A O 1
ATOM 2527 N N . GLU A 1 312 ? 4.348 -17.195 13.562 1.00 87.19 312 GLU A N 1
ATOM 2528 C CA . GLU A 1 312 ? 3.750 -18.083 14.571 1.00 87.19 312 GLU A CA 1
ATOM 2529 C C . GLU A 1 312 ? 4.788 -18.828 15.426 1.00 87.19 312 GLU A C 1
ATOM 2531 O O . GLU A 1 312 ? 4.468 -19.283 16.527 1.00 87.19 312 GLU A O 1
ATOM 2536 N N . GLN A 1 313 ? 6.035 -18.930 14.962 1.00 84.44 313 GLN A N 1
ATOM 2537 C CA . GLN A 1 313 ? 7.137 -19.504 15.733 1.00 84.44 313 GLN A CA 1
ATOM 2538 C C . GLN A 1 313 ? 7.513 -18.625 16.942 1.00 84.44 313 GLN A C 1
ATOM 2540 O O . GLN A 1 313 ? 7.328 -17.408 16.948 1.00 84.44 313 GLN A O 1
ATOM 2545 N N . GLN A 1 314 ? 8.057 -19.255 17.994 1.00 64.12 314 GLN A N 1
ATOM 2546 C CA . GLN A 1 314 ? 8.480 -18.544 19.211 1.00 64.12 314 GLN A CA 1
ATOM 2547 C C . GLN A 1 314 ? 9.688 -17.622 18.971 1.00 64.12 314 GLN A C 1
ATOM 2549 O O . GLN A 1 314 ? 9.825 -16.615 19.660 1.00 64.12 314 GLN A O 1
ATOM 2554 N N . ASP A 1 315 ? 10.537 -17.936 17.987 1.00 72.94 315 ASP A N 1
ATOM 2555 C CA . ASP A 1 315 ? 11.712 -17.133 17.642 1.00 72.94 315 ASP A CA 1
ATOM 2556 C C . ASP A 1 315 ? 11.392 -16.107 16.538 1.00 72.94 315 ASP A C 1
ATOM 2558 O O . ASP A 1 315 ? 11.500 -16.370 15.337 1.00 72.94 315 ASP A O 1
ATOM 2562 N N . LYS A 1 316 ? 10.993 -14.905 16.969 1.00 74.56 316 LYS A N 1
ATOM 2563 C CA . LYS A 1 316 ? 10.701 -13.742 16.108 1.00 74.56 316 LYS A CA 1
ATOM 2564 C C . LYS A 1 316 ? 11.921 -12.831 15.918 1.00 74.56 316 LYS A C 1
ATOM 2566 O O . LYS A 1 316 ? 11.787 -11.606 15.795 1.00 74.56 316 LYS A O 1
ATOM 2571 N N . SER A 1 317 ? 13.120 -13.406 15.965 1.00 81.88 317 SER A N 1
ATOM 2572 C CA . SER A 1 317 ? 14.363 -12.681 15.705 1.00 81.88 317 SER A CA 1
ATOM 2573 C C . SER A 1 317 ? 14.420 -12.149 14.270 1.00 81.88 317 SER A C 1
ATOM 2575 O O . SER A 1 317 ? 13.779 -12.662 13.360 1.00 81.88 317 SER A O 1
ATOM 2577 N N . ILE A 1 318 ? 15.224 -11.108 14.035 1.00 82.94 318 ILE A N 1
ATOM 2578 C CA . ILE A 1 318 ? 15.439 -10.561 12.682 1.00 82.94 318 ILE A CA 1
ATOM 2579 C C . ILE A 1 318 ? 15.992 -11.642 11.742 1.00 82.94 318 ILE A C 1
ATOM 2581 O O . ILE A 1 318 ? 15.656 -11.671 10.559 1.00 82.94 318 ILE A O 1
ATOM 2585 N N . GLN A 1 319 ? 16.812 -12.556 12.269 1.00 86.88 319 GLN A N 1
ATOM 2586 C CA . GLN A 1 319 ? 17.449 -13.599 11.474 1.00 86.88 319 GLN A CA 1
ATOM 2587 C C . GLN A 1 319 ? 16.430 -14.552 10.837 1.00 86.88 319 GLN A C 1
ATOM 2589 O O . GLN A 1 319 ? 16.592 -14.896 9.668 1.00 86.88 319 GLN A O 1
ATOM 2594 N N . SER A 1 320 ? 15.347 -14.908 11.539 1.00 90.81 320 SER A N 1
ATOM 2595 C CA . SER A 1 320 ? 14.309 -15.779 10.973 1.00 90.81 320 SER A CA 1
ATOM 2596 C C . SER A 1 320 ? 13.594 -15.128 9.780 1.00 90.81 320 SER A C 1
ATOM 2598 O O . SER A 1 320 ? 13.312 -15.800 8.784 1.00 90.81 320 SER A O 1
ATOM 2600 N N . PHE A 1 321 ? 13.391 -13.805 9.814 1.00 91.19 321 PHE A N 1
ATOM 2601 C CA . PHE A 1 321 ? 12.868 -13.038 8.678 1.00 91.19 321 PHE A CA 1
ATOM 2602 C C . PHE A 1 321 ? 13.890 -12.894 7.541 1.00 91.19 321 PHE A C 1
ATOM 2604 O O . PHE A 1 321 ? 13.514 -13.001 6.374 1.00 91.19 321 PHE A O 1
ATOM 2611 N N . ILE A 1 322 ? 15.180 -12.697 7.842 1.00 91.69 322 ILE A N 1
ATOM 2612 C CA . ILE A 1 322 ? 16.238 -12.671 6.815 1.00 91.69 322 ILE A CA 1
ATOM 2613 C C . ILE A 1 322 ? 16.285 -14.014 6.079 1.00 91.69 322 ILE A C 1
ATOM 2615 O O . ILE A 1 322 ? 16.314 -14.040 4.848 1.00 91.69 322 ILE A O 1
ATOM 2619 N N . ASP A 1 323 ? 16.239 -15.124 6.815 1.00 94.00 323 ASP A N 1
ATOM 2620 C CA . ASP A 1 323 ? 16.263 -16.472 6.249 1.00 94.00 323 ASP A CA 1
ATOM 2621 C C . ASP A 1 323 ? 14.987 -16.779 5.450 1.00 94.00 323 ASP A C 1
ATOM 2623 O O . ASP A 1 323 ? 15.046 -17.438 4.409 1.00 94.00 323 ASP A O 1
ATOM 2627 N N . LEU A 1 324 ? 13.826 -16.271 5.882 1.00 95.19 324 LEU A N 1
ATOM 2628 C CA . LEU A 1 324 ? 12.588 -16.307 5.101 1.00 95.19 324 LEU A CA 1
ATOM 2629 C C . LEU A 1 324 ? 12.768 -15.619 3.744 1.00 95.19 324 LEU A C 1
ATOM 2631 O O . LEU A 1 324 ? 12.513 -16.245 2.715 1.00 95.19 324 LEU A O 1
ATOM 2635 N N . VAL A 1 325 ? 13.220 -14.363 3.726 1.00 95.69 325 VAL A N 1
ATOM 2636 C CA . VAL A 1 325 ? 13.398 -13.618 2.472 1.00 95.69 325 VAL A CA 1
ATOM 2637 C C . VAL A 1 325 ? 14.444 -14.305 1.593 1.00 95.69 325 VAL A C 1
ATOM 2639 O O . VAL A 1 325 ? 14.188 -14.522 0.412 1.00 95.69 325 VAL A O 1
ATOM 2642 N N . LYS A 1 326 ? 15.560 -14.768 2.174 1.00 95.00 326 LYS A N 1
ATOM 2643 C CA . LYS A 1 326 ? 16.613 -15.516 1.466 1.00 95.00 326 LYS A CA 1
ATOM 2644 C C . LYS A 1 326 ? 16.084 -16.754 0.735 1.00 95.00 326 LYS A C 1
ATOM 2646 O O . LYS A 1 326 ? 16.486 -17.019 -0.393 1.00 95.00 326 LYS A O 1
ATOM 2651 N N . ARG A 1 327 ? 15.173 -17.520 1.351 1.00 95.44 327 ARG A N 1
ATOM 2652 C CA . ARG A 1 327 ? 14.583 -18.732 0.741 1.00 95.44 327 ARG A CA 1
ATOM 2653 C C . ARG A 1 327 ? 13.753 -18.435 -0.510 1.00 95.44 327 ARG A C 1
ATOM 2655 O O . ARG A 1 327 ? 13.665 -19.290 -1.391 1.00 95.44 327 ARG A O 1
ATOM 2662 N N . HIS A 1 328 ? 13.136 -17.257 -0.586 1.00 95.50 328 HIS A N 1
ATOM 2663 C CA . HIS A 1 328 ? 12.292 -16.851 -1.719 1.00 95.50 328 HIS A CA 1
ATOM 2664 C C . HIS A 1 328 ? 12.983 -15.869 -2.675 1.00 95.50 328 HIS A C 1
ATOM 2666 O O . HIS A 1 328 ? 12.453 -15.601 -3.749 1.00 95.50 328 HIS A O 1
ATOM 2672 N N . GLU A 1 329 ? 14.185 -15.404 -2.333 1.00 94.31 329 GLU A N 1
ATOM 2673 C CA . GLU A 1 329 ? 14.994 -14.446 -3.094 1.00 94.31 329 GLU A CA 1
ATOM 2674 C C . GLU A 1 329 ? 15.244 -14.908 -4.537 1.00 94.31 329 GLU A C 1
ATOM 2676 O O . GLU A 1 329 ? 14.968 -14.160 -5.472 1.00 94.31 329 GLU A O 1
ATOM 2681 N N . GLN A 1 330 ? 15.648 -16.169 -4.741 1.00 93.75 330 GLN A N 1
ATOM 2682 C CA . GLN A 1 330 ? 15.855 -16.712 -6.092 1.00 93.75 330 GLN A CA 1
ATOM 2683 C C . GLN A 1 330 ? 14.560 -16.733 -6.913 1.00 93.75 330 GLN A C 1
ATOM 2685 O O . GLN A 1 330 ? 14.593 -16.445 -8.098 1.00 93.75 330 GLN A O 1
ATOM 2690 N N . ARG A 1 331 ? 13.401 -17.021 -6.304 1.00 92.81 331 ARG A N 1
ATOM 2691 C CA . ARG A 1 331 ? 12.113 -17.045 -7.027 1.00 92.81 331 ARG A CA 1
ATOM 2692 C C . ARG A 1 331 ? 11.683 -15.651 -7.468 1.00 92.81 331 ARG A C 1
ATOM 2694 O O . ARG A 1 331 ? 11.078 -15.494 -8.525 1.00 92.81 331 ARG A O 1
ATOM 2701 N N . PHE A 1 332 ? 11.969 -14.647 -6.642 1.00 91.06 332 PHE A N 1
ATOM 2702 C CA . PHE A 1 332 ? 11.787 -13.251 -7.019 1.00 91.06 332 PHE A CA 1
ATOM 2703 C C . PHE A 1 332 ? 12.752 -12.865 -8.146 1.00 91.06 332 PHE A C 1
ATOM 2705 O O . PHE A 1 332 ? 12.327 -12.270 -9.133 1.00 91.06 332 PHE A O 1
ATOM 2712 N N . TYR A 1 333 ? 14.021 -13.266 -8.042 1.00 91.50 333 TYR A N 1
ATOM 2713 C CA . TYR A 1 333 ? 15.011 -13.032 -9.088 1.00 91.50 333 TYR A CA 1
ATOM 2714 C C . TYR A 1 333 ? 14.628 -13.703 -10.414 1.00 91.50 333 TYR A C 1
ATOM 2716 O O . TYR A 1 333 ? 14.679 -13.052 -11.449 1.00 91.50 333 TYR A O 1
ATOM 2724 N N . ASP A 1 334 ? 14.148 -14.949 -10.389 1.00 88.69 334 ASP A N 1
ATOM 2725 C CA . ASP A 1 334 ? 13.655 -15.672 -11.566 1.00 88.69 334 ASP A CA 1
ATOM 2726 C C . ASP A 1 334 ? 12.511 -14.912 -12.253 1.00 88.69 334 ASP A C 1
ATOM 2728 O O . ASP A 1 334 ? 12.445 -14.870 -13.480 1.00 88.69 334 ASP A O 1
ATOM 2732 N N . PHE A 1 335 ? 11.614 -14.281 -11.485 1.00 86.50 335 PHE A N 1
ATOM 2733 C CA . PHE A 1 335 ? 10.568 -13.424 -12.046 1.00 86.50 335 PHE A CA 1
ATOM 2734 C C . PHE A 1 335 ? 11.168 -12.215 -12.776 1.00 86.50 335 PHE A C 1
ATOM 2736 O O . PHE A 1 335 ? 10.837 -11.994 -13.938 1.00 86.50 335 PHE A O 1
ATOM 2743 N N . VAL A 1 336 ? 12.083 -11.478 -12.137 1.00 85.50 336 VAL A N 1
ATOM 2744 C CA . VAL A 1 336 ? 12.766 -10.326 -12.755 1.00 85.50 336 VAL A CA 1
ATOM 2745 C C . VAL A 1 336 ? 13.534 -10.764 -14.011 1.00 85.50 336 VAL A C 1
ATOM 2747 O O . VAL A 1 336 ? 13.388 -10.165 -15.075 1.00 85.50 336 VAL A O 1
ATOM 2750 N N . TYR A 1 337 ? 14.287 -11.859 -13.924 1.00 86.19 337 TYR A N 1
ATOM 2751 C CA . TYR A 1 337 ? 15.015 -12.461 -15.038 1.00 86.19 337 TYR A CA 1
ATOM 2752 C C . TYR A 1 337 ? 14.086 -12.823 -16.205 1.00 86.19 337 TYR A C 1
ATOM 2754 O O . TYR A 1 337 ? 14.348 -12.434 -17.342 1.00 86.19 337 TYR A O 1
ATOM 2762 N N . ASN A 1 338 ? 12.974 -13.519 -15.950 1.00 81.56 338 ASN A N 1
ATOM 2763 C CA . ASN A 1 338 ? 12.031 -13.936 -16.993 1.00 81.56 338 ASN A CA 1
ATOM 2764 C C . ASN A 1 338 ? 11.357 -12.740 -17.679 1.00 81.56 338 ASN A C 1
ATOM 2766 O O . ASN A 1 338 ? 11.217 -12.744 -18.900 1.00 81.56 338 ASN A O 1
ATOM 2770 N N . VAL A 1 339 ? 10.993 -11.704 -16.914 1.00 79.19 339 VAL A N 1
ATOM 2771 C CA . VAL A 1 339 ? 10.421 -10.458 -17.454 1.00 79.19 339 VAL A CA 1
ATOM 2772 C C . VAL A 1 339 ? 11.377 -9.797 -18.450 1.00 79.19 339 VAL A C 1
ATOM 2774 O O . VAL A 1 339 ? 10.933 -9.310 -19.487 1.00 79.19 339 VAL A O 1
ATOM 2777 N N . HIS A 1 340 ? 12.682 -9.793 -18.160 1.00 74.50 340 HIS A N 1
ATOM 2778 C CA . HIS A 1 340 ? 13.671 -9.102 -18.988 1.00 74.50 340 HIS A CA 1
ATOM 2779 C C . HIS A 1 340 ? 14.291 -9.960 -20.098 1.00 74.50 340 HIS A C 1
ATOM 2781 O O . HIS A 1 340 ? 14.778 -9.399 -21.079 1.00 74.50 340 HIS A O 1
ATOM 2787 N N . THR A 1 341 ? 14.304 -11.288 -19.967 1.00 76.19 341 THR A N 1
ATOM 2788 C CA . THR A 1 341 ? 14.899 -12.190 -20.972 1.00 76.19 341 THR A CA 1
ATOM 2789 C C . THR A 1 341 ? 13.973 -12.556 -22.113 1.00 76.19 341 THR A C 1
ATOM 2791 O O . THR A 1 341 ? 14.454 -12.900 -23.190 1.00 76.19 341 THR A O 1
ATOM 2794 N N . GLN A 1 342 ? 12.660 -12.506 -21.910 1.00 69.25 342 GLN A N 1
ATOM 2795 C CA . GLN A 1 342 ? 11.725 -12.772 -22.993 1.00 69.25 342 GLN A CA 1
ATOM 2796 C C . GLN A 1 342 ? 11.552 -11.503 -23.838 1.00 69.25 342 GLN A C 1
ATOM 2798 O O . GLN A 1 342 ? 11.172 -10.458 -23.316 1.00 69.25 342 GLN A O 1
ATOM 2803 N N . ASP A 1 343 ? 11.774 -11.615 -25.154 1.00 55.44 343 ASP A N 1
ATOM 2804 C CA . ASP A 1 343 ? 11.670 -10.549 -26.179 1.00 55.44 343 ASP A CA 1
ATOM 2805 C C . ASP A 1 343 ? 10.287 -9.858 -26.267 1.00 55.44 343 ASP A C 1
ATOM 2807 O O . ASP A 1 343 ? 10.016 -9.070 -27.165 1.00 55.44 343 ASP A O 1
ATOM 2811 N N . ALA A 1 344 ? 9.364 -10.175 -25.362 1.00 53.34 344 ALA A N 1
ATOM 2812 C CA . ALA A 1 344 ? 7.957 -9.817 -25.423 1.00 53.34 344 ALA A CA 1
ATOM 2813 C C . ALA A 1 344 ? 7.595 -8.517 -24.679 1.00 53.34 344 ALA A C 1
ATOM 2815 O O . ALA A 1 344 ? 6.410 -8.244 -24.499 1.00 53.34 344 ALA A O 1
ATOM 2816 N N . SER A 1 345 ? 8.562 -7.691 -24.264 1.00 56.72 345 SER A N 1
ATOM 2817 C CA . SER A 1 345 ? 8.233 -6.387 -23.675 1.00 56.72 345 SER A CA 1
ATOM 2818 C C . SER A 1 345 ? 9.124 -5.242 -24.152 1.00 56.72 345 SER A C 1
ATOM 2820 O O . SER A 1 345 ? 9.958 -4.701 -23.423 1.00 56.72 345 SER A O 1
ATOM 2822 N N . ASP A 1 346 ? 8.852 -4.782 -25.374 1.00 65.25 346 ASP A N 1
ATOM 2823 C CA . ASP A 1 346 ? 9.251 -3.436 -25.800 1.00 65.25 346 ASP A CA 1
ATOM 2824 C C . ASP A 1 346 ? 8.860 -2.392 -24.743 1.00 65.25 346 ASP A C 1
ATOM 2826 O O . ASP A 1 346 ? 9.663 -1.520 -24.445 1.00 65.25 346 ASP A O 1
ATOM 2830 N N . ILE A 1 347 ? 7.732 -2.582 -24.044 1.00 70.75 347 ILE A N 1
ATOM 2831 C CA . ILE A 1 347 ? 7.291 -1.739 -22.921 1.00 70.75 347 ILE A CA 1
ATOM 2832 C C . ILE A 1 347 ? 8.350 -1.601 -21.819 1.00 70.75 347 ILE A C 1
ATOM 2834 O O . ILE A 1 347 ? 8.612 -0.490 -21.367 1.00 70.75 347 ILE A O 1
ATOM 2838 N N . PHE A 1 348 ? 8.953 -2.695 -21.334 1.00 71.25 348 PHE A N 1
ATOM 2839 C CA . PHE A 1 348 ? 9.943 -2.577 -20.254 1.00 71.25 348 PHE A CA 1
ATOM 2840 C C . PHE A 1 348 ? 11.247 -1.984 -20.773 1.00 71.25 348 PHE A C 1
ATOM 2842 O O . PHE A 1 348 ? 11.871 -1.199 -20.067 1.00 71.25 348 PHE A O 1
ATOM 2849 N N . ASN A 1 349 ? 11.644 -2.305 -22.006 1.00 76.00 349 ASN A N 1
ATOM 2850 C CA . ASN A 1 349 ? 12.804 -1.669 -22.625 1.00 76.00 349 ASN A CA 1
ATOM 2851 C C . ASN A 1 349 ? 12.570 -0.159 -22.835 1.00 76.00 349 ASN A C 1
ATOM 2853 O O . ASN A 1 349 ? 13.479 0.628 -22.591 1.00 76.00 349 ASN A O 1
ATOM 2857 N N . GLU A 1 350 ? 11.372 0.257 -23.246 1.00 79.50 350 GLU A N 1
ATOM 2858 C CA . GLU A 1 350 ? 10.956 1.659 -23.369 1.00 79.50 350 GLU A CA 1
ATOM 2859 C C . GLU A 1 350 ? 10.922 2.356 -22.014 1.00 79.50 350 GLU A C 1
ATOM 2861 O O . GLU A 1 350 ? 11.460 3.450 -21.888 1.00 79.50 350 GLU A O 1
ATOM 2866 N N . LEU A 1 351 ? 10.372 1.715 -20.981 1.00 81.12 351 LEU A N 1
ATOM 2867 C CA . LEU A 1 351 ? 10.343 2.263 -19.628 1.00 81.12 351 LEU A CA 1
ATOM 2868 C C . LEU A 1 351 ? 11.756 2.415 -19.057 1.00 81.12 351 LEU A C 1
ATOM 2870 O O . LEU A 1 351 ? 12.074 3.459 -18.496 1.00 81.12 351 LEU A O 1
ATOM 2874 N N . ILE A 1 352 ? 12.627 1.419 -19.243 1.00 81.50 352 ILE A N 1
ATOM 2875 C CA . ILE A 1 352 ? 14.033 1.507 -18.831 1.00 81.50 352 ILE A CA 1
ATOM 2876 C C . ILE A 1 352 ? 14.730 2.639 -19.585 1.00 81.50 352 ILE A C 1
ATOM 2878 O O . ILE A 1 352 ? 15.405 3.440 -18.952 1.00 81.50 352 ILE A O 1
ATOM 2882 N N . LYS A 1 353 ? 14.541 2.756 -20.905 1.00 83.69 353 LYS A N 1
ATOM 2883 C CA . LYS A 1 353 ? 15.100 3.863 -21.700 1.00 83.69 353 LYS A CA 1
ATOM 2884 C C . LYS A 1 353 ? 14.555 5.220 -21.267 1.00 83.69 353 LYS A C 1
ATOM 2886 O O . LYS A 1 353 ? 15.306 6.187 -21.235 1.00 83.69 353 LYS A O 1
ATOM 2891 N N . TYR A 1 354 ? 13.272 5.304 -20.934 1.00 84.88 354 TYR A N 1
ATOM 2892 C CA . TYR A 1 354 ? 12.645 6.523 -20.439 1.00 84.88 354 TYR A CA 1
ATOM 2893 C C . TYR A 1 354 ? 13.269 6.949 -19.105 1.00 84.88 354 TYR A C 1
ATOM 2895 O O . TYR A 1 354 ? 13.700 8.091 -18.966 1.00 84.88 354 TYR A O 1
ATOM 2903 N N . VAL A 1 355 ? 13.404 6.020 -18.154 1.00 84.25 355 VAL A N 1
ATOM 2904 C CA . VAL A 1 355 ? 14.062 6.288 -16.865 1.00 84.25 355 VAL A CA 1
ATOM 2905 C C . VAL A 1 355 ? 15.547 6.614 -17.056 1.00 84.25 355 VAL A C 1
ATOM 2907 O O . VAL A 1 355 ? 16.047 7.551 -16.444 1.00 84.25 355 VAL A O 1
ATOM 2910 N N . ASP A 1 356 ? 16.245 5.914 -17.948 1.00 83.69 356 ASP A N 1
ATOM 2911 C CA . ASP A 1 356 ? 17.642 6.204 -18.287 1.00 83.69 356 ASP A CA 1
ATOM 2912 C C . ASP A 1 356 ? 17.794 7.589 -18.939 1.00 83.69 356 ASP A C 1
ATOM 2914 O O . ASP A 1 356 ? 18.744 8.307 -18.641 1.00 83.69 356 ASP A O 1
ATOM 2918 N N . THR A 1 357 ? 16.816 8.029 -19.740 1.00 81.69 357 THR A N 1
ATOM 2919 C CA . THR A 1 357 ? 16.766 9.394 -20.296 1.00 81.69 357 THR A CA 1
ATOM 2920 C C . THR A 1 357 ? 16.580 10.429 -19.188 1.00 81.69 357 THR A C 1
ATOM 2922 O O . THR A 1 357 ? 17.223 11.476 -19.221 1.00 81.69 357 THR A O 1
ATOM 2925 N N . LEU A 1 358 ? 15.757 10.135 -18.175 1.00 82.75 358 LEU A N 1
ATOM 2926 C CA . LEU A 1 358 ? 15.616 10.996 -16.998 1.00 82.75 358 LEU A CA 1
ATOM 2927 C C . LEU A 1 358 ? 16.922 11.082 -16.200 1.00 82.75 358 LEU A C 1
ATOM 2929 O O . LEU A 1 358 ? 17.321 12.177 -15.816 1.00 82.75 358 LEU A O 1
ATOM 2933 N N . PHE A 1 359 ? 17.616 9.964 -15.976 1.00 79.88 359 PHE A N 1
ATOM 2934 C CA . PHE A 1 359 ? 18.916 9.964 -15.295 1.00 79.88 359 PHE A CA 1
ATOM 2935 C C . PHE A 1 359 ? 19.991 10.689 -16.100 1.00 79.88 359 PHE A C 1
ATOM 2937 O O . PHE A 1 359 ? 20.695 11.529 -15.547 1.00 79.88 359 PHE A O 1
ATOM 2944 N N . THR A 1 360 ? 20.046 10.456 -17.410 1.00 81.00 360 THR A N 1
ATOM 2945 C CA . THR A 1 360 ? 20.924 11.190 -18.331 1.00 81.00 360 THR A CA 1
ATOM 2946 C C . THR A 1 360 ? 20.646 12.690 -18.259 1.00 81.00 360 THR A C 1
ATOM 2948 O O . THR A 1 360 ? 21.574 13.476 -18.114 1.00 81.00 360 THR A O 1
ATOM 2951 N N . PHE A 1 361 ? 19.376 13.102 -18.256 1.00 80.56 361 PHE A N 1
ATOM 2952 C CA . PHE A 1 361 ? 18.998 14.503 -18.078 1.00 80.56 361 PHE A CA 1
ATOM 2953 C C . PHE A 1 361 ? 19.401 15.060 -16.704 1.00 80.56 361 PHE A C 1
ATOM 2955 O O . PHE A 1 361 ? 19.882 16.186 -16.622 1.00 80.56 361 PHE A O 1
ATOM 2962 N N . MET A 1 362 ? 19.243 14.300 -15.617 1.00 80.25 362 MET A N 1
ATOM 2963 C CA . MET A 1 362 ? 19.681 14.742 -14.288 1.00 80.25 362 MET A CA 1
ATOM 2964 C C . MET A 1 362 ? 21.206 14.872 -14.182 1.00 80.25 362 MET A C 1
ATOM 2966 O O . MET A 1 362 ? 21.689 15.730 -13.443 1.00 80.25 362 MET A O 1
ATOM 2970 N N . PHE A 1 363 ? 21.953 14.026 -14.894 1.00 76.50 363 PHE A N 1
ATOM 2971 C CA . PHE A 1 363 ? 23.411 13.978 -14.831 1.00 76.50 363 PHE A CA 1
ATOM 2972 C C . PHE A 1 363 ? 24.075 14.998 -15.766 1.00 76.50 363 PHE A C 1
ATOM 2974 O O . PHE A 1 363 ? 24.911 15.785 -15.323 1.00 76.50 363 PHE A O 1
ATOM 2981 N N . ASP A 1 364 ? 23.687 15.011 -17.042 1.00 76.88 364 ASP A N 1
ATOM 2982 C CA . ASP A 1 364 ? 24.259 15.888 -18.071 1.00 76.88 364 ASP A CA 1
ATOM 2983 C C . ASP A 1 364 ? 23.569 17.264 -18.122 1.00 76.88 364 ASP A C 1
ATOM 2985 O O . ASP A 1 364 ? 24.148 18.242 -18.604 1.00 76.88 364 ASP A O 1
ATOM 2989 N N . GLY A 1 365 ? 22.347 17.370 -17.592 1.00 74.19 365 GLY A N 1
ATOM 2990 C CA . GLY A 1 365 ? 21.530 18.576 -17.652 1.00 74.19 365 GLY A CA 1
ATOM 2991 C C . GLY A 1 365 ? 20.864 18.774 -19.016 1.00 74.19 365 GLY A C 1
ATOM 2992 O O . GLY A 1 365 ? 20.591 17.836 -19.765 1.00 74.19 365 GLY A O 1
ATOM 2993 N N . LEU A 1 366 ? 20.567 20.032 -19.346 1.00 75.69 366 LEU A N 1
ATOM 2994 C CA . LEU A 1 366 ? 19.975 20.389 -20.634 1.00 75.69 366 LEU A CA 1
ATOM 2995 C C . LEU A 1 366 ? 20.994 20.189 -21.771 1.00 75.69 366 LEU A C 1
ATOM 2997 O O . LEU A 1 366 ? 22.118 20.690 -21.668 1.00 75.69 366 LEU A O 1
ATOM 3001 N N . PRO A 1 367 ? 20.614 19.537 -22.885 1.00 68.75 367 PRO A N 1
ATOM 3002 C CA . PRO A 1 367 ? 21.476 19.404 -24.053 1.00 68.75 367 PRO A CA 1
ATOM 3003 C C . PRO A 1 367 ? 21.634 20.763 -24.754 1.00 68.75 367 PRO A C 1
ATOM 3005 O O . PRO A 1 367 ? 20.864 21.131 -25.634 1.00 68.75 367 PRO A O 1
ATOM 3008 N N . GLY A 1 368 ? 22.642 21.539 -24.349 1.00 73.38 368 GLY A N 1
ATOM 3009 C CA . GLY A 1 368 ? 22.978 22.828 -24.956 1.00 73.38 368 GLY A CA 1
ATOM 3010 C C . GLY A 1 368 ? 23.016 23.987 -23.963 1.00 73.38 368 GLY A C 1
ATOM 3011 O O . GLY A 1 368 ? 23.074 23.806 -22.750 1.00 73.38 368 GLY A O 1
ATOM 3012 N N . LYS A 1 369 ? 23.038 25.213 -24.492 1.00 78.75 369 LYS A N 1
ATOM 3013 C CA . LYS A 1 369 ? 23.018 26.445 -23.695 1.00 78.75 369 LYS A CA 1
ATOM 3014 C C . LYS A 1 369 ? 21.745 27.213 -24.015 1.00 78.75 369 LYS A C 1
ATOM 3016 O O . LYS A 1 369 ? 21.487 27.483 -25.183 1.00 78.75 369 LYS A O 1
ATOM 3021 N N . ILE A 1 370 ? 20.998 27.584 -22.982 1.00 80.81 370 ILE A N 1
ATOM 3022 C CA . ILE A 1 370 ? 19.849 28.484 -23.104 1.00 80.81 370 ILE A CA 1
ATOM 3023 C C . ILE A 1 370 ? 20.336 29.906 -22.871 1.00 80.81 370 ILE A C 1
ATOM 3025 O O . ILE A 1 370 ? 20.989 30.181 -21.860 1.00 80.81 370 ILE A O 1
ATOM 3029 N N . ASP A 1 371 ? 20.015 30.807 -23.795 1.00 82.81 371 ASP A N 1
ATOM 3030 C CA . ASP A 1 371 ? 20.201 32.233 -23.561 1.00 82.81 371 ASP A CA 1
ATOM 3031 C C . ASP A 1 371 ? 19.003 32.781 -22.787 1.00 82.81 371 ASP A C 1
ATOM 3033 O O . ASP A 1 371 ? 17.952 33.085 -23.342 1.00 82.81 371 ASP A O 1
ATOM 3037 N N . ILE A 1 372 ? 19.179 32.920 -21.477 1.00 81.50 372 ILE A N 1
ATOM 3038 C CA . ILE A 1 372 ? 18.144 33.428 -20.571 1.00 81.50 372 ILE A CA 1
ATOM 3039 C C . ILE A 1 372 ? 17.738 34.862 -20.953 1.00 81.50 372 ILE A C 1
ATOM 3041 O O . ILE A 1 372 ? 16.584 35.245 -20.766 1.00 81.50 372 ILE A O 1
ATOM 3045 N N . ASN A 1 373 ? 18.651 35.657 -21.528 1.00 83.38 373 ASN A N 1
ATOM 3046 C CA . ASN A 1 373 ? 18.321 37.016 -21.960 1.00 83.38 373 ASN A CA 1
ATOM 3047 C C . ASN A 1 373 ? 17.347 37.003 -23.136 1.00 83.38 373 ASN A C 1
ATOM 3049 O O . ASN A 1 373 ? 16.472 37.863 -23.205 1.00 83.38 373 ASN A O 1
ATOM 3053 N N . HIS A 1 374 ? 17.447 35.999 -24.009 1.00 83.50 374 HIS A N 1
ATOM 3054 C CA . HIS A 1 374 ? 16.513 35.823 -25.111 1.00 83.50 374 HIS A CA 1
ATOM 3055 C C . HIS A 1 374 ? 15.089 35.567 -24.601 1.00 83.50 374 HIS A C 1
ATOM 3057 O O . HIS A 1 374 ? 14.155 36.247 -25.026 1.00 83.50 374 HIS A O 1
ATOM 3063 N N . SER A 1 375 ? 14.920 34.669 -23.625 1.00 82.12 375 SER A N 1
ATOM 3064 C CA . SER A 1 375 ? 13.606 34.376 -23.036 1.00 82.12 375 SER A CA 1
ATOM 3065 C C . SER A 1 375 ? 13.011 35.596 -22.304 1.00 82.12 375 SER A C 1
ATOM 3067 O O . SER A 1 375 ? 11.800 35.812 -22.324 1.00 82.12 375 SER A O 1
ATOM 3069 N N . ILE A 1 376 ? 13.857 36.433 -21.688 1.00 83.56 376 ILE A N 1
ATOM 3070 C CA . ILE A 1 376 ? 13.456 37.695 -21.033 1.00 83.56 376 ILE A CA 1
ATOM 3071 C C . ILE A 1 376 ? 12.985 38.732 -22.067 1.00 83.56 376 ILE A C 1
ATOM 3073 O O . ILE A 1 376 ? 11.978 39.414 -21.857 1.00 83.56 376 ILE A O 1
ATOM 3077 N N . GLU A 1 377 ? 13.684 38.845 -23.197 1.00 83.44 377 GLU A N 1
ATOM 3078 C CA . GLU A 1 377 ? 13.313 39.748 -24.290 1.00 83.44 377 GLU A CA 1
ATOM 3079 C C . GLU A 1 377 ? 12.006 39.320 -24.967 1.00 83.44 377 GLU A C 1
ATOM 3081 O O . GLU A 1 377 ? 11.141 40.166 -25.208 1.00 83.44 377 GLU A O 1
ATOM 3086 N N . GLN A 1 378 ? 11.813 38.016 -25.193 1.00 81.88 378 GLN A N 1
ATOM 3087 C CA . GLN A 1 378 ? 10.558 37.462 -25.714 1.00 81.88 378 GLN A CA 1
ATOM 3088 C C . GLN A 1 378 ? 9.370 37.686 -24.765 1.00 81.88 378 GLN A C 1
ATOM 3090 O O . GLN A 1 378 ? 8.253 37.930 -25.220 1.00 81.88 378 GLN A O 1
ATOM 3095 N N . ALA A 1 379 ? 9.612 37.697 -23.451 1.00 80.31 379 ALA A N 1
ATOM 3096 C CA . ALA A 1 379 ? 8.607 38.027 -22.443 1.00 80.31 379 ALA A CA 1
ATOM 3097 C C . ALA A 1 379 ? 8.233 39.525 -22.392 1.00 80.31 379 ALA A C 1
ATOM 3099 O O . ALA A 1 379 ? 7.399 39.926 -21.575 1.00 80.31 379 ALA A O 1
ATOM 3100 N N . GLY A 1 380 ? 8.829 40.365 -23.249 1.00 81.06 380 GLY A N 1
ATOM 3101 C CA . GLY A 1 380 ? 8.545 41.799 -23.338 1.00 81.06 380 GLY A CA 1
ATOM 3102 C C . GLY A 1 380 ? 9.265 42.652 -22.289 1.00 81.06 380 GLY A C 1
ATOM 3103 O O . GLY A 1 380 ? 8.929 43.824 -22.116 1.00 81.06 380 GLY A O 1
ATOM 3104 N N . ILE A 1 381 ? 10.264 42.099 -21.592 1.00 79.50 381 ILE A N 1
ATOM 3105 C CA . ILE A 1 381 ? 11.044 42.784 -20.551 1.00 79.50 381 ILE A CA 1
ATOM 3106 C C . ILE A 1 381 ? 12.268 43.449 -21.202 1.00 79.50 381 ILE A C 1
ATOM 3108 O O . ILE A 1 381 ? 13.412 43.014 -21.064 1.00 79.50 381 ILE A O 1
ATOM 3112 N N . THR A 1 382 ? 12.028 44.512 -21.970 1.00 77.94 382 THR A N 1
ATOM 3113 C CA . THR A 1 382 ? 13.089 45.225 -22.706 1.00 77.94 382 THR A CA 1
ATOM 3114 C C . THR A 1 382 ? 13.486 46.557 -22.071 1.00 77.94 382 THR A C 1
ATOM 3116 O O . THR A 1 382 ? 14.609 47.018 -22.285 1.00 77.94 382 THR A O 1
ATOM 3119 N N . THR A 1 383 ? 12.622 47.160 -21.248 1.00 85.00 383 THR A N 1
ATOM 3120 C CA . THR A 1 383 ? 12.916 48.427 -20.564 1.00 85.00 383 THR A CA 1
ATOM 3121 C C . THR A 1 383 ? 13.859 48.225 -19.369 1.00 85.00 383 THR A C 1
ATOM 3123 O O . THR A 1 383 ? 13.769 47.206 -18.679 1.00 85.00 383 THR A O 1
ATOM 3126 N N . PRO A 1 384 ? 14.760 49.188 -19.084 1.00 80.88 384 PRO A N 1
ATOM 3127 C CA . PRO A 1 384 ? 15.714 49.078 -17.976 1.00 80.88 384 PRO A CA 1
ATOM 3128 C C . PRO A 1 384 ? 15.013 48.946 -16.614 1.00 80.88 384 PRO A C 1
ATOM 3130 O O . PRO A 1 384 ? 15.425 48.138 -15.792 1.00 80.88 384 PRO A O 1
ATOM 3133 N N . GLU A 1 385 ? 13.887 49.634 -16.422 1.00 80.88 385 GLU A N 1
ATOM 3134 C CA . GLU A 1 385 ? 13.088 49.576 -15.189 1.00 80.88 385 GLU A CA 1
ATOM 3135 C C . GLU A 1 385 ? 12.500 48.180 -14.921 1.00 80.88 385 GLU A C 1
ATOM 3137 O O . GLU A 1 385 ? 12.515 47.704 -13.786 1.00 80.88 385 GLU A O 1
ATOM 3142 N N . LEU A 1 386 ? 12.007 47.490 -15.960 1.00 81.62 386 LEU A N 1
ATOM 3143 C CA . LEU A 1 386 ? 11.479 46.130 -15.818 1.00 81.62 386 LEU A CA 1
ATOM 3144 C C . LEU A 1 386 ? 12.601 45.109 -15.583 1.00 81.62 386 LEU A C 1
ATOM 3146 O O . LEU A 1 386 ? 12.392 44.130 -14.868 1.00 81.62 386 LEU A O 1
ATOM 3150 N N . LYS A 1 387 ? 13.797 45.340 -16.143 1.00 81.75 387 LYS A N 1
ATOM 3151 C CA . LYS A 1 387 ? 14.980 44.510 -15.866 1.00 81.75 387 LYS A CA 1
ATOM 3152 C C . LYS A 1 387 ? 15.435 44.653 -14.411 1.00 81.75 387 LYS A C 1
ATOM 3154 O O . LYS A 1 387 ? 15.717 43.641 -13.774 1.00 81.75 387 LYS A O 1
ATOM 3159 N N . ASP A 1 388 ? 15.427 45.867 -13.862 1.00 85.38 388 ASP A N 1
ATOM 3160 C CA . ASP A 1 388 ? 15.759 46.108 -12.451 1.00 85.38 388 ASP A CA 1
ATOM 3161 C C . ASP A 1 388 ? 14.738 45.454 -11.501 1.00 85.38 388 ASP A C 1
ATOM 3163 O O . ASP A 1 388 ? 15.115 44.841 -10.498 1.00 85.38 388 ASP A O 1
ATOM 3167 N N . GLN A 1 389 ? 13.444 45.503 -11.842 1.00 84.88 389 GLN A N 1
ATOM 3168 C CA . GLN A 1 389 ? 12.393 44.800 -11.093 1.00 84.88 389 GLN A CA 1
ATOM 3169 C C . GLN A 1 389 ? 12.554 43.276 -11.151 1.00 84.88 389 GLN A C 1
ATOM 3171 O O . GLN A 1 389 ? 12.462 42.615 -10.117 1.00 84.88 389 GLN A O 1
ATOM 3176 N N . LEU A 1 390 ? 12.857 42.716 -12.327 1.00 86.19 390 LEU A N 1
ATOM 3177 C CA . LEU A 1 390 ? 13.117 41.283 -12.482 1.00 86.19 390 LEU A CA 1
ATOM 3178 C C . LEU A 1 390 ? 14.322 40.842 -11.639 1.00 86.19 390 LEU A C 1
ATOM 3180 O O . LEU A 1 390 ? 14.255 39.826 -10.954 1.00 86.19 390 LEU A O 1
ATOM 3184 N N . MET A 1 391 ? 15.408 41.621 -11.634 1.00 86.38 391 MET A N 1
ATOM 3185 C CA . MET A 1 391 ? 16.580 41.334 -10.801 1.00 86.38 391 MET A CA 1
ATOM 3186 C C . MET A 1 391 ? 16.258 41.380 -9.304 1.00 86.38 391 MET A C 1
ATOM 3188 O O . MET A 1 391 ? 16.779 40.568 -8.539 1.00 86.38 391 MET A O 1
ATOM 3192 N N . SER A 1 392 ? 15.375 42.286 -8.877 1.00 86.62 392 SER A N 1
ATOM 3193 C CA . SER A 1 392 ? 14.875 42.329 -7.498 1.00 86.62 392 SER A CA 1
ATOM 3194 C C . SER A 1 392 ? 14.086 41.063 -7.125 1.00 86.62 392 SER A C 1
ATOM 3196 O O . SER A 1 392 ? 14.316 40.484 -6.059 1.00 86.62 392 SER A O 1
ATOM 3198 N N . GLU A 1 393 ? 13.218 40.569 -8.018 1.00 87.56 393 GLU A N 1
ATOM 3199 C CA . GLU A 1 393 ? 12.508 39.293 -7.828 1.00 87.56 393 GLU A CA 1
ATOM 3200 C C . GLU A 1 393 ? 13.480 38.106 -7.750 1.00 87.56 393 GLU A C 1
ATOM 3202 O O . GLU A 1 393 ? 13.372 37.276 -6.846 1.00 87.56 393 GLU A O 1
ATOM 3207 N N . VAL A 1 394 ? 14.470 38.050 -8.650 1.00 86.44 394 VAL A N 1
ATOM 3208 C CA . VAL A 1 394 ? 15.501 36.998 -8.662 1.00 86.44 394 VAL A CA 1
ATOM 3209 C C . VAL A 1 394 ? 16.301 37.002 -7.360 1.00 86.44 394 VAL A C 1
ATOM 3211 O O . VAL A 1 394 ? 16.481 35.950 -6.750 1.00 86.44 394 VAL A O 1
ATOM 3214 N N . ASN A 1 395 ? 16.739 38.171 -6.887 1.00 89.44 395 ASN A N 1
ATOM 3215 C CA . ASN A 1 395 ? 17.466 38.293 -5.623 1.00 89.44 395 ASN A CA 1
ATOM 3216 C C . ASN A 1 395 ? 16.612 37.854 -4.427 1.00 89.44 395 ASN A C 1
ATOM 3218 O O . ASN A 1 395 ? 17.106 37.136 -3.558 1.00 89.44 395 ASN A O 1
ATOM 3222 N N . SER A 1 396 ? 15.326 38.215 -4.416 1.00 85.69 396 SER A N 1
ATOM 3223 C CA . SER A 1 396 ? 14.379 37.804 -3.372 1.00 85.69 396 SER A CA 1
ATOM 3224 C C . SER A 1 396 ? 14.193 36.283 -3.346 1.00 85.69 396 SER A C 1
ATOM 3226 O O . SER A 1 396 ? 14.176 35.665 -2.280 1.00 85.69 396 SER A O 1
ATOM 3228 N N . LEU A 1 397 ? 14.121 35.651 -4.523 1.00 86.12 397 LEU A N 1
ATOM 3229 C CA . LEU A 1 397 ? 14.043 34.198 -4.656 1.00 86.12 397 LEU A CA 1
ATOM 3230 C C . LEU A 1 397 ? 15.347 33.509 -4.221 1.00 86.12 397 LEU A C 1
ATOM 3232 O O . LEU A 1 397 ? 15.305 32.498 -3.516 1.00 86.12 397 LEU A O 1
ATOM 3236 N N . CYS A 1 398 ? 16.503 34.061 -4.592 1.00 85.25 398 CYS A N 1
ATOM 3237 C CA . CYS A 1 398 ? 17.812 33.583 -4.148 1.00 85.25 398 CYS A CA 1
ATOM 3238 C C . CYS A 1 398 ? 17.946 33.648 -2.623 1.00 85.25 398 CYS A C 1
ATOM 3240 O O . CYS A 1 398 ? 18.387 32.677 -2.008 1.00 85.25 398 CYS A O 1
ATOM 3242 N N . GLU A 1 399 ? 17.527 34.752 -2.000 1.00 86.00 399 GLU A N 1
ATOM 3243 C CA . GLU A 1 399 ? 17.544 34.913 -0.546 1.00 86.00 399 GLU A CA 1
ATOM 3244 C C . GLU A 1 399 ? 16.604 33.912 0.140 1.00 86.00 399 GLU A C 1
ATOM 3246 O O . GLU A 1 399 ? 16.991 33.263 1.115 1.00 86.00 399 GLU A O 1
ATOM 3251 N N . TYR A 1 400 ? 15.400 33.717 -0.403 1.00 82.56 400 TYR A N 1
ATOM 3252 C CA . TYR A 1 400 ? 14.454 32.711 0.075 1.00 82.56 400 TYR A CA 1
ATOM 3253 C C . TYR A 1 400 ? 15.048 31.293 0.028 1.00 82.56 400 TYR A C 1
ATOM 3255 O O . TYR A 1 400 ? 15.059 30.584 1.038 1.00 82.56 400 TYR A O 1
ATOM 3263 N N . ARG A 1 401 ? 15.616 30.883 -1.115 1.00 81.44 401 ARG A N 1
ATOM 3264 C CA . ARG A 1 401 ? 16.247 29.561 -1.278 1.00 81.44 401 ARG A CA 1
ATOM 3265 C C . ARG A 1 401 ? 17.488 29.401 -0.403 1.00 81.44 401 ARG A C 1
ATOM 3267 O O . ARG A 1 401 ? 17.707 28.323 0.150 1.00 81.44 401 ARG A O 1
ATOM 3274 N N . TYR A 1 402 ? 18.277 30.460 -0.232 1.00 81.88 402 TYR A N 1
ATOM 3275 C CA . TYR A 1 402 ? 19.422 30.467 0.675 1.00 81.88 402 TYR A CA 1
ATOM 3276 C C . TYR A 1 402 ? 18.983 30.228 2.123 1.00 81.88 402 TYR A C 1
ATOM 3278 O O . TYR A 1 402 ? 19.526 29.340 2.779 1.00 81.88 402 TYR A O 1
ATOM 3286 N N . LYS A 1 403 ? 17.953 30.941 2.597 1.00 80.88 403 LYS A N 1
ATOM 3287 C CA . LYS A 1 403 ? 17.375 30.742 3.936 1.00 80.88 403 LYS A CA 1
ATOM 3288 C C . LYS A 1 403 ? 16.841 29.322 4.118 1.00 80.88 403 LYS A C 1
ATOM 3290 O O . LYS A 1 403 ? 17.155 28.688 5.120 1.00 80.88 403 LYS A O 1
ATOM 3295 N N . GLN A 1 404 ? 16.140 28.769 3.125 1.00 74.00 404 GLN A N 1
ATOM 3296 C CA . GLN A 1 404 ? 15.700 27.367 3.157 1.00 74.00 404 GLN A CA 1
ATOM 3297 C C . GLN A 1 404 ? 16.873 26.383 3.253 1.00 74.00 404 GLN A C 1
ATOM 3299 O O . GLN A 1 404 ? 16.828 25.438 4.042 1.00 74.00 404 GLN A O 1
ATOM 3304 N N . LYS A 1 405 ? 17.935 26.591 2.466 1.00 76.94 405 LYS A N 1
ATOM 3305 C CA . LYS A 1 405 ? 19.128 25.736 2.494 1.00 76.94 405 LYS A CA 1
ATOM 3306 C C . LYS A 1 405 ? 19.853 25.830 3.836 1.00 76.94 405 LYS A C 1
ATOM 3308 O O . LYS A 1 405 ? 20.275 24.803 4.360 1.00 76.94 405 LYS A O 1
ATOM 3313 N N . MET A 1 406 ? 19.969 27.031 4.400 1.00 74.69 406 MET A N 1
ATOM 3314 C CA . MET A 1 406 ? 20.548 27.247 5.727 1.00 74.69 406 MET A CA 1
ATOM 3315 C C . MET A 1 406 ? 19.707 26.596 6.820 1.00 74.69 406 MET A C 1
ATOM 3317 O O . MET A 1 406 ? 20.264 25.883 7.642 1.00 74.69 406 MET A O 1
ATOM 3321 N N . TYR A 1 407 ? 18.381 26.726 6.777 1.00 74.38 407 TYR A N 1
ATOM 3322 C CA . TYR A 1 407 ? 17.487 26.042 7.710 1.00 74.38 407 TYR A CA 1
ATOM 3323 C C . TYR A 1 407 ? 17.657 24.514 7.654 1.00 74.38 407 TYR A C 1
ATOM 3325 O O . TYR A 1 407 ? 17.831 23.867 8.687 1.00 74.38 407 TYR A O 1
ATOM 3333 N N . ARG A 1 408 ? 17.699 23.925 6.448 1.00 70.56 408 ARG A N 1
ATOM 3334 C CA . ARG A 1 408 ? 17.974 22.486 6.266 1.00 70.56 408 ARG A CA 1
ATOM 3335 C C . ARG A 1 408 ? 19.344 22.097 6.822 1.00 70.56 408 ARG A C 1
ATOM 3337 O O . ARG A 1 408 ? 19.455 21.092 7.517 1.00 70.56 408 ARG A O 1
ATOM 3344 N N . PHE A 1 409 ? 20.372 22.897 6.543 1.00 70.44 409 PHE A N 1
ATOM 3345 C CA . PHE A 1 409 ? 21.725 22.671 7.043 1.00 70.44 409 PHE A CA 1
ATOM 3346 C C . PHE A 1 409 ? 21.798 22.763 8.571 1.00 70.44 409 PHE A C 1
ATOM 3348 O O . PHE A 1 409 ? 22.422 21.919 9.202 1.00 70.44 409 PHE A O 1
ATOM 3355 N N . GLU A 1 410 ? 21.139 23.744 9.185 1.00 72.50 410 GLU A N 1
ATOM 3356 C CA . GLU A 1 410 ? 21.077 23.889 10.637 1.00 72.50 410 GLU A CA 1
ATOM 3357 C C . GLU A 1 410 ? 20.310 22.746 11.291 1.00 72.50 410 GLU A C 1
ATOM 3359 O O . GLU A 1 410 ? 20.745 22.250 12.326 1.00 72.50 410 GLU A O 1
ATOM 3364 N N . ARG A 1 411 ? 19.216 22.278 10.681 1.00 73.00 411 ARG A N 1
ATOM 3365 C CA . ARG A 1 411 ? 18.480 21.100 11.149 1.00 73.00 411 ARG A CA 1
ATOM 3366 C C . ARG A 1 411 ? 19.332 19.835 11.043 1.00 73.00 411 ARG A C 1
ATOM 3368 O O . ARG A 1 411 ? 19.427 19.097 12.018 1.00 73.00 411 ARG A O 1
ATOM 3375 N N . ALA A 1 412 ? 20.012 19.623 9.917 1.00 67.06 412 ALA A N 1
ATOM 3376 C CA . ALA A 1 412 ? 20.939 18.505 9.740 1.00 67.06 412 ALA A CA 1
ATOM 3377 C C . ALA A 1 412 ? 22.108 18.574 10.738 1.00 67.06 412 ALA A C 1
ATOM 3379 O O . ALA A 1 412 ? 22.435 17.584 11.383 1.00 67.06 412 ALA A O 1
ATOM 3380 N N . LYS A 1 413 ? 22.694 19.759 10.941 1.00 68.69 413 LYS A N 1
ATOM 3381 C CA . LYS A 1 413 ? 23.770 19.990 11.912 1.00 68.69 413 LYS A CA 1
ATOM 3382 C C . LYS A 1 413 ? 23.302 19.771 13.348 1.00 68.69 413 LYS A C 1
ATOM 3384 O O . LYS A 1 413 ? 24.026 19.144 14.112 1.00 68.69 413 LYS A O 1
ATOM 3389 N N . LYS A 1 414 ? 22.117 20.266 13.723 1.00 68.31 414 LYS A N 1
ATOM 3390 C CA . LYS A 1 414 ? 21.509 20.011 15.037 1.00 68.31 414 LYS A CA 1
ATOM 3391 C C . LYS A 1 414 ? 21.258 18.520 15.230 1.00 68.31 414 LYS A C 1
ATOM 3393 O O . LYS A 1 414 ? 21.592 18.030 16.296 1.00 68.31 414 LYS A O 1
ATOM 3398 N N . LYS A 1 415 ? 20.771 17.802 14.210 1.00 60.66 415 LYS A N 1
ATOM 3399 C CA . LYS A 1 415 ? 20.584 16.342 14.253 1.00 60.66 415 LYS A CA 1
ATOM 3400 C C . LYS A 1 415 ? 21.911 15.607 14.465 1.00 60.66 415 LYS A C 1
ATOM 3402 O O . LYS A 1 415 ? 22.017 14.843 15.405 1.00 60.66 415 LYS A O 1
ATOM 3407 N N . ILE A 1 416 ? 22.962 15.951 13.718 1.00 60.06 416 ILE A N 1
ATOM 3408 C CA . ILE A 1 416 ? 24.309 15.373 13.898 1.00 60.06 416 ILE A CA 1
ATOM 3409 C C . ILE A 1 416 ? 24.907 15.724 15.274 1.00 60.06 416 ILE A C 1
ATOM 3411 O O . ILE A 1 416 ? 25.602 14.917 15.884 1.00 60.06 416 ILE A O 1
ATOM 3415 N N . MET A 1 417 ? 24.669 16.939 15.777 1.00 56.94 417 MET A N 1
ATOM 3416 C CA . MET A 1 417 ? 25.119 17.355 17.111 1.00 56.94 417 MET A CA 1
ATOM 3417 C C . MET A 1 417 ? 24.325 16.682 18.236 1.00 56.94 417 MET A C 1
ATOM 3419 O O . MET A 1 417 ? 24.904 16.426 19.287 1.00 56.94 417 MET A O 1
ATOM 3423 N N . LEU A 1 418 ? 23.037 16.396 18.024 1.00 52.50 418 LEU A N 1
ATOM 3424 C CA . LEU A 1 418 ? 22.193 15.608 18.923 1.00 52.50 418 LEU A CA 1
ATOM 3425 C C . LEU A 1 418 ? 22.623 14.135 18.907 1.00 52.50 418 LEU A C 1
ATOM 3427 O O . LEU A 1 418 ? 22.823 13.588 19.982 1.00 52.50 418 LEU A O 1
ATOM 3431 N N . ASP A 1 419 ? 22.903 13.554 17.738 1.00 47.72 419 ASP A N 1
ATOM 3432 C CA . ASP A 1 419 ? 23.436 12.188 17.594 1.00 47.72 419 ASP A CA 1
ATOM 3433 C C . ASP A 1 419 ? 24.811 12.020 18.267 1.00 47.72 419 ASP A C 1
ATOM 3435 O O . ASP A 1 419 ? 25.120 10.961 18.801 1.00 47.72 419 ASP A O 1
ATOM 3439 N N . ASN A 1 420 ? 25.646 13.068 18.289 1.00 44.44 420 ASN A N 1
ATOM 3440 C CA . ASN A 1 420 ? 26.947 13.028 18.972 1.00 44.44 420 ASN A CA 1
ATOM 3441 C C . ASN A 1 420 ? 26.878 13.298 20.488 1.00 44.44 420 ASN A C 1
ATOM 3443 O O . ASN A 1 420 ? 27.842 12.979 21.184 1.00 44.44 420 ASN A O 1
ATOM 3447 N N . ASN A 1 421 ? 25.805 13.913 21.005 1.00 42.81 421 ASN A N 1
ATOM 3448 C CA . ASN A 1 421 ? 25.682 14.267 22.430 1.00 42.81 421 ASN A CA 1
ATOM 3449 C C . ASN A 1 421 ? 24.641 13.436 23.201 1.00 42.81 421 ASN A C 1
ATOM 3451 O O . ASN A 1 421 ? 24.742 13.370 24.426 1.00 42.81 421 ASN A O 1
ATOM 3455 N N . ASN A 1 422 ? 23.676 12.798 22.534 1.00 38.25 422 ASN A N 1
ATOM 3456 C CA . ASN A 1 422 ? 22.633 11.991 23.164 1.00 38.25 422 ASN A CA 1
ATOM 3457 C C . ASN A 1 422 ? 22.791 10.513 22.790 1.00 38.25 422 ASN A C 1
ATOM 3459 O O . ASN A 1 422 ? 22.294 10.060 21.768 1.00 38.25 422 ASN A O 1
ATOM 3463 N N . ASN A 1 423 ? 23.390 9.742 23.696 1.00 42.12 423 ASN A N 1
ATOM 3464 C CA . ASN A 1 423 ? 23.278 8.281 23.734 1.00 42.12 423 ASN A CA 1
ATOM 3465 C C . ASN A 1 423 ? 21.908 7.826 24.305 1.00 42.12 423 ASN A C 1
ATOM 3467 O O . ASN A 1 423 ? 21.859 6.908 25.122 1.00 42.12 423 ASN A O 1
ATOM 3471 N N . SER A 1 424 ? 20.797 8.483 23.946 1.00 36.09 424 SER A N 1
ATOM 3472 C CA . SER A 1 424 ? 19.457 8.017 24.341 1.00 36.09 424 SER A CA 1
ATOM 3473 C C . SER A 1 424 ? 18.303 8.670 23.578 1.00 36.09 424 SER A C 1
ATOM 3475 O O . SER A 1 424 ? 18.197 9.900 23.537 1.00 36.09 424 SER A O 1
ATOM 3477 N N . ASP A 1 425 ? 17.379 7.801 23.160 1.00 38.44 425 ASP A N 1
ATOM 3478 C CA . ASP A 1 425 ? 15.925 7.986 23.171 1.00 38.44 425 ASP A CA 1
ATOM 3479 C C . ASP A 1 425 ? 15.320 8.992 22.180 1.00 38.44 425 ASP A C 1
ATOM 3481 O O . ASP A 1 425 ? 14.732 10.011 22.542 1.00 38.44 425 ASP A O 1
ATOM 3485 N N . SER A 1 426 ? 15.336 8.625 20.900 1.00 30.88 426 SER A N 1
ATOM 3486 C CA . SER A 1 426 ? 14.169 8.837 20.033 1.00 30.88 426 SER A CA 1
ATOM 3487 C C . SER A 1 426 ? 14.177 7.809 18.905 1.00 30.88 426 SER A C 1
ATOM 3489 O O . SER A 1 426 ? 15.199 7.580 18.266 1.00 30.88 426 SER A O 1
ATOM 3491 N N . ALA A 1 427 ? 13.039 7.141 18.709 1.00 31.06 427 ALA A N 1
ATOM 3492 C CA . ALA A 1 427 ? 12.875 6.086 17.718 1.00 31.06 427 ALA A CA 1
ATOM 3493 C C . ALA A 1 427 ? 13.304 6.576 16.318 1.00 31.06 427 ALA A C 1
ATOM 3495 O O . ALA A 1 427 ? 12.753 7.570 15.839 1.00 31.06 427 ALA A O 1
ATOM 3496 N N . PRO A 1 428 ? 14.223 5.877 15.629 1.00 38.81 428 PRO A N 1
ATOM 3497 C CA . PRO A 1 428 ? 14.609 6.226 14.270 1.00 38.81 428 PRO A CA 1
ATOM 3498 C C . PRO A 1 428 ? 13.436 6.040 13.296 1.00 38.81 428 PRO A C 1
ATOM 3500 O O . PRO A 1 428 ? 13.200 4.958 12.757 1.00 38.81 428 PRO A O 1
ATOM 3503 N N . GLN A 1 429 ? 12.738 7.131 12.987 1.00 35.81 429 GLN A N 1
ATOM 3504 C CA . GLN A 1 429 ? 11.945 7.326 11.760 1.00 35.81 429 GLN A CA 1
ATOM 3505 C C . GLN A 1 429 ? 12.847 7.411 10.498 1.00 35.81 429 GLN A C 1
ATOM 3507 O O . GLN A 1 429 ? 12.437 7.865 9.433 1.00 35.81 429 GLN A O 1
ATOM 3512 N N . ASP A 1 430 ? 14.092 6.940 10.597 1.00 42.41 430 ASP A N 1
ATOM 3513 C CA . ASP A 1 430 ? 15.226 7.385 9.787 1.00 42.41 430 ASP A CA 1
ATOM 3514 C C . ASP A 1 430 ? 15.403 6.675 8.442 1.00 42.41 430 ASP A C 1
ATOM 3516 O O . ASP A 1 430 ? 16.255 7.079 7.655 1.00 42.41 430 ASP A O 1
ATOM 3520 N N . LEU A 1 431 ? 14.600 5.657 8.125 1.00 38.91 431 LEU A N 1
ATOM 3521 C CA . LEU A 1 431 ? 14.668 5.008 6.808 1.00 38.91 431 LEU A CA 1
ATOM 3522 C C . LEU A 1 431 ? 13.834 5.726 5.734 1.00 38.91 431 LEU A C 1
ATOM 3524 O O . LEU A 1 431 ? 14.199 5.654 4.567 1.00 38.91 431 LEU A O 1
ATOM 3528 N N . GLU A 1 432 ? 12.771 6.452 6.095 1.00 35.22 432 GLU A N 1
ATOM 3529 C CA . GLU A 1 432 ? 11.958 7.233 5.138 1.00 35.22 432 GLU A CA 1
ATOM 3530 C C . GLU A 1 432 ? 12.487 8.667 4.959 1.00 35.22 432 GLU A C 1
ATOM 3532 O O . GLU A 1 432 ? 12.542 9.190 3.842 1.00 35.22 432 GLU A O 1
ATOM 3537 N N . ASP A 1 433 ? 12.961 9.288 6.043 1.00 38.12 433 ASP A N 1
ATOM 3538 C CA . ASP A 1 433 ? 13.427 10.679 6.021 1.00 38.12 433 ASP A CA 1
ATOM 3539 C C . ASP A 1 433 ? 14.807 10.852 5.367 1.00 38.12 433 ASP A C 1
ATOM 3541 O O . ASP A 1 433 ? 15.079 11.897 4.766 1.00 38.12 433 ASP A O 1
ATOM 3545 N N . TYR A 1 434 ? 15.677 9.835 5.428 1.00 37.28 434 TYR A N 1
ATOM 3546 C CA . TYR A 1 434 ? 17.001 9.899 4.799 1.00 37.28 434 TYR A CA 1
ATOM 3547 C C . TYR A 1 434 ? 16.892 9.990 3.266 1.00 37.28 434 TYR A C 1
ATOM 3549 O O . TYR A 1 434 ? 17.524 10.860 2.664 1.00 37.28 434 TYR A O 1
ATOM 3557 N N . TYR A 1 435 ? 15.987 9.219 2.647 1.00 37.28 435 TYR A N 1
ATOM 3558 C CA . TYR A 1 435 ? 15.708 9.294 1.204 1.00 37.28 435 TYR A CA 1
ATOM 3559 C C . TYR A 1 435 ? 15.021 10.605 0.786 1.00 37.28 435 TYR A C 1
ATOM 3561 O O . TYR A 1 435 ? 15.319 11.141 -0.280 1.00 37.28 435 TYR A O 1
ATOM 3569 N N . SER A 1 436 ? 14.160 11.183 1.635 1.00 36.19 436 SER A N 1
ATOM 3570 C CA . SER A 1 436 ? 13.514 12.475 1.335 1.00 36.19 436 SER A CA 1
ATOM 3571 C C . SER A 1 436 ? 14.485 13.660 1.342 1.00 36.19 436 SER A C 1
ATOM 3573 O O . SER A 1 436 ? 14.236 14.673 0.683 1.00 36.19 436 SER A O 1
ATOM 3575 N N . SER A 1 437 ? 15.588 13.560 2.089 1.00 36.59 437 SER A N 1
ATOM 3576 C CA . SER A 1 437 ? 16.495 14.688 2.317 1.00 36.59 437 SER A CA 1
ATOM 3577 C C . SER A 1 437 ? 17.497 14.950 1.187 1.00 36.59 437 SER A C 1
ATOM 3579 O O . SER A 1 437 ? 17.888 16.106 0.999 1.00 36.59 437 SER A O 1
ATOM 3581 N N . GLU A 1 438 ? 17.862 13.930 0.402 1.00 35.78 438 GLU A N 1
ATOM 3582 C CA . GLU A 1 438 ? 18.821 14.085 -0.701 1.00 35.78 438 GLU A CA 1
ATOM 3583 C C . GLU A 1 438 ? 18.166 14.273 -2.081 1.00 35.78 438 GLU A C 1
ATOM 3585 O O . GLU A 1 438 ? 18.776 14.918 -2.932 1.00 35.78 438 GLU A O 1
ATOM 3590 N N . GLU A 1 439 ? 16.930 13.803 -2.310 1.00 33.34 439 GLU A N 1
ATOM 3591 C CA . GLU A 1 439 ? 16.364 13.737 -3.676 1.00 33.34 439 GLU A CA 1
ATOM 3592 C C . GLU A 1 439 ? 15.049 14.504 -3.929 1.00 33.34 439 GLU A C 1
ATOM 3594 O O . GLU A 1 439 ? 14.676 14.672 -5.090 1.00 33.34 439 GLU A O 1
ATOM 3599 N N . SER A 1 440 ? 14.362 15.077 -2.927 1.00 31.58 440 SER A N 1
ATOM 3600 C CA . SER A 1 440 ? 13.138 15.855 -3.211 1.00 31.58 440 SER A CA 1
ATOM 3601 C C . SER A 1 440 ? 13.428 17.335 -3.502 1.00 31.58 440 SER A C 1
ATOM 3603 O O . SER A 1 440 ? 13.451 18.201 -2.619 1.00 31.58 440 SER A O 1
ATOM 3605 N N . SER A 1 441 ? 13.615 17.638 -4.786 1.00 36.62 441 SER A N 1
ATOM 3606 C CA . SER A 1 441 ? 13.478 18.986 -5.358 1.00 36.62 441 SER A CA 1
ATOM 3607 C C . SER A 1 441 ? 12.013 19.377 -5.614 1.00 36.62 441 SER A C 1
ATOM 3609 O O . SER A 1 441 ? 11.747 20.481 -6.091 1.00 36.62 441 SER A O 1
ATOM 3611 N N . SER A 1 442 ? 11.055 18.499 -5.295 1.00 32.03 442 SER A N 1
ATOM 3612 C CA . SER A 1 442 ? 9.641 18.700 -5.610 1.00 32.03 442 SER A CA 1
ATOM 3613 C C . SER A 1 442 ? 8.918 19.541 -4.549 1.00 32.03 442 SER A C 1
ATOM 3615 O O . SER A 1 442 ? 9.000 19.285 -3.349 1.00 32.03 442 SER A O 1
ATOM 3617 N N . GLU A 1 443 ? 8.179 20.561 -4.998 1.00 37.66 443 GLU A N 1
ATOM 3618 C CA . GLU A 1 443 ? 7.375 21.453 -4.145 1.00 37.66 443 GLU A CA 1
ATOM 3619 C C . GLU A 1 443 ? 6.287 20.710 -3.346 1.00 37.66 443 GLU A C 1
ATOM 3621 O O . GLU A 1 443 ? 5.828 21.201 -2.318 1.00 37.66 443 GLU A O 1
ATOM 3626 N N . SER A 1 444 ? 5.911 19.499 -3.769 1.00 29.56 444 SER A N 1
ATOM 3627 C CA . SER A 1 444 ? 4.804 18.727 -3.194 1.00 29.56 444 SER A CA 1
ATOM 3628 C C . SER A 1 444 ? 5.073 18.185 -1.786 1.00 29.56 444 SER A C 1
ATOM 3630 O O . SER A 1 444 ? 4.120 17.988 -1.035 1.00 29.56 444 SER A O 1
ATOM 3632 N N . SER A 1 445 ? 6.330 17.955 -1.392 1.00 31.73 445 SER A N 1
ATOM 3633 C CA . SER A 1 445 ? 6.659 17.485 -0.034 1.00 31.73 445 SER A CA 1
ATOM 3634 C C . SER A 1 445 ? 6.750 18.624 0.990 1.00 31.73 445 SER A C 1
ATOM 3636 O O . SER A 1 445 ? 7.076 18.387 2.151 1.00 31.73 445 SER A O 1
ATOM 3638 N N . LEU A 1 446 ? 6.498 19.873 0.575 1.00 37.22 446 LEU A N 1
ATOM 3639 C CA . LEU A 1 446 ? 6.535 21.028 1.471 1.00 37.22 446 LEU A CA 1
ATOM 3640 C C . LEU A 1 446 ? 5.274 21.160 2.321 1.00 37.22 446 LEU A C 1
ATOM 3642 O O . LEU A 1 446 ? 5.374 21.758 3.380 1.00 37.22 446 LEU A O 1
ATOM 3646 N N . ILE A 1 447 ? 4.126 20.613 1.906 1.00 34.31 447 ILE A N 1
ATOM 3647 C CA . ILE A 1 447 ? 2.837 20.872 2.573 1.00 34.31 447 ILE A CA 1
ATOM 3648 C C . ILE A 1 447 ? 2.605 19.928 3.764 1.00 34.31 447 ILE A C 1
ATOM 3650 O O . ILE A 1 447 ? 2.073 20.345 4.788 1.00 34.31 447 ILE A O 1
ATOM 3654 N N . THR A 1 448 ? 3.051 18.674 3.690 1.00 32.31 448 THR A N 1
ATOM 3655 C CA . THR A 1 448 ? 2.706 17.647 4.690 1.00 32.31 448 THR A CA 1
ATOM 3656 C C . THR A 1 448 ? 3.495 17.723 5.996 1.00 32.31 448 THR A C 1
ATOM 3658 O O . THR A 1 448 ? 3.010 17.242 7.011 1.00 32.31 448 THR A O 1
ATOM 3661 N N . ASN A 1 449 ? 4.657 18.382 6.014 1.00 35.97 449 ASN A N 1
ATOM 3662 C CA . ASN A 1 449 ? 5.480 18.525 7.225 1.00 35.97 449 ASN A CA 1
ATOM 3663 C C . ASN A 1 449 ? 5.405 19.931 7.864 1.00 35.97 449 ASN A C 1
ATOM 3665 O O . ASN A 1 449 ? 6.216 20.249 8.732 1.00 35.97 449 ASN A O 1
ATOM 3669 N N . MET A 1 450 ? 4.447 20.781 7.457 1.00 35.44 450 MET A N 1
ATOM 3670 C CA . MET A 1 450 ? 4.307 22.165 7.955 1.00 35.44 450 MET A CA 1
ATOM 3671 C C . MET A 1 450 ? 3.609 22.306 9.316 1.00 35.44 450 MET A C 1
ATOM 3673 O O . MET A 1 450 ? 3.488 23.424 9.809 1.00 35.44 450 MET A O 1
ATOM 3677 N N . THR A 1 451 ? 3.135 21.231 9.948 1.00 32.28 451 THR A N 1
ATOM 3678 C CA . THR A 1 451 ? 2.237 21.371 11.109 1.00 32.28 451 THR A CA 1
ATOM 3679 C C . THR A 1 451 ? 2.928 21.481 12.468 1.00 32.28 451 THR A C 1
ATOM 3681 O O . THR A 1 451 ? 2.247 21.806 13.434 1.00 32.28 451 THR A O 1
ATOM 3684 N N . ASN A 1 452 ? 4.246 21.257 12.580 1.00 37.44 452 ASN A N 1
ATOM 3685 C CA . ASN A 1 452 ? 4.884 21.111 13.901 1.00 37.44 452 ASN A CA 1
ATOM 3686 C C . ASN A 1 452 ? 5.916 22.182 14.304 1.00 37.44 452 ASN A C 1
ATOM 3688 O O . ASN A 1 452 ? 6.345 22.154 15.449 1.00 37.44 452 ASN A O 1
ATOM 3692 N N . ASP A 1 453 ? 6.270 23.149 13.450 1.00 40.09 453 ASP A N 1
ATOM 3693 C CA . ASP A 1 453 ? 7.171 24.262 13.818 1.00 40.09 453 ASP A CA 1
ATOM 3694 C C . ASP A 1 453 ? 6.685 25.583 13.190 1.00 40.09 453 ASP A C 1
ATOM 3696 O O . ASP A 1 453 ? 7.172 26.035 12.152 1.00 40.09 453 ASP A O 1
ATOM 3700 N N . SER A 1 454 ? 5.698 26.223 13.818 1.00 37.91 454 SER A N 1
ATOM 3701 C CA . SER A 1 454 ? 5.073 27.463 13.330 1.00 37.91 454 SER A CA 1
ATOM 3702 C C . SER A 1 454 ? 5.943 28.724 13.464 1.00 37.91 454 SER A C 1
ATOM 3704 O O . SER A 1 454 ? 5.531 29.796 13.028 1.00 37.91 454 SER A O 1
ATOM 3706 N N . GLU A 1 455 ? 7.140 28.638 14.053 1.00 45.78 455 GLU A N 1
ATOM 3707 C CA . GLU A 1 455 ? 7.972 29.819 14.345 1.00 45.78 455 GLU A CA 1
ATOM 3708 C C . GLU A 1 455 ? 8.973 30.200 13.237 1.00 45.78 455 GLU A C 1
ATOM 3710 O O . GLU A 1 455 ? 9.520 31.298 13.274 1.00 45.78 455 GLU A O 1
ATOM 3715 N N . ASN A 1 456 ? 9.202 29.358 12.218 1.00 49.44 456 ASN A N 1
ATOM 3716 C CA . ASN A 1 456 ? 10.201 29.622 11.163 1.00 49.44 456 ASN A CA 1
ATOM 3717 C C . ASN A 1 456 ? 9.662 29.420 9.738 1.00 49.44 456 ASN A C 1
ATOM 3719 O O . ASN A 1 456 ? 10.311 28.820 8.878 1.00 49.44 456 ASN A O 1
ATOM 3723 N N . ILE A 1 457 ? 8.470 29.946 9.457 1.00 54.19 457 ILE A N 1
ATOM 3724 C CA . ILE A 1 457 ? 7.935 29.974 8.093 1.00 54.19 457 ILE A CA 1
ATOM 3725 C C . ILE A 1 457 ? 8.491 31.214 7.392 1.00 54.19 457 ILE A C 1
ATOM 3727 O O . ILE A 1 457 ? 8.022 32.332 7.595 1.00 54.19 457 ILE A O 1
ATOM 3731 N N . HIS A 1 458 ? 9.514 31.033 6.555 1.00 60.66 458 HIS A N 1
ATOM 3732 C CA . HIS A 1 458 ? 9.896 32.080 5.612 1.00 60.66 458 HIS A CA 1
ATOM 3733 C C . HIS A 1 458 ? 8.792 32.192 4.547 1.00 60.66 458 HIS A C 1
ATOM 3735 O O . HIS A 1 458 ? 8.551 31.206 3.844 1.00 60.66 458 HIS A O 1
ATOM 3741 N N . PRO A 1 459 ? 8.105 33.341 4.413 1.00 71.50 459 PRO A N 1
ATOM 3742 C CA . PRO A 1 459 ? 7.064 33.504 3.407 1.00 71.50 459 PRO A CA 1
ATOM 3743 C C . PRO A 1 459 ? 7.675 33.442 2.005 1.00 71.50 459 PRO A C 1
ATOM 3745 O O . PRO A 1 459 ? 8.770 33.960 1.767 1.00 71.50 459 PRO A O 1
ATOM 3748 N N . PHE A 1 460 ? 6.974 32.789 1.078 1.00 74.62 460 PHE A N 1
ATOM 3749 C CA . PHE A 1 460 ? 7.381 32.745 -0.323 1.00 74.62 460 PHE A CA 1
ATOM 3750 C C . PHE A 1 460 ? 7.324 34.164 -0.924 1.00 74.62 460 PHE A C 1
ATOM 3752 O O . PHE A 1 460 ? 6.340 34.872 -0.691 1.00 74.62 460 PHE A O 1
ATOM 3759 N N . PRO A 1 461 ? 8.357 34.616 -1.661 1.00 80.25 461 PRO A N 1
ATOM 3760 C CA . PRO A 1 461 ? 8.364 35.955 -2.240 1.00 80.25 461 PRO A CA 1
ATOM 3761 C C . PRO A 1 461 ? 7.277 36.095 -3.312 1.00 80.25 461 PRO A C 1
ATOM 3763 O O . PRO A 1 461 ? 7.014 35.168 -4.074 1.00 80.25 461 PRO A O 1
ATOM 3766 N N . VAL A 1 462 ? 6.656 37.271 -3.406 1.00 79.44 462 VAL A N 1
ATOM 3767 C CA . VAL A 1 462 ? 5.692 37.565 -4.476 1.00 79.44 462 VAL A CA 1
ATOM 3768 C C . VAL A 1 462 ? 6.454 37.743 -5.789 1.00 79.44 462 VAL A C 1
ATOM 3770 O O . VAL A 1 462 ? 7.330 38.600 -5.878 1.00 79.44 462 VAL A O 1
ATOM 3773 N N . LEU A 1 463 ? 6.117 36.940 -6.801 1.00 83.69 463 LEU A N 1
ATOM 3774 C CA . LEU A 1 463 ? 6.740 36.971 -8.128 1.00 83.69 463 LEU A CA 1
ATOM 3775 C C . LEU A 1 463 ? 5.726 37.481 -9.163 1.00 83.69 463 LEU A C 1
ATOM 3777 O O . LEU A 1 463 ? 4.647 36.904 -9.291 1.00 83.69 463 LEU A O 1
ATOM 3781 N N . LEU A 1 464 ? 6.054 38.537 -9.914 1.00 80.19 464 LEU A N 1
ATOM 3782 C CA . LEU A 1 464 ? 5.169 39.149 -10.918 1.00 80.19 464 LEU A CA 1
ATOM 3783 C C . LEU A 1 464 ? 5.736 39.056 -12.340 1.00 80.19 464 LEU A C 1
ATOM 3785 O O . LEU A 1 464 ? 4.968 38.945 -13.302 1.00 80.19 464 LEU A O 1
ATOM 3789 N N . LEU A 1 465 ? 7.060 39.106 -12.489 1.00 81.69 465 LEU A N 1
ATOM 3790 C CA . LEU A 1 465 ? 7.753 39.078 -13.777 1.00 81.69 465 LEU A CA 1
ATOM 3791 C C . LEU A 1 465 ? 8.319 37.695 -14.097 1.00 81.69 465 LEU A C 1
ATOM 3793 O O . LEU A 1 465 ? 8.208 37.262 -15.243 1.00 81.69 465 LEU A O 1
ATOM 3797 N N . ILE A 1 466 ? 8.833 36.958 -13.107 1.00 80.94 466 ILE A N 1
ATOM 3798 C CA . ILE A 1 466 ? 9.345 35.590 -13.313 1.00 80.94 466 ILE A CA 1
ATOM 3799 C C . ILE A 1 466 ? 8.299 34.661 -13.970 1.00 80.94 466 ILE A C 1
ATOM 3801 O O . ILE A 1 466 ? 8.638 34.048 -14.985 1.00 80.94 466 ILE A O 1
ATOM 3805 N N . PRO A 1 467 ? 7.022 34.606 -13.525 1.00 84.88 467 PRO A N 1
ATOM 3806 C CA . PRO A 1 467 ? 6.004 33.754 -14.152 1.00 84.88 467 PRO A CA 1
ATOM 3807 C C . PRO A 1 467 ? 5.690 34.116 -15.610 1.00 84.88 467 PRO A C 1
ATOM 3809 O O . PRO A 1 467 ? 5.168 33.286 -16.349 1.00 84.88 467 PRO A O 1
ATOM 3812 N N . LYS A 1 468 ? 5.998 35.347 -16.043 1.00 82.19 468 LYS A N 1
ATOM 3813 C CA . LYS A 1 468 ? 5.828 35.782 -17.439 1.00 82.19 468 LYS A CA 1
ATOM 3814 C C . LYS A 1 468 ? 6.978 35.327 -18.336 1.00 82.19 468 LYS A C 1
ATOM 3816 O O . LYS A 1 468 ? 6.772 35.171 -19.534 1.00 82.19 468 LYS A O 1
ATOM 3821 N N . VAL A 1 469 ? 8.164 35.104 -17.767 1.00 83.94 469 VAL A N 1
ATOM 3822 C CA . VAL A 1 469 ? 9.350 34.593 -18.476 1.00 83.94 469 VAL A CA 1
ATOM 3823 C C . VAL A 1 469 ? 9.307 33.067 -18.595 1.00 83.94 469 VAL A C 1
ATOM 3825 O O . VAL A 1 469 ? 9.751 32.513 -19.599 1.00 83.94 469 VAL A O 1
ATOM 3828 N N . THR A 1 470 ? 8.729 32.379 -17.604 1.00 84.19 470 THR A N 1
ATOM 3829 C CA . THR A 1 470 ? 8.687 30.909 -17.526 1.00 84.19 470 THR A CA 1
ATOM 3830 C C . THR A 1 470 ? 8.175 30.209 -18.797 1.00 84.19 470 THR A C 1
ATOM 3832 O O . THR A 1 470 ? 8.826 29.252 -19.213 1.00 84.19 470 THR A O 1
ATOM 3835 N N . PRO A 1 471 ? 7.088 30.646 -19.467 1.00 85.81 471 PRO A N 1
ATOM 3836 C CA . PRO A 1 471 ? 6.593 29.975 -20.671 1.00 85.81 471 PRO A CA 1
ATOM 3837 C C . PRO A 1 471 ? 7.594 29.994 -21.834 1.00 85.81 471 PRO A C 1
ATOM 3839 O O . PRO A 1 471 ? 7.760 28.982 -22.509 1.00 85.81 471 PRO A O 1
ATOM 3842 N N . TYR A 1 472 ? 8.296 31.115 -22.030 1.00 85.06 472 TYR A N 1
ATOM 3843 C CA . TYR A 1 472 ? 9.302 31.271 -23.087 1.00 85.06 472 TYR A CA 1
ATOM 3844 C C . TYR A 1 472 ? 10.555 30.452 -22.782 1.00 85.06 472 TYR A C 1
ATOM 3846 O O . TYR A 1 472 ? 11.054 29.737 -23.644 1.00 85.06 472 TYR A O 1
ATOM 3854 N N . PHE A 1 473 ? 10.992 30.452 -21.520 1.00 83.56 473 PHE A N 1
ATOM 3855 C CA . PHE A 1 473 ? 12.075 29.580 -21.071 1.00 83.56 473 PHE A CA 1
ATOM 3856 C C . PHE A 1 473 ? 11.748 28.094 -21.293 1.00 83.56 473 PHE A C 1
ATOM 3858 O O . PHE A 1 473 ? 12.581 27.349 -21.800 1.00 83.56 473 PHE A O 1
ATOM 3865 N N . ILE A 1 474 ? 10.529 27.653 -20.958 1.00 84.06 474 ILE A N 1
ATOM 3866 C CA . ILE A 1 474 ? 10.091 26.269 -21.196 1.00 84.06 474 ILE A CA 1
ATOM 3867 C C . ILE A 1 474 ? 10.076 25.958 -22.696 1.00 84.06 474 ILE A C 1
ATOM 3869 O O . ILE A 1 474 ? 10.477 24.869 -23.098 1.00 84.06 474 ILE A O 1
ATOM 3873 N N . GLN A 1 475 ? 9.652 26.902 -23.535 1.00 83.50 475 GLN A N 1
ATOM 3874 C CA . GLN A 1 475 ? 9.661 26.724 -24.983 1.00 83.50 475 GLN A CA 1
ATOM 3875 C C . GLN A 1 475 ? 11.087 26.568 -25.537 1.00 83.50 475 GLN A C 1
ATOM 3877 O O . GLN A 1 475 ? 11.315 25.682 -26.360 1.00 83.50 475 GLN A O 1
ATOM 3882 N N . ASP A 1 476 ? 12.044 27.358 -25.046 1.00 81.19 476 ASP A N 1
ATOM 3883 C CA . ASP A 1 476 ? 13.464 27.245 -25.404 1.00 81.19 476 ASP A CA 1
ATOM 3884 C C . ASP A 1 476 ? 14.067 25.912 -24.918 1.00 81.19 476 ASP A C 1
ATOM 3886 O O . ASP A 1 476 ? 14.820 25.262 -25.644 1.00 81.19 476 ASP A O 1
ATOM 3890 N N . VAL A 1 477 ? 13.680 25.445 -23.722 1.00 80.12 477 VAL A N 1
ATOM 3891 C CA . VAL A 1 477 ? 14.038 24.111 -23.204 1.00 80.12 477 VAL A CA 1
ATOM 3892 C C . VAL A 1 477 ? 13.500 23.003 -24.114 1.00 80.12 477 VAL A C 1
ATOM 3894 O O . VAL A 1 477 ? 14.249 22.104 -24.490 1.00 80.12 477 VAL A O 1
ATOM 3897 N N . ILE A 1 478 ? 12.219 23.063 -24.492 1.00 81.12 478 ILE A N 1
ATOM 3898 C CA . ILE A 1 478 ? 11.574 22.053 -25.346 1.00 81.12 478 ILE A CA 1
ATOM 3899 C C . ILE A 1 478 ? 12.250 21.976 -26.720 1.00 81.12 478 ILE A C 1
ATOM 3901 O O . ILE A 1 478 ? 12.368 20.888 -27.273 1.00 81.12 478 ILE A O 1
ATOM 3905 N N . GLN A 1 479 ? 12.724 23.101 -27.262 1.00 78.81 479 GLN A N 1
ATOM 3906 C CA . GLN A 1 479 ? 13.443 23.130 -28.541 1.00 78.81 479 GLN A CA 1
ATOM 3907 C C . GLN A 1 479 ? 14.833 22.485 -28.477 1.00 78.81 479 GLN A C 1
ATOM 3909 O O . GLN A 1 479 ? 15.324 22.002 -29.497 1.00 78.81 479 GLN A O 1
ATOM 3914 N N . LEU A 1 480 ? 15.473 22.495 -27.306 1.00 73.25 480 LEU A N 1
ATOM 3915 C CA . LEU A 1 480 ? 16.773 21.858 -27.092 1.00 73.25 480 LEU A CA 1
ATOM 3916 C C . LEU A 1 480 ? 16.654 20.365 -26.803 1.00 73.25 480 LEU A C 1
ATOM 3918 O O . LEU A 1 480 ? 17.573 19.607 -27.115 1.00 73.25 480 LEU A O 1
ATOM 3922 N N . LEU A 1 481 ? 15.539 19.928 -26.214 1.00 68.19 481 LEU A N 1
ATOM 3923 C CA . LEU A 1 481 ? 15.307 18.512 -25.983 1.00 68.19 481 LEU A CA 1
ATOM 3924 C C . LEU A 1 481 ? 15.185 17.790 -27.334 1.00 68.19 481 LEU A C 1
ATOM 3926 O O . LEU A 1 481 ? 14.435 18.238 -28.206 1.00 68.19 481 LEU A O 1
ATOM 3930 N N . PRO A 1 482 ? 15.914 16.677 -27.542 1.00 61.50 482 PRO A N 1
ATOM 3931 C CA . PRO A 1 482 ? 15.737 15.878 -28.743 1.00 61.50 482 PRO A CA 1
ATOM 3932 C C . PRO A 1 482 ? 14.262 15.497 -28.827 1.00 61.50 482 PRO A C 1
ATOM 3934 O O . PRO A 1 482 ? 13.698 15.040 -27.834 1.00 61.50 482 PRO A O 1
ATOM 3937 N N . SER A 1 483 ? 13.634 15.711 -29.987 1.00 53.22 483 SER A N 1
ATOM 3938 C CA . SER A 1 483 ? 12.253 15.298 -30.220 1.00 53.22 483 SER A CA 1
ATOM 3939 C C . SER A 1 483 ? 12.150 13.822 -29.855 1.00 53.22 483 SER A C 1
ATOM 3941 O O . SER A 1 483 ? 12.662 12.973 -30.590 1.00 53.22 483 SER A O 1
ATOM 3943 N N . THR A 1 484 ? 11.558 13.508 -28.706 1.00 44.84 484 THR A N 1
ATOM 3944 C CA . THR A 1 484 ? 11.229 12.133 -28.360 1.00 44.84 484 THR A CA 1
ATOM 3945 C C . THR A 1 484 ? 10.254 11.687 -29.430 1.00 44.84 484 THR A C 1
ATOM 3947 O O . THR A 1 484 ? 9.126 12.178 -29.484 1.00 44.84 484 THR A O 1
ATOM 3950 N N . GLY A 1 485 ? 10.753 10.876 -30.364 1.00 41.47 485 GLY A N 1
ATOM 3951 C CA . GLY A 1 485 ? 9.943 10.260 -31.399 1.00 41.47 485 GLY A CA 1
ATOM 3952 C C . GLY A 1 485 ? 8.762 9.582 -30.724 1.00 41.47 485 GLY A C 1
ATOM 3953 O O . GLY A 1 485 ? 8.963 8.810 -29.788 1.00 41.47 485 GLY A O 1
ATOM 3954 N N . ALA A 1 486 ? 7.566 9.982 -31.148 1.00 33.06 486 ALA A N 1
ATOM 3955 C CA . ALA A 1 486 ? 6.312 9.351 -30.771 1.00 33.06 486 ALA A CA 1
ATOM 3956 C C . ALA A 1 486 ? 6.275 7.880 -31.194 1.00 33.06 486 ALA A C 1
ATOM 3958 O O . ALA A 1 486 ? 6.898 7.558 -32.238 1.00 33.06 486 ALA A O 1
#

Secondary structure (DSSP, 8-state):
-PPPP--HHHHHHHHHHHHHHHHHHHHHHHHHHHHHHHHHHHHHHHHHHHHHSTTHHHHHHHHHHH--SGGGS-HHHHHHHHHHHHHHHHHHHIIIIISTTHHHHHHHHHHHHHH--HHHHHHHHT-S-HHHHHHHHHHHHH--GGGPPPHHHHHHHHHHHHHHHHHHHHHHHHHHHH--HHHHHHHHHHHHSPPPS-----SSHHHHHHHHHH-SSSSSPPPHHHHHHT-TTSHHHHHHHHHHHHHHHHHHHHHHHHHHHHHHHSHHHHHHHHHHHHHTHHHHHHHHTTTTHHHHHHHHHHHHHHHHHHHHSS---HHHHHHHHHHHHHHHHHHHHHHHHSTT-HHHHHHHHHHHHHHHHHHH-SSS---HHHHHHHTT--SHHHHHHHHHHHHHHHHHHHHHHHHHHHHHHHHHHHHHH--S-----HHHHHHHHHH---GGGGSTTTTS-TT--PPPPP-SSHHHHHHHHHHHHHHHS-----

InterPro domains:
  IPR024554 PX domain-containing protein LEC1-like, C-terminal [PF12825] (56-362)
  IPR047168 PX domain-containing protein LEC1-like [PTHR47185] (10-438)

pLDDT: mean 77.87, std 15.35, range [29.56, 97.06]

Sequence (486 aa):
DQPTPFVPDQDCFDRKKADKQRFEEQEKSQEELNERVKDLHKQLDDLKKEILQPGGLIKVFDIIKHTRDIQDLPPSLKKAFEWGRINFAFALRKQFTMVDTAADNLNNLKRTHSLMPYRTISMILKLSNPMSMMKSILDLFLAQPFGSRSLFQRILISNLSQESKSFQKAIEDLEQEIGHANLCEKVYNAVHTSKSDEWQDYTSPTEELLAVLRNDDIKPILSDTELSLCDNNSDEGKKLIKHLYRLWESYAKQKEHDIAMELVFQGVTGDILKECISVFYGPLAQVYKAADISTTIRHVSLFIDDLLNTIEQQDKSIQSFIDLVKRHEQRFYDFVYNVHTQDASDIFNELIKYVDTLFTFMFDGLPGKIDINHSIEQAGITTPELKDQLMSEVNSLCEYRYKQKMYRFERAKKKIMLDNNNNSDSAPQDLEDYYSSEESSSESSLITNMTNDSENIHPFPVLLLIPKVTPYFIQDVIQLLPSTGA

Organism: Rhizopus azygosporus (NCBI:txid86630)

Foldseek 3Di:
DDPDDDDPVVVVVVVVVVVVVLVVVQVVQVVVLCVVLVVLVVLQVVLVVQCLPQCSLVVVLVQLLVDQFLVPGDPSSVSVLLSVLLVVLVVLLCCQPRDPCNVLSLQLLVLLLVLDPLLQLLVLLPDLDLVSSLVSVLCQACPQVVNHHGSVLVSLCSSLVVVLVVLVVLLVVLCVVLVDVQLLQQLLQLLVDDDDPDDDDDPDLLVVSLVSLCDVVGPDNDDPVRSVCCDPVDPSNVVSSVSSSVSSVSSNVSVVSVVVSVCSVPSVNSVVVSVVVVVCSVQVSLQSVQQSVSVVSVLVSVLSVLSSVLSPDPDSDSVSSSVSSVVSSSVVSNRSNSSSNGPRPPPVVVVSVVVSVVSNCVVVPFQDDDDLVVLLVVLVQPDPVSVVVQVVLVVLQVVVVVLVVVVLVVVVVVVVVCVVPDPDDDRCPPPVVVVCSPDPPDPVVVPPPCPPDVPDDDDDDDDDSVVSSVVSSVVSSVVRPDPPDD